Protein AF-A5AT22-F1 (afdb_monomer_lite)

pLDDT: mean 72.05, std 18.84, range [22.88, 97.38]

Sequence (485 aa):
MYIYLLHNKNEALGAFKVFKAEVEKQCGKQTKIVRTDRGGEYYGKYTEDGQASGPFAKFLQEHGIVAQYTMLVDQVVQGSPEIVEQPVEQRDAQENVDTTIRRSTRARKTTIPSDYVVYLQESNYDIRTENDLETFSQAISSKESNLWYDVMKDEMNSMASNGVWNLIEFPDGAKFIGCKWVFKKKKDSLGNIERYKARLIAKGFTQNEGIDYKKTFSHVSKKDSLRIIMKLVAHFDLELQQMDVKMEFLNGNLEEEQSRQWYLKFRDVISSFGFVENIMNQCIYQKVSGSKICFLVLYVDDILLATNDKGLLHEVKQFLSKNFDIKDMGDVTYVIGIKIHRDRFRGLLSLSQETYINKVLEIFRMKDCSPSIAHIVKGDRFNLNQCPKNDLEWEQMKNIPSASTVGSLMYAQICIRPNIVFIIGMLGRYQSNPGIDHWKAAKNVIRHTNNLEVIGYSDSDYVGCIDSRKSTSGYVFMLAGGVVS

Structure (mmCIF, N/CA/C/O backbone):
data_AF-A5AT22-F1
#
_entry.id   AF-A5AT22-F1
#
loop_
_atom_site.group_PDB
_atom_site.id
_atom_site.type_symbol
_atom_site.label_atom_id
_atom_site.label_alt_id
_atom_site.label_comp_id
_atom_site.label_asym_id
_atom_site.label_entity_id
_atom_site.label_seq_id
_atom_site.pdbx_PDB_ins_code
_atom_site.Cartn_x
_atom_site.Cartn_y
_atom_site.Cartn_z
_atom_site.occupancy
_atom_site.B_iso_or_equiv
_atom_site.auth_seq_id
_atom_site.auth_comp_id
_atom_site.auth_asym_id
_atom_site.auth_atom_id
_atom_site.pdbx_PDB_model_num
ATOM 1 N N . MET A 1 1 ? -23.157 -0.094 -11.486 1.00 47.22 1 MET A N 1
ATOM 2 C CA . MET A 1 1 ? -22.261 -1.220 -11.835 1.00 47.22 1 MET A CA 1
ATOM 3 C C . MET A 1 1 ? -22.710 -2.421 -11.024 1.00 47.22 1 MET A C 1
ATOM 5 O O . MET A 1 1 ? -22.663 -2.338 -9.804 1.00 47.22 1 MET A O 1
ATOM 9 N N . TYR A 1 2 ? -23.202 -3.468 -11.685 1.00 58.50 2 TYR A N 1
ATOM 10 C CA . TYR A 1 2 ? -23.654 -4.705 -11.039 1.00 58.50 2 TYR A CA 1
ATOM 11 C C . TYR A 1 2 ? -22.527 -5.732 -11.133 1.00 58.50 2 TYR A C 1
ATOM 13 O O . TYR A 1 2 ? -21.946 -5.897 -12.205 1.00 58.50 2 TYR A O 1
ATOM 21 N N . ILE A 1 3 ? -22.189 -6.379 -10.019 1.00 67.00 3 ILE A N 1
ATOM 22 C CA . ILE A 1 3 ? -21.143 -7.404 -9.957 1.00 67.00 3 ILE A CA 1
ATOM 23 C C . ILE A 1 3 ? -21.778 -8.657 -9.366 1.00 67.00 3 ILE A C 1
ATOM 25 O O . ILE A 1 3 ? -22.218 -8.634 -8.220 1.00 67.00 3 ILE A O 1
ATOM 29 N N . TYR A 1 4 ? -21.800 -9.738 -10.141 1.00 68.25 4 TYR A N 1
ATOM 30 C CA . TYR A 1 4 ? -22.200 -11.061 -9.672 1.00 68.25 4 TYR A CA 1
ATOM 31 C C . TYR A 1 4 ? -20.944 -11.924 -9.591 1.00 68.25 4 TYR A C 1
ATOM 33 O O . TYR A 1 4 ? -20.279 -12.151 -10.601 1.00 68.25 4 TYR A O 1
ATOM 41 N N . LEU A 1 5 ? -20.595 -12.363 -8.382 1.00 73.88 5 LEU A N 1
ATOM 42 C CA . LEU A 1 5 ? -19.520 -13.328 -8.171 1.00 73.88 5 LEU A CA 1
ATOM 43 C C . LEU A 1 5 ? -20.103 -14.724 -8.374 1.00 73.88 5 LEU A C 1
ATOM 45 O O . LEU A 1 5 ? -21.049 -15.098 -7.687 1.00 73.88 5 LEU A O 1
ATOM 49 N N . LEU A 1 6 ? -19.560 -15.456 -9.341 1.00 76.06 6 LEU A N 1
ATOM 50 C CA . LEU A 1 6 ? -20.006 -16.801 -9.693 1.00 76.06 6 LEU A CA 1
ATOM 51 C C . LEU A 1 6 ? -18.935 -17.797 -9.274 1.00 76.06 6 LEU A C 1
ATOM 53 O O . LEU A 1 6 ? -17.748 -17.555 -9.507 1.00 76.06 6 LEU A O 1
ATOM 57 N N . HIS A 1 7 ? -19.348 -18.914 -8.682 1.00 67.62 7 HIS A N 1
ATOM 58 C CA . HIS A 1 7 ? -18.416 -19.982 -8.329 1.00 67.62 7 HIS A CA 1
ATOM 59 C C . HIS A 1 7 ? -18.037 -20.808 -9.560 1.00 67.62 7 HIS A C 1
ATOM 61 O O . HIS A 1 7 ? -16.890 -21.229 -9.689 1.00 67.62 7 HIS A O 1
ATOM 67 N N . ASN A 1 8 ? -18.975 -20.989 -10.493 1.00 71.19 8 ASN A N 1
ATOM 68 C CA . ASN A 1 8 ? -18.785 -21.780 -11.704 1.00 71.19 8 ASN A CA 1
ATOM 69 C C . ASN A 1 8 ? -19.359 -21.086 -12.949 1.00 71.19 8 ASN A C 1
ATOM 71 O O . ASN A 1 8 ? -20.330 -20.333 -12.882 1.00 71.19 8 ASN A O 1
ATOM 75 N N . LYS A 1 9 ? -18.798 -21.384 -14.131 1.00 71.69 9 LYS A N 1
ATOM 76 C CA . LYS A 1 9 ? -19.232 -20.774 -15.407 1.00 71.69 9 LYS A CA 1
ATOM 77 C C . LYS A 1 9 ? -20.694 -21.072 -15.774 1.00 71.69 9 LYS A C 1
ATOM 79 O O . LYS A 1 9 ? -21.334 -20.261 -16.437 1.00 71.69 9 LYS A O 1
ATOM 84 N N . ASN A 1 10 ? -21.232 -22.217 -15.357 1.00 76.00 10 ASN A N 1
ATOM 85 C CA . ASN A 1 10 ? -22.622 -22.613 -15.618 1.00 76.00 10 ASN A CA 1
ATOM 86 C C . ASN A 1 10 ? -23.656 -21.748 -14.863 1.00 76.00 10 ASN A C 1
ATOM 88 O O . ASN A 1 10 ? -24.812 -21.696 -15.279 1.00 76.00 10 ASN A O 1
ATOM 92 N N . GLU A 1 11 ? -23.250 -21.019 -13.819 1.00 78.44 11 GLU A N 1
ATOM 93 C CA . GLU A 1 11 ? -24.116 -20.102 -13.060 1.00 78.44 11 GLU A CA 1
ATOM 94 C C . GLU A 1 11 ? -24.418 -18.800 -13.826 1.00 78.44 11 GLU A C 1
ATOM 96 O O . GLU A 1 11 ? -25.361 -18.080 -13.488 1.00 78.44 11 GLU A O 1
ATOM 101 N N . ALA A 1 12 ? -23.670 -18.511 -14.898 1.00 83.44 12 ALA A N 1
ATOM 102 C CA . ALA A 1 12 ? -23.765 -17.260 -15.647 1.00 83.44 12 ALA A CA 1
ATOM 103 C C . ALA A 1 12 ? -25.170 -16.985 -16.200 1.00 83.44 12 ALA A C 1
ATOM 105 O O . ALA A 1 12 ? -25.648 -15.854 -16.122 1.00 83.44 12 ALA A O 1
ATOM 106 N N . LEU A 1 13 ? -25.867 -18.007 -16.715 1.00 85.19 13 LEU A N 1
ATOM 107 C CA . LEU A 1 13 ? -27.237 -17.844 -17.218 1.00 85.19 13 LEU A CA 1
ATOM 108 C C . LEU A 1 13 ? -28.215 -17.477 -16.096 1.00 85.19 13 LEU A C 1
ATOM 110 O O . LEU A 1 13 ? -29.077 -16.620 -16.284 1.00 85.19 13 LEU A O 1
ATOM 114 N N . GLY A 1 14 ? -28.081 -18.114 -14.930 1.00 84.00 14 GLY A N 1
ATOM 115 C CA . GLY A 1 14 ? -28.915 -17.821 -13.765 1.00 84.00 14 GLY A CA 1
ATOM 116 C C . GLY A 1 14 ? -28.725 -16.382 -13.293 1.00 84.00 14 GLY A C 1
ATOM 117 O O . GLY A 1 14 ? -29.697 -15.645 -13.145 1.00 84.00 14 GLY A O 1
ATOM 118 N N . ALA A 1 15 ? -27.470 -15.953 -13.159 1.00 86.06 15 ALA A N 1
ATOM 119 C CA . ALA A 1 15 ? -27.141 -14.585 -12.774 1.00 86.06 15 ALA A CA 1
ATOM 120 C C . ALA A 1 15 ? -27.609 -13.550 -13.808 1.00 86.06 15 ALA A C 1
ATOM 122 O O . ALA A 1 15 ? -28.157 -12.513 -13.438 1.00 86.06 15 ALA A O 1
ATOM 123 N N . PHE A 1 16 ? -27.477 -13.847 -15.105 1.00 89.31 16 PHE A N 1
ATOM 124 C CA . PHE A 1 16 ? -27.949 -12.954 -16.163 1.00 89.31 16 PHE A CA 1
ATOM 125 C C . PHE A 1 16 ? -29.472 -12.759 -16.135 1.00 89.31 16 PHE A C 1
ATOM 127 O O . PHE A 1 16 ? -29.945 -11.644 -16.342 1.00 89.31 16 PHE A O 1
ATOM 134 N N . LYS A 1 17 ? -30.252 -13.806 -15.830 1.00 89.94 17 LYS A N 1
ATOM 135 C CA . LYS A 1 17 ? -31.714 -13.695 -15.675 1.00 89.94 17 LYS A CA 1
ATOM 136 C C . LYS A 1 17 ? -32.101 -12.748 -14.539 1.00 89.94 17 LYS A C 1
ATOM 138 O O . LYS A 1 17 ? -32.985 -11.913 -14.726 1.00 89.94 17 LYS A O 1
ATOM 143 N N . VAL A 1 18 ? -31.423 -12.857 -13.393 1.00 87.62 18 VAL A N 1
ATOM 144 C CA . VAL A 1 18 ? -31.640 -11.970 -12.236 1.00 87.62 18 VAL A CA 1
ATOM 145 C C . VAL A 1 18 ? -31.291 -10.529 -12.602 1.00 87.62 18 VAL A C 1
ATOM 147 O O . VAL A 1 18 ? -32.117 -9.637 -12.428 1.00 87.62 18 VAL A O 1
ATOM 150 N N . PHE A 1 19 ? -30.115 -10.322 -13.197 1.00 89.94 19 PHE A N 1
ATOM 151 C CA . PHE A 1 19 ? -29.665 -9.015 -13.669 1.00 89.94 19 PHE A CA 1
ATOM 152 C C . PHE A 1 19 ? -30.652 -8.378 -14.654 1.00 89.94 19 PHE A C 1
ATOM 154 O O . PHE A 1 19 ? -31.043 -7.226 -14.477 1.00 89.94 19 PHE A O 1
ATOM 161 N N . LYS A 1 20 ? -31.092 -9.125 -15.676 1.00 89.06 20 LYS A N 1
ATOM 162 C CA . LYS A 1 20 ? -32.046 -8.638 -16.679 1.00 89.06 20 LYS A CA 1
ATOM 163 C C . LYS A 1 20 ? -33.345 -8.178 -16.016 1.00 89.06 20 LYS A C 1
ATOM 165 O O . LYS A 1 20 ? -33.801 -7.074 -16.291 1.00 89.06 20 LYS A O 1
ATOM 170 N N . ALA A 1 21 ? -33.924 -8.990 -15.130 1.00 89.12 21 ALA A N 1
ATOM 171 C CA . ALA A 1 21 ? -35.162 -8.636 -14.437 1.00 89.12 21 ALA A CA 1
ATOM 172 C C . ALA A 1 21 ? -35.002 -7.382 -13.561 1.00 89.12 21 ALA A C 1
ATOM 174 O O . ALA A 1 21 ? -35.883 -6.523 -13.537 1.00 89.12 21 ALA A O 1
ATOM 175 N N . GLU A 1 22 ? -33.873 -7.259 -12.864 1.00 83.81 22 GLU A N 1
ATOM 176 C CA . GLU A 1 22 ? -33.580 -6.117 -12.001 1.00 83.81 22 GLU A CA 1
ATOM 177 C C . GLU A 1 22 ? -33.397 -4.822 -12.805 1.00 83.81 22 GLU A C 1
ATOM 179 O O . GLU A 1 22 ? -34.036 -3.811 -12.506 1.00 83.81 22 GLU A O 1
ATOM 184 N N . VAL A 1 23 ? -32.583 -4.861 -13.862 1.00 82.19 23 VAL A N 1
ATOM 185 C CA . VAL A 1 23 ? -32.284 -3.688 -14.694 1.00 82.19 23 VAL A CA 1
ATOM 186 C C . VAL A 1 23 ? -33.503 -3.233 -15.484 1.00 82.19 23 VAL A C 1
ATOM 188 O O . VAL A 1 23 ? -33.788 -2.039 -15.529 1.00 82.19 23 VAL A O 1
ATOM 191 N N . GLU A 1 24 ? -34.266 -4.153 -16.072 1.00 90.00 24 GLU A N 1
ATOM 192 C CA . GLU A 1 24 ? -35.459 -3.774 -16.834 1.00 90.00 24 GLU A CA 1
ATOM 193 C C . GLU A 1 24 ? -36.539 -3.171 -15.927 1.00 90.00 24 GLU A C 1
ATOM 195 O O . GLU A 1 24 ? -37.199 -2.207 -16.320 1.00 90.00 24 GLU A O 1
ATOM 200 N N . LYS A 1 25 ? -36.664 -3.664 -14.686 1.00 87.31 25 LYS A N 1
ATOM 201 C CA . LYS A 1 25 ? -37.570 -3.097 -13.679 1.00 87.31 25 LYS A CA 1
ATOM 202 C C . LYS A 1 25 ? -37.123 -1.713 -13.206 1.00 87.31 25 LYS A C 1
ATOM 204 O O . LYS A 1 25 ? -37.964 -0.833 -13.054 1.00 87.31 25 LYS A O 1
ATOM 209 N N . GLN A 1 26 ? -35.828 -1.513 -12.966 1.00 80.88 26 GLN A N 1
ATOM 210 C CA . GLN A 1 26 ? -35.295 -0.230 -12.493 1.00 80.88 26 GLN A CA 1
ATOM 211 C C . GLN A 1 26 ? -35.293 0.839 -13.592 1.00 80.88 26 GLN A C 1
ATOM 213 O O . GLN A 1 26 ? -35.577 2.002 -13.323 1.00 80.88 26 GLN A O 1
ATOM 218 N N . CYS A 1 27 ? -34.983 0.459 -14.833 1.00 82.00 27 CYS A N 1
ATOM 219 C CA . CYS A 1 27 ? -34.830 1.402 -15.939 1.00 82.00 27 CYS A CA 1
ATOM 220 C C . CYS A 1 27 ? -36.093 1.573 -16.796 1.00 82.00 27 CYS A C 1
ATOM 222 O O . CYS A 1 27 ? -36.122 2.479 -17.629 1.00 82.00 27 CYS A O 1
ATOM 224 N N . GLY A 1 28 ? -37.097 0.697 -16.661 1.00 84.69 28 GLY A N 1
ATOM 225 C CA . GLY A 1 28 ? -38.304 0.695 -17.499 1.00 84.69 28 GLY A CA 1
ATOM 226 C C . GLY A 1 28 ? -38.029 0.436 -18.987 1.00 84.69 28 GLY A C 1
ATOM 227 O O . GLY A 1 28 ? -38.844 0.781 -19.841 1.00 84.69 28 GLY A O 1
ATOM 228 N N . LYS A 1 29 ? -36.860 -0.121 -19.323 1.00 80.00 29 LYS A N 1
ATOM 229 C CA . LYS A 1 29 ? -36.383 -0.345 -20.697 1.00 80.00 29 LYS A CA 1
ATOM 230 C C . LYS A 1 29 ? -35.957 -1.794 -20.862 1.00 80.00 29 LYS A C 1
ATOM 232 O O . LYS A 1 29 ? -35.329 -2.335 -19.964 1.00 80.00 29 LYS A O 1
ATOM 237 N N . GLN A 1 30 ? -36.246 -2.387 -22.019 1.00 84.75 30 GLN A N 1
ATOM 238 C CA . GLN A 1 30 ? -35.838 -3.756 -22.343 1.00 84.75 30 GLN A CA 1
ATOM 239 C C . GLN A 1 30 ? -34.376 -3.839 -22.788 1.00 84.75 30 GLN A C 1
ATOM 241 O O . GLN A 1 30 ? -33.868 -2.966 -23.499 1.00 84.75 30 GLN A O 1
ATOM 246 N N . THR A 1 31 ? -33.721 -4.934 -22.416 1.00 85.19 31 THR A N 1
ATOM 247 C CA . THR A 1 31 ? -32.363 -5.262 -22.852 1.00 85.19 31 THR A CA 1
ATOM 248 C C . THR A 1 31 ? -32.398 -5.711 -24.308 1.00 85.19 31 THR A C 1
ATOM 250 O O . THR A 1 31 ? -33.081 -6.674 -24.630 1.00 85.19 31 THR A O 1
ATOM 253 N N . LYS A 1 32 ? -31.661 -5.032 -25.196 1.00 83.50 32 LYS A N 1
ATOM 254 C CA . LYS A 1 32 ? -31.643 -5.345 -26.641 1.00 83.50 32 LYS A CA 1
ATOM 255 C C . LYS A 1 32 ? -30.352 -5.998 -27.124 1.00 83.50 32 LYS A C 1
ATOM 257 O O . LYS A 1 32 ? -30.370 -6.727 -28.109 1.00 83.50 32 LYS A O 1
ATOM 262 N N . ILE A 1 33 ? -29.230 -5.704 -26.469 1.00 82.25 33 ILE A N 1
ATOM 263 C CA . ILE A 1 33 ? -27.899 -6.140 -26.900 1.00 82.25 33 ILE A CA 1
ATOM 264 C C . ILE A 1 33 ? -27.115 -6.613 -25.682 1.00 82.25 33 ILE A C 1
ATOM 266 O O . ILE A 1 33 ? -27.099 -5.933 -24.656 1.00 82.25 33 ILE A O 1
ATOM 270 N N . VAL A 1 34 ? -26.425 -7.742 -25.820 1.00 80.50 34 VAL A N 1
ATOM 271 C CA . VAL A 1 34 ? -25.437 -8.227 -24.853 1.00 80.50 34 VAL A CA 1
ATOM 272 C C . VAL A 1 34 ? -24.092 -8.342 -25.558 1.00 80.50 34 VAL A C 1
ATOM 274 O O . VAL A 1 34 ? -23.958 -9.041 -26.561 1.00 80.50 34 VAL A O 1
ATOM 277 N N . ARG A 1 35 ? -23.089 -7.635 -25.033 1.00 76.94 35 ARG A N 1
ATOM 278 C CA . ARG A 1 35 ? -21.699 -7.692 -25.502 1.00 76.94 35 ARG A CA 1
ATOM 279 C C . ARG A 1 35 ? -20.881 -8.545 -24.555 1.00 76.94 35 ARG A C 1
ATOM 281 O O . ARG A 1 35 ? -20.951 -8.341 -23.345 1.00 76.94 35 ARG A O 1
ATOM 288 N N . THR A 1 36 ? -20.081 -9.454 -25.101 1.00 69.19 36 THR A N 1
ATOM 289 C CA . THR A 1 36 ? -19.125 -10.228 -24.302 1.00 69.19 36 THR A CA 1
ATOM 290 C C . THR A 1 36 ? -17.728 -10.145 -24.886 1.00 69.19 36 THR A C 1
ATOM 292 O O . THR A 1 36 ? -17.539 -10.231 -26.099 1.00 69.19 36 THR A O 1
ATOM 295 N N . ASP A 1 37 ? -16.745 -9.977 -24.005 1.00 67.19 37 ASP A N 1
ATOM 296 C CA . ASP A 1 37 ? -15.338 -10.087 -24.366 1.00 67.19 37 ASP A CA 1
ATOM 297 C C . ASP A 1 37 ? -14.930 -11.561 -24.269 1.00 67.19 37 ASP A C 1
ATOM 299 O O . ASP A 1 37 ? -15.047 -12.168 -23.204 1.00 67.19 37 ASP A O 1
ATOM 303 N N . ARG A 1 38 ? -14.515 -12.151 -25.397 1.00 59.38 38 ARG A N 1
ATOM 304 C CA . ARG A 1 38 ? -14.101 -13.565 -25.529 1.00 59.38 38 ARG A CA 1
ATOM 305 C C . ARG A 1 38 ? -15.150 -14.622 -25.156 1.00 59.38 38 ARG A C 1
ATOM 307 O O . ARG A 1 38 ? -14.797 -15.789 -25.061 1.00 59.38 38 ARG A O 1
ATOM 314 N N . GLY A 1 39 ? -16.419 -14.250 -24.986 1.00 58.91 39 GLY A N 1
ATOM 315 C CA . GLY A 1 39 ? -17.447 -15.077 -24.343 1.00 58.91 39 GLY A CA 1
ATOM 316 C C . GLY A 1 39 ? -18.014 -16.249 -25.146 1.00 58.91 39 GLY A C 1
ATOM 317 O O . GLY A 1 39 ? -19.140 -16.646 -24.866 1.00 58.91 39 GLY A O 1
ATOM 318 N N . GLY A 1 40 ? -17.297 -16.808 -26.126 1.00 60.91 40 GLY A N 1
ATOM 319 C CA . GLY A 1 40 ? -17.798 -17.898 -26.976 1.00 60.91 40 GLY A CA 1
ATOM 320 C C . GLY A 1 40 ? -18.342 -19.095 -26.182 1.00 60.91 40 GLY A C 1
ATOM 321 O O . GLY A 1 40 ? -19.343 -19.692 -26.573 1.00 60.91 40 GLY A O 1
ATOM 322 N N . GLU A 1 41 ? -17.776 -19.378 -25.004 1.00 61.75 41 GLU A N 1
ATOM 323 C CA . GLU A 1 41 ? -18.186 -20.488 -24.141 1.00 61.75 41 GLU A CA 1
ATOM 324 C C . GLU A 1 41 ? -19.611 -20.386 -23.578 1.00 61.75 41 GLU A C 1
ATOM 326 O O . GLU A 1 41 ? -20.187 -21.410 -23.213 1.00 61.75 41 GLU A O 1
ATOM 331 N N . TYR A 1 42 ? -20.194 -19.186 -23.499 1.00 66.12 42 TYR A N 1
ATOM 332 C CA . TYR A 1 42 ? -21.558 -19.015 -22.991 1.00 66.12 42 TYR A CA 1
ATOM 333 C C . TYR A 1 42 ? -22.593 -19.282 -24.087 1.00 66.12 42 TYR A C 1
ATOM 335 O O . TYR A 1 42 ? -23.687 -19.768 -23.807 1.00 66.12 42 TYR A O 1
ATOM 343 N N . TYR A 1 43 ? -22.240 -19.020 -25.346 1.00 66.25 43 TYR A N 1
ATOM 344 C CA . TYR A 1 43 ? -23.187 -18.980 -26.460 1.00 66.25 43 TYR A CA 1
ATOM 345 C C . TYR A 1 43 ? -23.157 -20.253 -27.316 1.00 66.25 43 TYR A C 1
ATOM 347 O O . TYR A 1 43 ? -24.136 -20.529 -28.005 1.00 66.25 43 TYR A O 1
ATOM 355 N N . GLY A 1 44 ? -22.106 -21.080 -27.235 1.00 61.44 44 GLY A N 1
ATOM 356 C CA . GLY A 1 44 ? -22.051 -22.377 -27.921 1.00 61.44 44 GLY A CA 1
ATOM 357 C C . GLY A 1 44 ? -20.656 -22.789 -28.392 1.00 61.44 44 GLY A C 1
ATOM 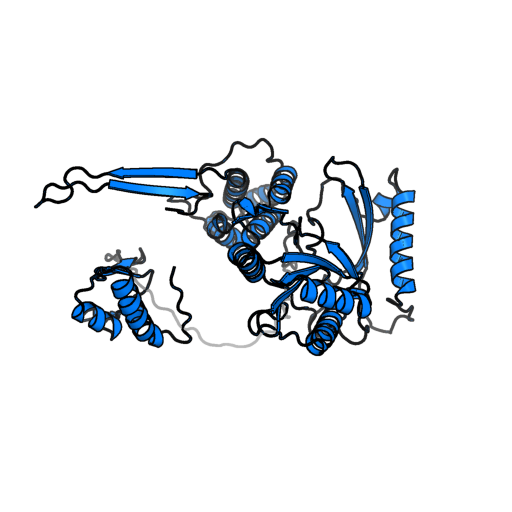358 O O . GLY A 1 44 ? -19.745 -21.968 -28.430 1.00 61.44 44 GLY A O 1
ATOM 359 N N . LYS A 1 45 ? -20.484 -24.057 -28.786 1.00 57.75 45 LYS A N 1
ATOM 360 C CA . LYS A 1 45 ? -19.255 -24.535 -29.450 1.00 57.75 45 LYS A CA 1
ATOM 361 C C . LYS A 1 45 ? -19.413 -24.433 -30.968 1.00 57.75 45 LYS A C 1
ATOM 363 O O . LYS A 1 45 ? -20.475 -24.760 -31.490 1.00 57.75 45 LYS A O 1
ATOM 368 N N . TYR A 1 46 ? -18.360 -24.013 -31.664 1.00 55.22 46 TYR A N 1
ATOM 369 C CA . TYR A 1 46 ? -18.284 -24.159 -33.116 1.00 55.22 46 TYR A CA 1
ATOM 370 C C . TYR A 1 46 ? -18.028 -25.633 -33.444 1.00 55.22 46 TYR A C 1
ATOM 372 O O . TYR A 1 46 ? -17.030 -26.201 -33.004 1.00 55.22 46 TYR A O 1
ATOM 380 N N . THR A 1 47 ? -18.965 -26.249 -34.155 1.00 56.31 47 THR A N 1
ATOM 381 C CA . THR A 1 47 ? -18.835 -27.575 -34.770 1.00 56.31 47 THR A CA 1
ATOM 382 C C . THR A 1 47 ? -18.648 -27.417 -36.279 1.00 56.31 47 THR A C 1
ATOM 384 O O . THR A 1 47 ? -18.859 -26.325 -36.807 1.00 56.31 47 THR A O 1
ATOM 387 N N . GLU A 1 48 ? -18.260 -28.486 -36.978 1.00 51.25 48 GLU A N 1
ATOM 388 C CA . GLU A 1 48 ? -18.070 -28.478 -38.441 1.00 51.25 48 GLU A CA 1
ATOM 389 C C . GLU A 1 48 ? -19.346 -28.054 -39.206 1.00 51.25 48 GLU A C 1
ATOM 391 O O . GLU A 1 48 ? -19.244 -27.451 -40.269 1.00 51.25 48 GLU A O 1
ATOM 396 N N . ASP A 1 49 ? -20.528 -28.220 -38.596 1.00 50.28 49 ASP A N 1
ATOM 397 C CA . ASP A 1 49 ? -21.837 -27.797 -39.125 1.00 50.28 49 ASP A CA 1
ATOM 398 C C . ASP A 1 49 ? -22.304 -26.389 -38.665 1.00 50.28 49 ASP A C 1
ATOM 400 O O . ASP A 1 49 ? -23.455 -26.005 -38.880 1.00 50.28 49 ASP A O 1
ATOM 404 N N . GLY A 1 50 ? -21.447 -25.601 -37.998 1.00 58.69 50 GLY A N 1
ATOM 405 C CA . GLY A 1 50 ? -21.766 -24.257 -37.481 1.00 58.69 50 GLY A CA 1
ATOM 406 C C . GLY A 1 50 ? -21.792 -24.144 -35.947 1.00 58.69 50 GLY A C 1
ATOM 407 O O . GLY A 1 50 ? -21.334 -25.032 -35.231 1.00 58.69 50 GLY A O 1
ATOM 408 N N . GLN A 1 51 ? -22.277 -23.016 -35.406 1.00 58.84 51 GLN A N 1
ATOM 409 C CA . GLN A 1 51 ? -22.295 -22.760 -33.955 1.00 58.84 51 GLN A CA 1
ATOM 410 C C . GLN A 1 51 ? -23.472 -23.482 -33.273 1.00 58.84 51 GLN A C 1
ATOM 412 O O . GLN A 1 51 ? -24.620 -23.049 -33.371 1.00 58.84 51 GLN A O 1
ATOM 417 N N . ALA A 1 52 ? -23.195 -24.544 -32.513 1.00 61.03 52 ALA A N 1
ATOM 418 C CA . ALA A 1 52 ? -24.204 -25.233 -31.711 1.00 61.03 52 ALA A CA 1
ATOM 419 C C . ALA A 1 52 ? -24.604 -24.368 -30.500 1.00 61.03 52 ALA A C 1
ATOM 421 O O . ALA A 1 52 ? -23.838 -24.240 -29.541 1.00 61.03 52 ALA A O 1
ATOM 422 N N . SER A 1 53 ? -25.794 -23.755 -30.542 1.00 67.69 53 SER A N 1
ATOM 423 C CA . SER A 1 53 ? -26.247 -22.785 -29.534 1.00 67.69 53 SER A CA 1
ATOM 424 C C . SER A 1 53 ? -26.424 -23.406 -28.142 1.00 67.69 53 SER A C 1
ATOM 426 O O . SER A 1 53 ? -27.255 -24.296 -27.933 1.00 67.69 53 SER A O 1
ATOM 428 N N . GLY A 1 54 ? -25.672 -22.890 -27.166 1.00 75.12 54 GLY A N 1
ATOM 429 C CA . GLY A 1 54 ? -25.787 -23.266 -25.757 1.00 75.12 54 GLY A CA 1
ATOM 430 C C . GLY A 1 54 ? -27.047 -22.700 -25.077 1.00 75.12 54 GLY A C 1
ATOM 431 O O . GLY A 1 54 ? -27.742 -21.856 -25.651 1.00 75.12 54 GLY A O 1
ATOM 432 N N . PRO A 1 55 ? -27.342 -23.107 -23.826 1.00 79.12 55 PRO A N 1
ATOM 433 C CA . PRO A 1 55 ? -28.524 -22.653 -23.082 1.00 79.12 55 PRO A CA 1
ATOM 434 C C . PRO A 1 55 ? -28.634 -21.126 -22.955 1.00 79.12 55 PRO A C 1
ATOM 436 O O . PRO A 1 55 ? -29.735 -20.582 -22.951 1.00 79.12 55 PRO A O 1
ATOM 439 N N . PHE A 1 56 ? -27.498 -20.426 -22.877 1.00 82.31 56 PHE A N 1
ATOM 440 C CA . PHE A 1 56 ? -27.470 -18.966 -22.800 1.00 82.31 56 PHE A CA 1
ATOM 441 C C . PHE A 1 56 ? -27.860 -18.316 -24.133 1.00 82.31 56 PHE A C 1
ATOM 443 O O . PHE A 1 56 ? -28.668 -17.395 -24.148 1.00 82.31 56 PHE A O 1
ATOM 450 N N . ALA A 1 57 ? -27.337 -18.814 -25.259 1.00 79.19 57 ALA A N 1
ATOM 451 C CA . ALA A 1 57 ? -27.679 -18.291 -26.582 1.00 79.19 57 ALA A CA 1
ATOM 452 C C . ALA A 1 57 ? -29.160 -18.496 -26.915 1.00 79.19 57 ALA A C 1
ATOM 454 O O . ALA A 1 57 ? -29.804 -17.569 -27.402 1.00 79.19 57 ALA A O 1
ATOM 455 N N . LYS A 1 58 ? -29.717 -19.668 -26.577 1.00 83.56 58 LYS A N 1
ATOM 456 C CA . LYS A 1 58 ? -31.155 -19.937 -26.734 1.00 83.56 58 LYS A CA 1
ATOM 457 C C . LYS A 1 58 ? -32.000 -18.943 -25.939 1.00 83.56 58 LYS A C 1
ATOM 459 O O . LYS A 1 58 ? -32.918 -18.348 -26.490 1.00 83.56 58 LYS A O 1
ATOM 464 N N . PHE A 1 59 ? -31.626 -18.682 -24.684 1.00 86.94 59 PHE A N 1
ATOM 465 C CA . PHE A 1 59 ? -32.323 -17.707 -23.846 1.00 86.94 59 PHE A CA 1
ATOM 466 C C . PHE A 1 59 ? -32.325 -16.296 -24.454 1.00 86.94 59 PHE A C 1
ATOM 468 O O . PHE A 1 59 ? -33.348 -15.615 -24.426 1.00 86.94 59 PHE A O 1
ATOM 475 N N . LEU A 1 60 ? -31.204 -15.842 -25.018 1.00 85.25 60 LEU A N 1
ATOM 476 C CA . LEU A 1 60 ? -31.146 -14.528 -25.661 1.00 85.25 60 LEU A CA 1
ATOM 477 C C . LEU A 1 60 ? -32.014 -14.458 -26.915 1.00 85.25 60 LEU A C 1
ATOM 479 O O . LEU A 1 60 ? -32.714 -13.466 -27.103 1.00 85.25 60 LEU A O 1
ATOM 483 N N . GLN A 1 61 ? -32.009 -15.516 -27.728 1.00 83.81 61 GLN A N 1
ATOM 484 C CA . GLN A 1 61 ? -32.842 -15.609 -28.923 1.00 83.81 61 GLN A CA 1
ATOM 485 C C . GLN A 1 61 ? -34.336 -15.569 -28.573 1.00 83.81 61 GLN A C 1
ATOM 487 O O . GLN A 1 61 ? -35.078 -14.800 -29.178 1.00 83.81 61 GLN A O 1
ATOM 492 N N . GLU A 1 62 ? -34.759 -16.317 -27.548 1.00 88.19 62 GLU A N 1
ATOM 493 C CA . GLU A 1 62 ? -36.136 -16.306 -27.025 1.00 88.19 62 GLU A CA 1
ATOM 494 C C . GLU A 1 62 ? -36.583 -14.913 -26.560 1.00 88.19 62 GLU A C 1
ATOM 496 O O . GLU A 1 62 ? -37.761 -14.576 -26.643 1.00 88.19 62 GLU A O 1
ATOM 501 N N . HIS A 1 63 ? -35.645 -14.087 -26.090 1.00 86.44 63 HIS A N 1
ATOM 502 C CA . HIS A 1 63 ? -35.921 -12.740 -25.587 1.00 86.44 63 HIS A CA 1
ATOM 503 C C . HIS A 1 63 ? -35.617 -11.634 -26.612 1.00 86.44 63 HIS A C 1
ATOM 505 O O . HIS A 1 63 ? -35.653 -10.457 -26.255 1.00 86.44 63 HIS A O 1
ATOM 511 N N . GLY A 1 64 ? -35.309 -11.985 -27.868 1.00 84.50 64 GLY A N 1
ATOM 512 C CA . GLY A 1 64 ? -35.002 -11.022 -28.932 1.00 84.50 64 GLY A CA 1
ATOM 513 C C . GLY A 1 64 ? -33.731 -10.196 -28.689 1.00 84.50 64 GLY A C 1
ATOM 514 O O . GLY A 1 64 ? -33.619 -9.073 -29.179 1.00 84.50 64 GLY A O 1
ATOM 515 N N . ILE A 1 65 ? -32.785 -10.722 -27.907 1.00 86.12 65 ILE A N 1
ATOM 516 C CA . ILE A 1 65 ? -31.555 -10.032 -27.514 1.00 86.12 65 ILE A CA 1
ATOM 517 C C . ILE A 1 65 ? -30.427 -10.393 -28.482 1.00 86.12 65 ILE A C 1
ATOM 519 O O . ILE A 1 65 ? -30.083 -11.562 -28.651 1.00 86.12 65 ILE A O 1
ATOM 523 N N . VAL A 1 66 ? -29.800 -9.378 -29.077 1.00 78.81 66 VAL A N 1
ATOM 524 C CA . VAL A 1 66 ? -28.685 -9.553 -30.016 1.00 78.81 66 VAL A CA 1
ATOM 525 C C . VAL A 1 66 ? -27.373 -9.749 -29.255 1.00 78.81 66 VAL A C 1
ATOM 527 O O . VAL A 1 66 ? -26.959 -8.893 -28.470 1.00 78.81 66 VAL A O 1
ATOM 530 N N . ALA A 1 67 ? -26.687 -10.861 -29.515 1.00 74.62 67 ALA A N 1
ATOM 531 C CA . ALA A 1 67 ? -25.341 -11.108 -29.004 1.00 74.62 67 ALA A CA 1
ATOM 532 C C . ALA A 1 67 ? -24.285 -10.423 -29.890 1.00 74.62 67 ALA A C 1
ATOM 534 O O . ALA A 1 67 ? -24.337 -10.519 -31.115 1.00 74.62 67 ALA A O 1
ATOM 535 N N . GLN A 1 68 ? -23.313 -9.744 -29.278 1.00 75.31 68 GLN A N 1
ATOM 536 C CA . GLN A 1 68 ? -22.166 -9.142 -29.965 1.00 75.31 68 GLN A CA 1
ATOM 537 C C . GLN A 1 68 ? -20.849 -9.666 -29.379 1.00 75.31 68 GLN A C 1
ATOM 539 O O . GLN A 1 68 ? -20.655 -9.664 -28.158 1.00 75.31 68 GLN A O 1
ATOM 544 N N . TYR A 1 69 ? -19.946 -10.090 -30.268 1.00 66.62 69 TYR A N 1
ATOM 545 C CA . TYR A 1 69 ? -18.670 -10.721 -29.931 1.00 66.62 69 TYR A CA 1
ATOM 546 C C . TYR A 1 69 ? -17.484 -9.843 -30.326 1.00 66.62 69 TYR A C 1
ATOM 548 O O . TYR A 1 69 ? -17.486 -9.230 -31.394 1.00 66.62 69 TYR A O 1
ATOM 556 N N . THR A 1 70 ? -16.430 -9.883 -29.515 1.00 58.25 70 THR A N 1
ATOM 557 C CA . THR A 1 70 ? -15.094 -9.425 -29.912 1.00 58.25 70 THR A CA 1
ATOM 558 C C . THR A 1 70 ? -14.244 -10.657 -30.244 1.00 58.25 70 THR A C 1
ATOM 560 O O . THR A 1 70 ? -13.864 -11.405 -29.344 1.00 58.25 70 THR A O 1
ATOM 563 N N . MET A 1 71 ? -13.993 -10.911 -31.534 1.00 43.53 71 MET A N 1
ATOM 564 C CA . MET A 1 71 ? -13.176 -12.039 -32.024 1.00 43.53 71 MET A CA 1
ATOM 565 C C . MET A 1 71 ? -11.667 -11.734 -31.946 1.00 43.53 71 MET A C 1
ATOM 567 O O . MET A 1 71 ? -11.252 -10.585 -32.097 1.00 43.53 71 MET A O 1
ATOM 571 N N . LEU A 1 72 ? -10.840 -12.774 -31.762 1.00 43.44 72 LEU A N 1
ATOM 572 C CA . LEU A 1 72 ? -9.381 -12.723 -31.941 1.00 43.44 72 LEU A CA 1
ATOM 573 C C . LEU A 1 72 ? -9.040 -12.608 -33.437 1.00 43.44 72 LEU A C 1
ATOM 575 O O . LEU A 1 72 ? -9.540 -13.378 -34.255 1.00 43.44 72 LEU A O 1
ATOM 579 N N . VAL A 1 73 ? -8.163 -11.670 -33.790 1.00 38.25 73 VAL A N 1
ATOM 580 C CA . VAL A 1 73 ? -7.588 -11.546 -35.138 1.00 38.25 73 VAL A CA 1
ATOM 581 C C . VAL A 1 73 ? -6.497 -12.608 -35.292 1.00 38.25 73 VAL A C 1
ATOM 583 O O . VAL A 1 73 ? -5.336 -12.272 -35.141 1.00 38.25 73 VAL A O 1
ATOM 586 N N . ASP A 1 74 ? -6.855 -13.875 -35.514 1.00 41.00 74 ASP A N 1
ATOM 587 C CA . ASP A 1 74 ? -5.883 -14.934 -35.870 1.00 41.00 74 ASP A CA 1
ATOM 588 C C . ASP A 1 74 ? -6.476 -16.061 -36.751 1.00 41.00 74 ASP A C 1
ATOM 590 O O . ASP A 1 74 ? -5.861 -17.108 -36.923 1.00 41.00 74 ASP A O 1
ATOM 594 N N . GLN A 1 75 ? -7.652 -15.878 -37.368 1.00 35.12 75 GLN A N 1
ATOM 595 C CA . GLN A 1 75 ? -8.239 -16.886 -38.276 1.00 35.12 75 GLN A CA 1
ATOM 596 C C . GLN A 1 75 ? -8.784 -16.298 -39.585 1.00 35.12 75 GLN A C 1
ATOM 598 O O . GLN A 1 75 ? -9.901 -16.588 -40.001 1.00 35.12 75 GLN A O 1
ATOM 603 N N . VAL A 1 76 ? -7.976 -15.481 -40.266 1.00 35.53 76 VAL A N 1
ATOM 604 C CA . VAL A 1 76 ? -8.173 -15.179 -41.695 1.00 35.53 76 VAL A CA 1
ATOM 605 C C . VAL A 1 76 ? -6.843 -15.354 -42.421 1.00 35.53 76 VAL A C 1
ATOM 607 O O . VAL A 1 76 ? -6.196 -14.378 -42.775 1.00 35.53 76 VAL A O 1
ATOM 610 N N . VAL A 1 77 ? -6.420 -16.606 -42.612 1.00 30.48 77 VAL A N 1
ATOM 611 C CA . VAL A 1 77 ? -5.512 -17.001 -43.702 1.00 30.48 77 VAL A CA 1
ATOM 612 C C . VAL A 1 77 ? -5.900 -18.420 -44.134 1.00 30.48 77 VAL A C 1
ATOM 614 O O . VAL A 1 77 ? -5.435 -19.403 -43.567 1.00 30.48 77 VAL A O 1
ATOM 617 N N . GLN A 1 78 ? -6.785 -18.533 -45.125 1.00 29.83 78 GLN A N 1
ATOM 618 C CA . GLN A 1 78 ? -6.799 -19.692 -46.020 1.00 29.83 78 GLN A CA 1
ATOM 619 C C . GLN A 1 78 ? -5.921 -19.340 -47.221 1.00 29.83 78 GLN A C 1
ATOM 621 O O . GLN A 1 78 ? -6.145 -18.316 -47.864 1.00 29.83 78 GLN A O 1
ATOM 626 N N . GLY A 1 79 ? -4.927 -20.182 -47.498 1.00 25.44 79 GLY A N 1
ATOM 627 C CA . GLY A 1 79 ? -4.038 -20.052 -48.650 1.00 25.44 79 GLY A CA 1
ATOM 628 C C . GLY A 1 79 ? -2.632 -20.571 -48.361 1.00 25.44 79 GLY A C 1
ATOM 629 O O . GLY A 1 79 ? -1.696 -19.784 -48.265 1.00 25.44 79 GLY A O 1
ATOM 630 N N . SER A 1 80 ? -2.484 -21.884 -48.191 1.00 23.86 80 SER A N 1
ATOM 631 C CA . SER A 1 80 ? -1.181 -22.562 -48.210 1.00 23.86 80 SER A CA 1
ATOM 632 C C . SER A 1 80 ? -0.585 -22.522 -49.625 1.00 23.86 80 SER A C 1
ATOM 634 O O . SER A 1 80 ? -1.335 -22.626 -50.598 1.00 23.86 80 SER A O 1
ATOM 636 N N . PRO A 1 81 ? 0.751 -22.496 -49.753 1.00 26.41 81 PRO A N 1
ATOM 637 C CA . PRO A 1 81 ? 1.402 -23.455 -50.640 1.00 26.41 81 PRO A CA 1
ATOM 638 C C . PRO A 1 81 ? 2.267 -24.439 -49.853 1.00 26.41 81 PRO A C 1
ATOM 640 O O . PRO A 1 81 ? 2.818 -24.130 -48.798 1.00 26.41 81 PRO A O 1
ATOM 643 N N . GLU A 1 82 ? 2.319 -25.640 -50.406 1.00 25.52 82 GLU A N 1
ATOM 644 C CA . GLU A 1 82 ? 2.893 -26.879 -49.899 1.00 25.52 82 GLU A CA 1
ATOM 645 C C . GLU A 1 82 ? 4.374 -26.764 -49.504 1.00 25.52 82 GLU A C 1
ATOM 647 O O . GLU A 1 82 ? 5.189 -26.190 -50.227 1.00 25.52 82 GLU A O 1
ATOM 652 N N . ILE A 1 83 ? 4.738 -27.394 -48.382 1.00 26.50 83 ILE A N 1
ATOM 653 C CA . ILE A 1 83 ? 6.120 -27.777 -48.085 1.00 26.50 83 ILE A CA 1
ATOM 654 C C . ILE A 1 83 ? 6.156 -29.303 -48.051 1.00 26.50 83 ILE A C 1
ATOM 656 O O . ILE A 1 83 ? 5.484 -29.940 -47.245 1.00 26.50 83 ILE A O 1
ATOM 660 N N . VAL A 1 84 ? 6.927 -29.857 -48.980 1.00 23.28 84 VAL A N 1
ATOM 661 C CA . VAL A 1 84 ? 7.212 -31.281 -49.157 1.00 23.28 84 VAL A CA 1
ATOM 662 C C . VAL A 1 84 ? 8.013 -31.796 -47.956 1.00 23.28 84 VAL A C 1
ATOM 664 O O . VAL A 1 84 ? 9.120 -31.320 -47.704 1.00 23.28 84 VAL A O 1
ATOM 667 N N . GLU A 1 85 ? 7.478 -32.779 -47.231 1.00 23.53 85 GLU A N 1
ATOM 668 C CA . GLU A 1 85 ? 8.229 -33.552 -46.236 1.00 23.53 85 GLU A CA 1
ATOM 669 C C . GLU A 1 85 ? 9.098 -34.613 -46.934 1.00 23.53 85 GLU A C 1
ATOM 671 O O . GLU A 1 85 ? 8.619 -35.370 -47.780 1.00 23.53 85 GLU A O 1
ATOM 676 N N . GLN A 1 86 ? 10.382 -34.683 -46.567 1.00 22.88 86 GLN A N 1
ATOM 677 C CA . GLN A 1 86 ? 11.255 -35.823 -46.869 1.00 22.88 86 GLN A CA 1
ATOM 678 C C . GLN A 1 86 ? 11.352 -36.763 -45.651 1.00 22.88 86 GLN A C 1
ATOM 680 O O . GLN A 1 86 ? 11.243 -36.289 -44.518 1.00 22.88 86 GLN A O 1
ATOM 685 N N . PRO A 1 87 ? 11.569 -38.079 -45.850 1.00 24.41 87 PRO A N 1
ATOM 686 C CA . PRO A 1 87 ? 11.414 -39.079 -44.796 1.00 24.41 87 PRO A CA 1
ATOM 687 C C . PRO A 1 87 ? 12.604 -39.120 -43.831 1.00 24.41 87 PRO A C 1
ATOM 689 O O . PRO A 1 87 ? 13.760 -38.997 -44.232 1.00 24.41 87 PRO A O 1
ATOM 692 N N . VAL A 1 88 ? 12.306 -39.378 -42.558 1.00 24.62 88 VAL A N 1
ATOM 693 C CA . VAL A 1 88 ? 13.280 -39.650 -41.494 1.00 24.62 88 VAL A CA 1
ATOM 694 C C . VAL A 1 88 ? 13.764 -41.102 -41.602 1.00 24.62 88 VAL A C 1
ATOM 696 O O . VAL A 1 88 ? 12.973 -42.029 -41.438 1.00 24.62 88 VAL A O 1
ATOM 699 N N . GLU A 1 89 ? 15.062 -41.306 -41.846 1.00 23.89 89 GLU A N 1
ATOM 700 C CA . GLU A 1 89 ? 15.722 -42.609 -41.671 1.00 23.89 89 GLU A CA 1
ATOM 701 C C . GLU A 1 89 ? 15.851 -42.950 -40.177 1.00 23.89 89 GLU A C 1
ATOM 703 O O . GLU A 1 89 ? 16.402 -42.180 -39.387 1.00 23.89 89 GLU A O 1
ATOM 708 N N . GLN A 1 90 ? 15.382 -44.142 -39.803 1.00 26.20 90 GLN A N 1
ATOM 709 C CA . GLN A 1 90 ? 15.718 -44.807 -38.545 1.00 26.20 90 GLN A CA 1
ATOM 710 C C . GLN A 1 90 ? 17.175 -45.285 -38.588 1.00 26.20 90 GLN A C 1
ATOM 712 O O . GLN A 1 90 ? 17.590 -45.910 -39.564 1.00 26.20 90 GLN A O 1
ATOM 717 N N . ARG A 1 91 ? 17.939 -45.052 -37.513 1.00 25.81 91 ARG A N 1
ATOM 718 C CA . ARG A 1 91 ? 19.164 -45.812 -37.231 1.00 25.81 91 ARG A CA 1
ATOM 719 C C . ARG A 1 91 ? 19.192 -46.294 -35.790 1.00 25.81 91 ARG A C 1
ATOM 721 O O . ARG A 1 91 ? 18.811 -45.574 -34.869 1.00 25.81 91 ARG A O 1
ATOM 728 N N . ASP A 1 92 ? 19.629 -47.540 -35.690 1.00 23.30 92 ASP A N 1
ATOM 729 C CA . ASP A 1 92 ? 19.614 -48.435 -34.547 1.00 23.30 92 ASP A CA 1
ATOM 730 C C . ASP A 1 92 ? 20.489 -48.015 -33.364 1.00 23.30 92 ASP A C 1
ATOM 732 O O . ASP A 1 92 ? 21.418 -47.211 -33.459 1.00 23.30 92 ASP A O 1
ATOM 736 N N . ALA A 1 93 ? 20.169 -48.642 -32.233 1.00 27.86 93 ALA A N 1
ATOM 737 C CA . ALA A 1 93 ? 20.898 -48.601 -30.982 1.00 27.86 93 ALA A CA 1
ATOM 738 C C . ALA A 1 93 ? 22.270 -49.288 -31.086 1.00 27.86 93 ALA A C 1
ATOM 740 O O . ALA A 1 93 ? 22.357 -50.436 -31.520 1.00 27.86 93 ALA A O 1
ATOM 741 N N . GLN A 1 94 ? 23.319 -48.636 -30.570 1.00 25.86 94 GLN A N 1
ATOM 742 C CA . GLN A 1 94 ? 24.517 -49.335 -30.102 1.00 25.86 94 GLN A CA 1
ATOM 743 C C . GLN A 1 94 ? 25.270 -48.583 -28.992 1.00 25.86 94 GLN A C 1
ATOM 745 O O . GLN A 1 94 ? 25.064 -47.396 -28.757 1.00 25.86 94 GLN A O 1
ATOM 750 N N . GLU A 1 95 ? 26.065 -49.365 -28.266 1.00 25.61 95 GLU A N 1
ATOM 751 C CA . GLU A 1 95 ? 26.411 -49.299 -26.844 1.00 25.61 95 GLU A CA 1
ATOM 752 C C . GLU A 1 95 ? 27.359 -48.185 -26.351 1.00 25.61 95 GLU A C 1
ATOM 754 O O . GLU A 1 95 ? 28.224 -47.677 -27.057 1.00 25.61 95 GLU A O 1
ATOM 759 N N . ASN A 1 96 ? 27.189 -47.904 -25.050 1.00 29.22 96 ASN A N 1
ATOM 760 C CA . ASN A 1 96 ? 28.118 -47.376 -24.040 1.00 29.22 96 ASN A CA 1
ATOM 761 C C . ASN A 1 96 ? 29.589 -47.139 -24.436 1.00 29.22 96 ASN A C 1
ATOM 763 O O . ASN A 1 96 ? 30.363 -48.086 -24.568 1.00 29.22 96 ASN A O 1
ATOM 767 N N . VAL A 1 97 ? 30.017 -45.872 -24.346 1.00 27.38 97 VAL A N 1
ATOM 768 C CA . VAL A 1 97 ? 31.371 -45.512 -23.894 1.00 27.38 97 VAL A CA 1
ATOM 769 C C . VAL A 1 97 ? 31.291 -44.358 -22.887 1.00 27.38 97 VAL A C 1
ATOM 771 O O . VAL A 1 97 ? 30.662 -43.325 -23.116 1.00 27.38 97 VAL A O 1
ATOM 774 N N . ASP A 1 98 ? 31.933 -44.608 -21.753 1.00 37.94 98 ASP A N 1
ATOM 775 C CA . ASP A 1 98 ? 32.163 -43.785 -20.568 1.00 37.94 98 ASP A CA 1
ATOM 776 C C . ASP A 1 98 ? 32.315 -42.272 -20.856 1.00 37.94 98 ASP A C 1
ATOM 778 O O . ASP A 1 98 ? 33.253 -41.839 -21.529 1.00 37.94 98 ASP A O 1
ATOM 782 N N . THR A 1 99 ? 31.397 -41.441 -20.342 1.00 28.27 99 THR A N 1
ATOM 783 C CA . THR A 1 99 ? 31.541 -39.975 -20.364 1.00 28.27 99 THR A CA 1
ATOM 784 C C . THR A 1 99 ? 31.235 -39.360 -18.999 1.00 28.27 99 THR A C 1
ATOM 786 O O . THR A 1 99 ? 30.129 -39.394 -18.464 1.00 28.27 99 THR A O 1
ATOM 789 N N . THR A 1 100 ? 32.284 -38.763 -18.442 1.00 29.12 100 THR A N 1
ATOM 790 C CA . THR A 1 100 ? 32.328 -37.949 -17.228 1.00 29.12 100 THR A CA 1
ATOM 791 C C . THR A 1 100 ? 31.175 -36.939 -17.181 1.00 29.12 100 THR A C 1
ATOM 793 O O . THR A 1 100 ? 30.925 -36.215 -18.146 1.00 29.12 100 THR A O 1
ATOM 796 N N . ILE A 1 101 ? 30.498 -36.842 -16.028 1.00 26.48 101 ILE A N 1
ATOM 797 C CA . ILE A 1 101 ? 29.413 -35.879 -15.780 1.00 26.48 101 ILE A CA 1
ATOM 798 C C . ILE A 1 101 ? 29.903 -34.465 -16.116 1.00 26.48 101 ILE A C 1
ATOM 800 O O . ILE A 1 101 ? 30.708 -33.869 -15.393 1.00 26.48 101 ILE A O 1
ATOM 804 N N . ARG A 1 102 ? 29.393 -33.910 -17.217 1.00 26.84 102 ARG A N 1
ATOM 805 C CA . ARG A 1 102 ? 29.675 -32.549 -17.672 1.00 26.84 102 ARG A CA 1
ATOM 806 C C . ARG A 1 102 ? 29.066 -31.570 -16.664 1.00 26.84 102 ARG A C 1
ATOM 808 O O . ARG A 1 102 ? 27.884 -31.239 -16.734 1.00 26.84 102 ARG A O 1
ATOM 815 N N . ARG A 1 103 ? 29.858 -31.112 -15.687 1.00 31.84 103 ARG A N 1
ATOM 816 C CA . ARG A 1 103 ? 29.456 -30.003 -14.808 1.00 31.84 103 ARG A CA 1
ATOM 817 C C . ARG A 1 103 ? 29.185 -28.781 -15.681 1.00 31.84 103 ARG A C 1
ATOM 819 O O . ARG A 1 103 ? 30.038 -28.361 -16.458 1.00 31.84 103 ARG A O 1
ATOM 826 N N . SER A 1 104 ? 27.986 -28.221 -15.549 1.00 33.81 104 SER A N 1
ATOM 827 C CA . SER A 1 104 ? 27.609 -26.958 -16.178 1.00 33.81 104 SER A CA 1
ATOM 828 C C . SER A 1 104 ? 28.644 -25.875 -15.856 1.00 33.81 104 SER A C 1
ATOM 830 O O . SER A 1 104 ? 28.791 -25.485 -14.701 1.00 33.81 104 SER A O 1
ATOM 832 N N . THR A 1 105 ? 29.297 -25.339 -16.885 1.00 28.83 105 THR A N 1
ATOM 833 C CA . THR A 1 105 ? 30.118 -24.120 -16.819 1.00 28.83 105 THR A CA 1
ATOM 834 C C . THR A 1 105 ? 29.281 -22.842 -16.923 1.00 28.83 105 THR A C 1
ATOM 836 O O . THR A 1 105 ? 29.838 -21.746 -16.952 1.00 28.83 105 THR A O 1
ATOM 839 N N . ARG A 1 106 ? 27.939 -22.934 -16.966 1.00 34.62 106 ARG A N 1
ATOM 840 C CA . ARG A 1 106 ? 27.084 -21.740 -16.936 1.00 34.62 106 ARG A CA 1
ATOM 841 C C . ARG A 1 106 ? 27.275 -21.025 -15.604 1.00 34.62 106 ARG A C 1
ATOM 843 O O . ARG A 1 106 ? 26.922 -21.557 -14.552 1.00 34.62 106 ARG A O 1
ATOM 850 N N . ALA A 1 107 ? 27.786 -19.799 -15.670 1.00 29.28 107 ALA A N 1
ATOM 851 C CA . ALA A 1 107 ? 27.733 -18.869 -14.557 1.00 29.28 107 ALA A CA 1
ATOM 852 C C . ALA A 1 107 ? 26.279 -18.761 -14.071 1.00 29.28 107 ALA A C 1
ATOM 854 O O . ALA A 1 107 ? 25.366 -18.505 -14.863 1.00 29.28 107 ALA A O 1
ATOM 855 N N . ARG A 1 108 ? 26.057 -18.982 -12.771 1.00 32.91 108 ARG A N 1
ATOM 856 C CA . ARG A 1 108 ? 24.770 -18.715 -12.120 1.00 32.91 108 ARG A CA 1
ATOM 857 C C . ARG A 1 108 ? 24.480 -17.218 -12.277 1.00 32.91 108 ARG A C 1
ATOM 859 O O . ARG A 1 108 ? 25.073 -16.406 -11.574 1.00 32.91 108 ARG A O 1
ATOM 866 N N . LYS A 1 109 ? 23.597 -16.845 -13.207 1.00 37.97 109 LYS A N 1
ATOM 867 C CA . LYS A 1 109 ? 23.003 -15.502 -13.219 1.00 37.97 109 LYS A CA 1
ATOM 868 C C . LYS A 1 109 ? 22.030 -15.411 -12.044 1.00 37.97 109 LYS A C 1
ATOM 870 O O . LYS A 1 109 ? 21.270 -16.348 -11.800 1.00 37.97 109 LYS A O 1
ATOM 875 N N . THR A 1 110 ? 22.087 -14.314 -11.300 1.00 32.44 110 THR A N 1
ATOM 876 C CA . THR A 1 110 ? 21.137 -14.025 -10.225 1.00 32.44 110 THR A CA 1
ATOM 877 C C . THR A 1 110 ? 19.727 -13.932 -10.809 1.00 32.44 110 THR A C 1
ATOM 879 O O . THR A 1 110 ? 19.514 -13.253 -11.809 1.00 32.44 110 THR A O 1
ATOM 882 N N . THR A 1 111 ? 18.752 -14.605 -10.192 1.00 37.41 111 THR A N 1
ATOM 883 C CA . THR A 1 111 ? 17.332 -14.570 -10.606 1.00 37.41 111 THR A CA 1
ATOM 884 C C . THR A 1 111 ? 16.733 -13.160 -10.517 1.00 37.41 111 THR A C 1
ATOM 886 O O . THR A 1 111 ? 15.715 -12.869 -11.136 1.00 37.41 111 THR A O 1
ATOM 889 N N . ILE A 1 112 ? 17.385 -12.274 -9.761 1.00 42.25 112 ILE A N 1
ATOM 890 C CA . ILE A 1 112 ? 17.002 -10.882 -9.555 1.00 42.25 112 ILE A CA 1
ATOM 891 C C . ILE A 1 112 ? 18.066 -9.994 -10.229 1.00 42.25 112 ILE A C 1
ATOM 893 O O . ILE A 1 112 ? 19.253 -10.137 -9.903 1.00 42.25 112 ILE A O 1
ATOM 897 N N . PRO A 1 113 ? 17.680 -9.113 -11.174 1.00 45.47 113 PRO A N 1
ATOM 898 C CA . PRO A 1 113 ? 18.574 -8.110 -11.751 1.00 45.47 113 PRO A CA 1
ATOM 899 C C . PRO A 1 113 ? 19.193 -7.214 -10.671 1.00 45.47 113 PRO A C 1
ATOM 901 O O . PRO A 1 113 ? 18.537 -6.889 -9.682 1.00 45.47 113 PRO A O 1
ATOM 904 N N . SER A 1 114 ? 20.449 -6.794 -10.843 1.00 44.47 114 SER A N 1
ATOM 905 C CA . SER A 1 114 ? 21.160 -5.971 -9.848 1.00 44.47 114 SER A CA 1
ATOM 906 C C . SER A 1 114 ? 20.527 -4.595 -9.615 1.00 44.47 114 SER A C 1
ATOM 908 O O . SER A 1 114 ? 20.738 -3.996 -8.564 1.00 44.47 114 SER A O 1
ATOM 910 N N . ASP A 1 115 ? 19.755 -4.097 -10.582 1.00 49.22 115 ASP A N 1
ATOM 911 C CA . ASP A 1 115 ? 19.015 -2.836 -10.525 1.00 49.22 115 ASP A CA 1
ATOM 912 C C . ASP A 1 115 ? 17.594 -2.993 -9.952 1.00 49.22 115 ASP A C 1
ATOM 914 O O . ASP A 1 115 ? 16.887 -1.999 -9.792 1.00 49.22 115 ASP A O 1
ATOM 918 N N . TYR A 1 116 ? 17.151 -4.212 -9.622 1.00 37.78 116 TYR A N 1
ATOM 919 C CA . TYR A 1 116 ? 15.815 -4.435 -9.079 1.00 37.78 116 TYR A CA 1
ATOM 920 C C . TYR A 1 116 ? 15.721 -3.957 -7.625 1.00 37.78 116 TYR A C 1
ATOM 922 O O . TYR A 1 116 ? 16.384 -4.477 -6.724 1.00 37.78 116 TYR A O 1
ATOM 930 N N . VAL A 1 117 ? 14.862 -2.966 -7.387 1.00 46.34 117 VAL A N 1
ATOM 931 C CA . VAL A 1 117 ? 14.564 -2.450 -6.048 1.00 46.34 117 VAL A CA 1
ATOM 932 C C . VAL A 1 117 ? 13.319 -3.151 -5.513 1.00 46.34 117 VAL A C 1
ATOM 934 O O . VAL A 1 117 ? 12.252 -3.107 -6.120 1.00 46.34 117 VAL A O 1
ATOM 937 N N . VAL A 1 118 ? 13.464 -3.803 -4.361 1.00 34.78 118 VAL A N 1
ATOM 938 C CA . VAL A 1 118 ? 12.373 -4.486 -3.666 1.00 34.78 118 VAL A CA 1
ATOM 939 C C . VAL A 1 118 ? 11.733 -3.520 -2.662 1.00 34.78 118 VAL A C 1
ATOM 941 O O . VAL A 1 118 ? 12.373 -3.117 -1.694 1.00 34.78 118 VAL A O 1
ATOM 944 N N . TYR A 1 119 ? 10.468 -3.160 -2.881 1.00 46.09 119 TYR A N 1
ATOM 945 C CA . TYR A 1 119 ? 9.684 -2.299 -1.986 1.00 46.09 119 TYR A CA 1
ATOM 946 C C . TYR A 1 119 ? 9.072 -3.123 -0.847 1.00 46.09 119 TYR A C 1
ATOM 948 O O . TYR A 1 119 ? 7.894 -3.462 -0.895 1.00 46.09 119 TYR A O 1
ATOM 956 N N . LEU A 1 120 ? 9.872 -3.500 0.153 1.00 32.94 120 LEU A N 1
ATOM 957 C CA . LEU A 1 120 ? 9.395 -4.323 1.278 1.00 32.94 120 LEU A CA 1
ATOM 958 C C . LEU A 1 120 ? 9.129 -3.550 2.578 1.00 32.94 120 LEU A C 1
ATOM 960 O O . LEU A 1 120 ? 8.812 -4.178 3.582 1.00 32.94 120 LEU A O 1
ATOM 964 N N . GLN A 1 121 ? 9.179 -2.214 2.589 1.00 32.50 121 GLN A N 1
ATOM 965 C CA . GLN A 1 121 ? 8.779 -1.436 3.766 1.00 32.50 121 GLN A CA 1
ATOM 966 C C . GLN A 1 121 ? 7.979 -0.187 3.405 1.00 32.50 121 GLN A C 1
ATOM 968 O O . GLN A 1 121 ? 8.423 0.708 2.688 1.00 32.50 121 GLN A O 1
ATOM 973 N N . GLU A 1 122 ? 6.758 -0.163 3.926 1.00 44.09 122 GLU A N 1
ATOM 974 C CA . GLU A 1 122 ? 5.682 0.737 3.526 1.00 44.09 122 GLU A CA 1
ATOM 975 C C . GLU A 1 122 ? 5.488 1.921 4.505 1.00 44.09 122 GLU A C 1
ATOM 977 O O . GLU A 1 122 ? 4.728 2.849 4.221 1.00 44.09 122 GLU A O 1
ATOM 982 N N . SER A 1 123 ? 6.301 1.980 5.571 1.00 35.16 123 SER A N 1
ATOM 983 C CA . SER A 1 123 ? 6.480 3.153 6.434 1.00 35.16 123 SER A CA 1
ATOM 984 C C . SER A 1 123 ? 7.674 4.007 5.954 1.00 35.16 123 SER A C 1
ATOM 986 O O . SER A 1 123 ? 8.827 3.860 6.366 1.00 35.16 123 SER A O 1
ATOM 988 N N . ASN A 1 124 ? 7.365 4.944 5.051 1.00 39.25 124 ASN A N 1
ATOM 989 C CA . ASN A 1 124 ? 8.242 5.936 4.402 1.00 39.25 124 ASN A CA 1
ATOM 990 C C . ASN A 1 124 ? 9.134 5.422 3.258 1.00 39.25 124 ASN A C 1
ATOM 992 O O . ASN A 1 124 ? 10.325 5.159 3.444 1.00 39.25 124 ASN A O 1
ATOM 996 N N . TYR A 1 125 ? 8.547 5.453 2.052 1.00 43.81 125 TYR A N 1
ATOM 997 C CA . TYR A 1 125 ? 9.179 5.549 0.728 1.00 43.81 125 TYR A CA 1
ATOM 998 C C . TYR A 1 125 ? 10.611 4.994 0.668 1.00 43.81 125 TYR A C 1
ATOM 1000 O O . TYR A 1 125 ? 11.596 5.737 0.753 1.00 43.81 125 TYR A O 1
ATOM 1008 N N . ASP A 1 126 ? 10.730 3.675 0.544 1.00 43.56 126 ASP A N 1
ATOM 1009 C CA . ASP A 1 126 ? 11.985 3.005 0.211 1.00 43.56 126 ASP A CA 1
ATOM 1010 C C . ASP A 1 126 ? 12.288 3.156 -1.278 1.00 43.56 126 ASP A C 1
ATOM 1012 O O . ASP A 1 126 ? 12.045 2.272 -2.092 1.00 43.56 126 ASP A O 1
ATOM 1016 N N . ILE A 1 127 ? 12.822 4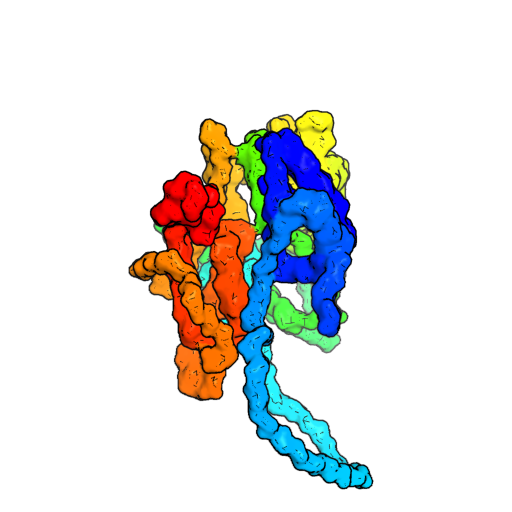.321 -1.644 1.00 47.16 127 ILE A N 1
ATOM 1017 C CA . ILE A 1 127 ? 13.526 4.475 -2.912 1.00 47.16 127 ILE A CA 1
ATOM 1018 C C . ILE A 1 127 ? 14.873 5.128 -2.618 1.00 47.16 127 ILE A C 1
ATOM 1020 O O . ILE A 1 127 ? 14.924 6.207 -2.027 1.00 47.16 127 ILE A O 1
ATOM 1024 N N . ARG A 1 128 ? 15.948 4.409 -2.958 1.00 51.28 128 ARG A N 1
ATOM 1025 C CA . ARG A 1 128 ? 17.347 4.806 -2.749 1.00 51.28 128 ARG A CA 1
ATOM 1026 C C . ARG A 1 128 ? 17.626 6.133 -3.452 1.00 51.28 128 ARG A C 1
ATOM 1028 O O . ARG A 1 128 ? 17.231 6.302 -4.603 1.00 51.28 128 ARG A O 1
ATOM 1035 N N . THR A 1 129 ? 18.328 7.041 -2.786 1.00 48.16 129 THR A N 1
ATOM 1036 C CA . THR A 1 129 ? 18.870 8.251 -3.413 1.00 48.16 129 THR A CA 1
ATOM 1037 C C . THR A 1 129 ? 20.367 8.089 -3.665 1.00 48.16 129 THR A C 1
ATOM 1039 O O . THR A 1 129 ? 21.051 7.400 -2.916 1.00 48.16 129 THR A O 1
ATOM 1042 N N . GLU A 1 130 ? 20.890 8.734 -4.713 1.00 44.84 130 GLU A N 1
ATOM 1043 C CA . GLU A 1 130 ? 22.307 8.670 -5.143 1.00 44.84 130 GLU A CA 1
ATOM 1044 C C . GLU A 1 130 ? 23.300 9.111 -4.034 1.00 44.84 130 GLU A C 1
ATOM 1046 O O . GLU A 1 130 ? 24.491 8.840 -4.118 1.00 44.84 130 GLU A O 1
ATOM 1051 N N . ASN A 1 131 ? 22.795 9.741 -2.961 1.00 50.66 131 ASN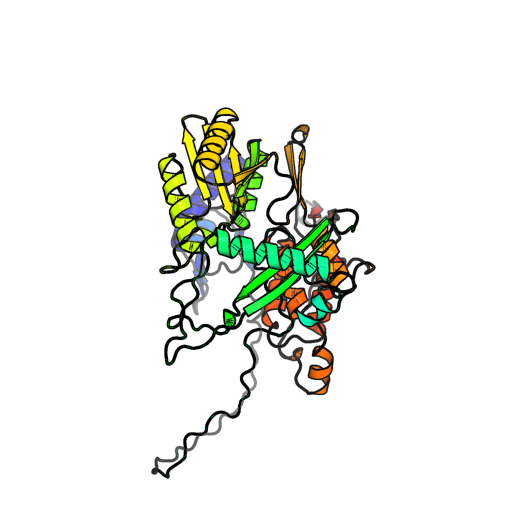 A N 1
ATOM 1052 C CA . ASN A 1 131 ? 23.549 10.229 -1.802 1.00 50.66 131 ASN A CA 1
ATOM 1053 C C . ASN A 1 131 ? 23.419 9.355 -0.534 1.00 50.66 131 ASN A C 1
ATOM 1055 O O . ASN A 1 131 ? 23.916 9.753 0.524 1.00 50.66 131 ASN A O 1
ATOM 1059 N N . ASP A 1 132 ? 22.726 8.213 -0.589 1.00 58.06 132 ASP A N 1
ATOM 1060 C CA . ASP A 1 132 ? 22.617 7.309 0.561 1.00 58.06 132 ASP A CA 1
ATOM 1061 C C . ASP A 1 132 ? 23.916 6.502 0.737 1.00 58.06 132 ASP A C 1
ATOM 1063 O O . ASP A 1 132 ? 24.439 5.907 -0.202 1.00 58.06 132 ASP A O 1
ATOM 1067 N N . LEU A 1 133 ? 24.456 6.486 1.959 1.00 63.31 133 LEU A N 1
ATOM 1068 C CA . LEU A 1 133 ? 25.713 5.801 2.276 1.00 63.31 133 LEU A CA 1
ATOM 1069 C C . LEU A 1 133 ? 25.512 4.281 2.224 1.00 63.31 133 LEU A C 1
ATOM 1071 O O . LEU A 1 133 ? 24.650 3.728 2.910 1.00 63.31 133 LEU A O 1
ATOM 1075 N N . GLU A 1 134 ? 26.330 3.583 1.436 1.00 59.44 134 GLU A N 1
ATOM 1076 C CA . GLU A 1 134 ? 26.117 2.162 1.148 1.00 59.44 134 GLU A CA 1
ATOM 1077 C C . GLU A 1 134 ? 26.852 1.220 2.100 1.00 59.44 134 GLU A C 1
ATOM 1079 O O . GLU A 1 134 ? 26.517 0.031 2.181 1.00 59.44 134 GLU A O 1
ATOM 1084 N N . THR A 1 135 ? 27.876 1.724 2.790 1.00 67.94 135 THR A N 1
ATOM 1085 C CA . THR A 1 135 ? 28.783 0.915 3.608 1.00 67.94 135 THR A CA 1
ATOM 1086 C C . THR A 1 135 ? 29.097 1.579 4.939 1.00 67.94 135 THR A C 1
ATOM 1088 O O . THR A 1 135 ? 29.142 2.802 5.059 1.00 67.94 135 THR A O 1
ATOM 1091 N N . PHE A 1 136 ? 29.368 0.743 5.943 1.00 74.25 136 PHE A N 1
ATOM 1092 C CA . PHE A 1 136 ? 29.863 1.193 7.244 1.00 74.25 136 PHE A CA 1
ATOM 1093 C C . PHE A 1 136 ? 31.117 2.062 7.090 1.00 74.25 136 PHE A C 1
ATOM 1095 O O . PHE A 1 136 ? 31.200 3.134 7.679 1.00 74.25 136 PHE A O 1
ATOM 1102 N N . SER A 1 137 ? 32.046 1.648 6.222 1.00 72.06 137 SER A N 1
ATOM 1103 C CA . SER A 1 137 ? 33.266 2.401 5.931 1.00 72.06 137 SER A CA 1
ATOM 1104 C C . SER A 1 137 ? 32.966 3.813 5.424 1.00 72.06 137 SER A C 1
ATOM 1106 O O . SER A 1 137 ? 33.545 4.762 5.941 1.00 72.06 137 SER A O 1
ATOM 1108 N N . GLN A 1 138 ? 32.018 3.971 4.492 1.00 77.56 138 GLN A N 1
ATOM 1109 C CA . GLN A 1 138 ? 31.596 5.288 4.000 1.00 77.56 138 GLN A CA 1
ATOM 1110 C C . GLN A 1 138 ? 30.933 6.136 5.095 1.00 77.56 138 GLN A C 1
ATOM 1112 O O . GLN A 1 138 ? 31.208 7.333 5.185 1.00 77.56 138 GLN A O 1
ATOM 1117 N N . ALA A 1 139 ? 30.096 5.530 5.945 1.00 76.06 139 ALA A N 1
ATOM 1118 C CA . ALA A 1 139 ? 29.416 6.234 7.031 1.00 76.06 139 ALA A CA 1
ATOM 1119 C C . ALA A 1 139 ? 30.394 6.771 8.083 1.00 76.06 139 ALA A C 1
ATOM 1121 O O . ALA A 1 139 ? 30.305 7.940 8.462 1.00 76.06 139 ALA A O 1
ATOM 1122 N N . ILE A 1 140 ? 31.382 5.967 8.482 1.00 78.31 140 ILE A N 1
ATOM 1123 C CA . ILE A 1 140 ? 32.404 6.366 9.457 1.00 78.31 140 ILE A CA 1
ATOM 1124 C C . ILE A 1 140 ? 33.434 7.333 8.859 1.00 78.31 140 ILE A C 1
ATOM 1126 O O . ILE A 1 140 ? 33.939 8.196 9.570 1.00 78.31 140 ILE A O 1
ATOM 1130 N N . SER A 1 141 ? 33.707 7.261 7.553 1.00 77.88 141 SER A N 1
ATOM 1131 C CA . SER A 1 141 ? 34.565 8.243 6.873 1.00 77.88 141 SER A CA 1
ATOM 1132 C C . SER A 1 141 ? 33.872 9.579 6.574 1.00 77.88 141 SER A C 1
ATOM 1134 O O . SER A 1 141 ? 34.514 10.517 6.104 1.00 77.88 141 SER A O 1
ATOM 1136 N N . SER A 1 142 ? 32.555 9.671 6.783 1.00 78.25 142 SER A N 1
ATOM 1137 C CA . SER A 1 142 ? 31.787 10.876 6.474 1.00 78.25 142 SER A CA 1
ATOM 1138 C C . SER A 1 142 ? 31.988 11.970 7.527 1.00 78.25 142 SER A C 1
ATOM 1140 O O . SER A 1 142 ? 32.303 11.701 8.684 1.00 78.25 142 SER A O 1
ATOM 1142 N N . LYS A 1 143 ? 31.730 13.229 7.148 1.00 79.00 143 LYS A N 1
ATOM 1143 C CA . LYS A 1 143 ? 31.768 14.377 8.076 1.00 79.00 143 LYS A CA 1
ATOM 1144 C C . LYS A 1 143 ? 30.742 14.274 9.216 1.00 79.00 143 LYS A C 1
ATOM 1146 O O . LYS A 1 143 ? 30.868 14.972 10.212 1.00 79.00 143 LYS A O 1
ATOM 1151 N N . GLU A 1 144 ? 29.733 13.421 9.061 1.00 82.25 144 GLU A N 1
ATOM 1152 C CA . GLU A 1 144 ? 28.633 13.201 10.008 1.00 82.25 144 GLU A CA 1
ATOM 1153 C C . GLU A 1 144 ? 28.798 11.869 10.770 1.00 82.25 144 GLU A C 1
ATOM 1155 O O . GLU A 1 144 ? 27.826 11.326 11.292 1.00 82.25 144 GLU A O 1
ATOM 1160 N N . SER A 1 145 ? 30.010 11.307 10.812 1.00 82.69 145 SER A N 1
ATOM 1161 C CA . SER A 1 145 ? 30.295 9.974 11.363 1.00 82.69 145 SER A CA 1
ATOM 1162 C C . SER A 1 145 ? 29.790 9.768 12.792 1.00 82.69 145 SER A C 1
ATOM 1164 O O . SER A 1 145 ? 29.216 8.719 13.080 1.00 82.69 145 SER A O 1
ATOM 1166 N N . ASN A 1 146 ? 29.926 10.777 13.658 1.00 85.81 146 ASN A N 1
ATOM 1167 C CA . ASN A 1 146 ? 29.441 10.721 15.040 1.00 85.81 146 ASN A CA 1
ATOM 1168 C C . ASN A 1 146 ? 27.918 10.509 15.104 1.00 85.81 146 ASN A C 1
ATOM 1170 O O . ASN A 1 146 ? 27.454 9.656 15.852 1.00 85.81 146 ASN A O 1
ATOM 1174 N N . LEU A 1 147 ? 27.148 11.198 14.251 1.00 86.12 147 LEU A N 1
ATOM 1175 C CA . LEU A 1 147 ? 25.687 11.054 14.199 1.00 86.12 147 LEU A CA 1
ATOM 1176 C C . LEU A 1 147 ? 25.277 9.650 13.740 1.00 86.12 147 LEU A C 1
ATOM 1178 O O . LEU A 1 147 ? 24.318 9.079 14.254 1.00 86.12 147 LEU A O 1
ATOM 1182 N N . TRP A 1 148 ? 26.004 9.073 12.780 1.00 88.06 148 TRP A N 1
ATOM 1183 C CA . TRP A 1 148 ? 25.757 7.698 12.344 1.00 88.06 148 TRP A CA 1
ATOM 1184 C C . TRP A 1 148 ? 26.116 6.677 13.420 1.00 88.06 148 TRP A C 1
ATOM 1186 O O . TRP A 1 148 ? 25.376 5.711 13.601 1.00 88.06 148 TRP A O 1
ATOM 1196 N N . TYR A 1 149 ? 27.212 6.899 14.145 1.00 86.44 149 TYR A N 1
ATOM 1197 C CA . TYR A 1 149 ? 27.643 6.032 15.235 1.00 86.44 149 TYR A CA 1
ATOM 1198 C C . TYR A 1 149 ? 26.632 6.013 16.387 1.00 86.44 149 TYR A C 1
ATOM 1200 O O . TYR A 1 149 ? 26.278 4.933 16.861 1.00 86.44 149 TYR A O 1
ATOM 1208 N N . ASP A 1 150 ? 26.109 7.176 16.781 1.00 85.69 150 ASP A N 1
ATOM 1209 C CA . ASP A 1 150 ? 25.093 7.281 17.833 1.00 85.69 150 ASP A CA 1
ATOM 1210 C C . ASP A 1 150 ? 23.824 6.508 17.457 1.00 85.69 150 ASP A C 1
ATOM 1212 O O . ASP A 1 150 ? 23.351 5.673 18.225 1.00 85.69 150 ASP A O 1
ATOM 1216 N N . VAL A 1 151 ? 23.333 6.668 16.223 1.00 86.94 151 VAL A N 1
ATOM 1217 C CA . VAL A 1 151 ? 22.144 5.935 15.758 1.00 86.94 151 VAL A CA 1
ATOM 1218 C C . VAL A 1 151 ? 22.395 4.428 15.640 1.00 86.94 151 VAL A C 1
ATOM 1220 O O . VAL A 1 151 ? 21.498 3.630 15.907 1.00 86.94 151 VAL A O 1
ATOM 1223 N N . MET A 1 152 ? 23.602 4.008 15.255 1.00 88.12 152 MET A N 1
ATOM 1224 C CA . MET A 1 152 ? 23.976 2.590 15.255 1.00 88.12 152 MET A CA 1
ATOM 1225 C C . MET A 1 152 ? 23.999 2.006 16.669 1.00 88.12 152 MET A C 1
ATOM 1227 O O . MET A 1 152 ? 23.557 0.874 16.880 1.00 88.12 152 MET A O 1
ATOM 1231 N N . LYS A 1 153 ? 24.517 2.772 17.631 1.00 87.50 153 LYS A N 1
ATOM 1232 C CA . LYS A 1 153 ? 24.548 2.389 19.040 1.00 87.50 153 LYS A CA 1
ATOM 1233 C C . LYS A 1 153 ? 23.134 2.283 19.601 1.00 87.50 153 LYS A C 1
ATOM 1235 O O . LYS A 1 153 ? 22.838 1.299 20.269 1.00 87.50 153 LYS A O 1
ATOM 1240 N N . ASP A 1 154 ? 22.258 3.229 19.277 1.00 83.75 154 ASP A N 1
ATOM 1241 C CA . ASP A 1 154 ? 20.849 3.194 19.671 1.00 83.75 154 ASP A CA 1
ATOM 1242 C C . ASP A 1 154 ? 20.125 1.960 19.115 1.00 83.75 154 ASP A C 1
ATOM 1244 O O . ASP A 1 154 ? 19.415 1.285 19.858 1.00 83.75 154 ASP A O 1
ATOM 1248 N N . GLU A 1 155 ? 20.345 1.610 17.843 1.00 85.06 155 GLU A N 1
ATOM 1249 C CA . GLU A 1 155 ? 19.786 0.390 17.237 1.00 85.06 155 GLU A CA 1
ATOM 1250 C C . GLU A 1 155 ? 20.287 -0.874 17.962 1.00 85.06 155 GLU A C 1
ATOM 1252 O O . GLU A 1 155 ? 19.500 -1.757 18.305 1.00 85.06 155 GLU A O 1
ATOM 1257 N N . MET A 1 156 ? 21.591 -0.957 18.256 1.00 83.69 156 MET A N 1
ATOM 1258 C CA . MET A 1 156 ? 22.173 -2.095 18.979 1.00 83.69 156 MET A CA 1
ATOM 1259 C C . MET A 1 156 ? 21.650 -2.197 20.417 1.00 83.69 156 MET A C 1
ATOM 1261 O O . MET A 1 156 ? 21.310 -3.288 20.875 1.00 83.69 156 MET A O 1
ATOM 1265 N N . ASN A 1 157 ? 21.532 -1.061 21.108 1.00 81.31 157 ASN A N 1
ATOM 1266 C CA . ASN A 1 157 ? 20.956 -0.983 22.446 1.00 81.31 157 ASN A CA 1
ATOM 1267 C C . ASN A 1 157 ? 19.486 -1.404 22.440 1.00 81.31 157 ASN A C 1
ATOM 1269 O O . ASN A 1 157 ? 19.074 -2.138 23.331 1.00 81.31 157 ASN A O 1
ATOM 1273 N N . SER A 1 158 ? 18.715 -0.998 21.427 1.00 76.19 158 SER A N 1
ATOM 1274 C CA . SER A 1 158 ? 17.322 -1.420 21.275 1.00 76.19 158 SER A CA 1
ATOM 1275 C C . SER A 1 158 ? 17.207 -2.927 21.050 1.00 76.19 158 SER A C 1
ATOM 1277 O O . SER A 1 158 ? 16.290 -3.554 21.573 1.00 76.19 158 SER A O 1
ATOM 1279 N N . MET A 1 159 ? 18.118 -3.532 20.282 1.00 76.75 159 MET A N 1
ATOM 1280 C CA . MET A 1 159 ? 18.147 -4.988 20.117 1.00 76.75 159 MET A CA 1
ATOM 1281 C C . MET A 1 159 ? 18.539 -5.700 21.418 1.00 76.75 159 MET A C 1
ATOM 1283 O O . MET A 1 159 ? 17.975 -6.743 21.739 1.00 76.75 159 MET A O 1
ATOM 1287 N N . ALA A 1 160 ? 19.469 -5.134 22.191 1.00 76.62 160 ALA A N 1
ATOM 1288 C CA . ALA A 1 160 ? 19.873 -5.689 23.479 1.00 76.62 160 ALA A CA 1
ATOM 1289 C C . ALA A 1 160 ? 18.755 -5.588 24.532 1.00 76.62 160 ALA A C 1
ATOM 1291 O O . ALA A 1 160 ? 18.461 -6.573 25.205 1.00 76.62 160 ALA A O 1
ATOM 1292 N N . SER A 1 161 ? 18.083 -4.435 24.642 1.00 71.62 161 SER A N 1
ATOM 1293 C CA . SER A 1 161 ? 16.987 -4.224 25.601 1.00 71.62 161 SER A CA 1
ATOM 1294 C C . SER A 1 161 ? 15.787 -5.125 25.332 1.00 71.62 161 SER A C 1
ATOM 1296 O O . SER A 1 161 ? 15.081 -5.503 26.261 1.00 71.62 161 SER A O 1
ATOM 1298 N N . ASN A 1 162 ? 15.571 -5.473 24.063 1.00 62.97 162 ASN A N 1
ATOM 1299 C CA . ASN A 1 162 ? 14.475 -6.333 23.633 1.00 62.97 162 ASN A CA 1
ATOM 1300 C C . ASN A 1 162 ? 14.874 -7.821 23.584 1.00 62.97 162 ASN A C 1
ATOM 1302 O O . ASN A 1 162 ? 14.079 -8.636 23.129 1.00 62.97 162 ASN A O 1
ATOM 1306 N N . GLY A 1 163 ? 16.088 -8.189 24.021 1.00 68.50 163 GLY A N 1
ATOM 1307 C CA . GLY A 1 163 ? 16.542 -9.586 24.063 1.00 68.50 163 GLY A CA 1
ATOM 1308 C C . GLY A 1 163 ? 16.578 -10.269 22.690 1.00 68.50 163 GLY A C 1
ATOM 1309 O O . GLY A 1 163 ? 16.337 -11.467 22.585 1.00 68.50 163 GLY A O 1
ATOM 1310 N N . VAL A 1 164 ? 16.838 -9.504 21.627 1.00 63.78 164 VAL A N 1
ATOM 1311 C CA . VAL A 1 164 ? 16.664 -9.941 20.227 1.00 63.78 164 VAL A CA 1
ATOM 1312 C C . VAL A 1 164 ? 17.714 -10.960 19.791 1.00 63.78 164 VAL A C 1
ATOM 1314 O O . VAL A 1 164 ? 17.505 -11.697 18.830 1.00 63.78 164 VAL A O 1
ATOM 1317 N N . TRP A 1 165 ? 18.861 -10.998 20.465 1.00 71.31 165 TRP A N 1
ATOM 1318 C CA . TRP A 1 165 ? 19.964 -11.889 20.134 1.00 71.31 165 TRP A CA 1
ATOM 1319 C C . TRP A 1 165 ? 20.651 -12.395 21.399 1.00 71.31 165 TRP A C 1
ATOM 1321 O O . TRP A 1 165 ? 20.770 -11.674 22.387 1.00 71.31 165 TRP A O 1
ATOM 1331 N N . ASN A 1 166 ? 21.151 -13.627 21.322 1.00 72.94 166 ASN A N 1
ATOM 1332 C CA . ASN A 1 166 ? 22.039 -14.214 22.314 1.00 72.94 166 ASN A CA 1
ATOM 1333 C C . ASN A 1 166 ? 23.384 -14.496 21.654 1.00 72.94 166 ASN A C 1
ATOM 1335 O O . ASN A 1 166 ? 23.440 -14.987 20.525 1.00 72.94 166 ASN A O 1
ATOM 1339 N N . LEU A 1 167 ? 24.470 -14.190 22.360 1.00 78.94 167 LEU A N 1
ATOM 1340 C CA . LEU A 1 167 ? 25.798 -14.590 21.921 1.00 78.94 167 LEU A CA 1
ATOM 1341 C C . LEU A 1 167 ? 25.955 -16.092 22.178 1.00 78.94 167 LEU A C 1
ATOM 1343 O O . LEU A 1 167 ? 25.862 -16.530 23.323 1.00 78.94 167 LEU A O 1
ATOM 1347 N N . ILE A 1 168 ? 26.175 -16.866 21.118 1.00 80.19 168 ILE A N 1
ATOM 1348 C CA . ILE A 1 168 ? 26.417 -18.309 21.196 1.00 80.19 168 ILE A CA 1
ATOM 1349 C C . ILE A 1 168 ? 27.792 -18.638 20.624 1.00 80.19 168 ILE A C 1
ATOM 1351 O O . ILE A 1 168 ? 28.272 -17.958 19.713 1.00 80.19 168 ILE A O 1
ATOM 1355 N N . GLU A 1 169 ? 28.416 -19.692 21.143 1.00 79.12 169 GLU A N 1
ATOM 1356 C CA . GLU A 1 169 ? 29.570 -20.293 20.482 1.00 79.12 169 GLU A CA 1
ATOM 1357 C C . GLU A 1 169 ? 29.133 -20.912 19.155 1.00 79.12 169 GLU A C 1
ATOM 1359 O O . GLU A 1 169 ? 28.019 -21.427 19.018 1.00 79.12 169 GLU A O 1
ATOM 1364 N N . PHE A 1 170 ? 29.993 -20.793 18.148 1.00 76.00 170 PHE A N 1
ATOM 1365 C CA . PHE A 1 170 ? 29.645 -21.181 16.792 1.00 76.00 170 PHE A CA 1
ATOM 1366 C C . PHE A 1 170 ? 29.454 -22.704 16.698 1.00 76.00 170 PHE A C 1
ATOM 1368 O O . PHE A 1 170 ? 30.406 -23.434 16.970 1.00 76.00 170 PHE A O 1
ATOM 1375 N N . PRO A 1 171 ? 28.268 -23.200 16.293 1.00 78.38 171 PRO A N 1
ATOM 1376 C CA . PRO A 1 171 ? 28.041 -24.634 16.168 1.00 78.38 171 PRO A CA 1
ATOM 1377 C C . PRO A 1 171 ? 28.853 -25.219 15.010 1.00 78.38 171 PRO A C 1
ATOM 1379 O O . PRO A 1 171 ? 28.812 -24.700 13.888 1.00 78.38 171 PRO A O 1
ATOM 1382 N N . ASP A 1 172 ? 29.547 -26.329 15.258 1.00 67.75 172 ASP A N 1
ATOM 1383 C CA . ASP A 1 172 ? 30.349 -27.009 14.242 1.00 67.75 172 ASP A CA 1
ATOM 1384 C C . ASP A 1 172 ? 29.497 -27.400 13.021 1.00 67.75 172 ASP A C 1
ATOM 1386 O O . ASP A 1 172 ? 28.499 -28.114 13.121 1.00 67.75 172 ASP A O 1
ATOM 1390 N N . GLY A 1 173 ? 29.897 -26.916 11.840 1.00 73.62 173 GLY A N 1
ATOM 1391 C CA . GLY A 1 173 ? 29.234 -27.210 10.563 1.00 73.62 173 GLY A CA 1
ATOM 1392 C C . GLY A 1 173 ? 28.084 -26.273 10.165 1.00 73.62 173 GLY A C 1
ATOM 1393 O O . GLY A 1 173 ? 27.509 -26.460 9.090 1.00 73.62 173 GLY A O 1
ATOM 1394 N N . ALA A 1 174 ? 27.756 -25.249 10.963 1.00 70.00 174 ALA A N 1
ATOM 1395 C CA . ALA A 1 174 ? 26.742 -24.254 10.602 1.00 70.00 174 ALA A CA 1
ATOM 1396 C C . ALA A 1 174 ? 27.214 -23.314 9.469 1.00 70.00 174 ALA A C 1
ATOM 1398 O O . ALA A 1 174 ? 28.405 -23.079 9.272 1.00 70.00 174 ALA A O 1
ATOM 1399 N N . LYS A 1 175 ? 26.281 -22.736 8.699 1.00 70.06 175 LYS A N 1
ATOM 1400 C CA . LYS A 1 175 ? 26.590 -21.693 7.702 1.00 70.06 175 LYS A CA 1
ATOM 1401 C C . LYS A 1 175 ? 26.354 -20.308 8.294 1.00 70.06 175 LYS A C 1
ATOM 1403 O O . LYS A 1 175 ? 25.291 -20.036 8.841 1.00 70.06 175 LYS A O 1
ATOM 1408 N N . PHE A 1 176 ? 27.325 -19.412 8.129 1.00 71.44 176 PHE A N 1
ATOM 1409 C CA . PHE A 1 176 ? 27.207 -18.030 8.590 1.00 71.44 176 PHE A CA 1
ATOM 1410 C C . PHE A 1 176 ? 26.256 -17.218 7.699 1.00 71.44 176 PHE A C 1
ATOM 1412 O O . PHE A 1 176 ? 26.462 -17.120 6.486 1.00 71.44 176 PHE A O 1
ATOM 1419 N N . ILE A 1 177 ? 25.255 -16.578 8.305 1.00 76.25 177 ILE A N 1
ATOM 1420 C CA . ILE A 1 177 ? 24.447 -15.548 7.645 1.00 76.25 177 ILE A CA 1
ATOM 1421 C C . ILE A 1 177 ? 25.095 -14.201 7.952 1.00 76.25 177 ILE A C 1
ATOM 1423 O O . ILE A 1 177 ? 25.118 -13.748 9.094 1.00 76.25 177 ILE A O 1
ATOM 1427 N N . GLY A 1 178 ? 25.639 -13.549 6.926 1.00 77.25 178 GLY A N 1
ATOM 1428 C CA . GLY A 1 178 ? 26.232 -12.224 7.095 1.00 77.25 178 GLY A CA 1
ATOM 1429 C C . GLY A 1 178 ? 25.196 -11.154 7.428 1.00 77.25 178 GLY A C 1
ATOM 1430 O O . GLY A 1 178 ? 24.023 -11.292 7.104 1.00 77.25 178 GLY A O 1
ATOM 1431 N N . CYS A 1 179 ? 25.637 -10.036 7.997 1.00 80.94 179 CYS A N 1
ATOM 1432 C CA . CYS A 1 179 ? 24.809 -8.850 8.206 1.00 80.94 179 CYS A CA 1
ATOM 1433 C C . CYS A 1 179 ? 25.331 -7.653 7.392 1.00 80.94 179 CYS A C 1
ATOM 1435 O O . CYS A 1 179 ? 26.421 -7.686 6.808 1.00 80.94 179 CYS A O 1
ATOM 1437 N N . LYS A 1 180 ? 24.516 -6.603 7.284 1.00 83.38 180 LYS A N 1
ATOM 1438 C CA . LYS A 1 180 ? 24.875 -5.323 6.669 1.00 83.38 180 LYS A CA 1
ATOM 1439 C C . LYS A 1 180 ? 24.134 -4.184 7.370 1.00 83.38 180 LYS A C 1
ATOM 1441 O O . LYS A 1 180 ? 22.957 -4.315 7.689 1.00 83.38 180 LYS A O 1
ATOM 1446 N N . TRP A 1 181 ? 24.813 -3.052 7.534 1.00 82.81 181 TRP A N 1
ATOM 1447 C CA . TRP A 1 181 ? 24.180 -1.795 7.922 1.00 82.81 181 TRP A CA 1
ATOM 1448 C C . TRP A 1 181 ? 23.519 -1.111 6.727 1.00 82.81 181 TRP A C 1
ATOM 1450 O O . TRP A 1 181 ? 24.119 -0.990 5.655 1.00 82.81 181 TRP A O 1
ATOM 1460 N N . VAL A 1 182 ? 22.289 -0.648 6.929 1.00 80.25 182 VAL A N 1
ATOM 1461 C CA . VAL A 1 182 ? 21.567 0.217 5.996 1.00 80.25 182 VAL A CA 1
ATOM 1462 C C . VAL A 1 182 ? 21.357 1.570 6.656 1.00 80.25 182 VAL A C 1
ATOM 1464 O O . VAL A 1 182 ? 20.757 1.657 7.728 1.00 80.25 182 VAL A O 1
ATOM 1467 N N . PHE A 1 183 ? 21.857 2.616 6.004 1.00 81.31 183 PHE A N 1
ATOM 1468 C CA . PHE A 1 183 ? 21.800 3.995 6.473 1.00 81.31 183 PHE A CA 1
ATOM 1469 C C . PHE A 1 183 ? 20.768 4.781 5.669 1.00 81.31 183 PHE A C 1
ATOM 1471 O O . PHE A 1 183 ? 20.658 4.611 4.457 1.00 81.31 183 PHE A O 1
ATOM 1478 N N . LYS A 1 184 ? 20.002 5.644 6.341 1.00 78.62 184 LYS A N 1
ATOM 1479 C CA . LYS A 1 184 ? 18.994 6.494 5.704 1.00 78.62 184 LYS A CA 1
ATOM 1480 C C . LYS A 1 184 ? 18.883 7.833 6.420 1.00 78.62 184 LYS A C 1
ATOM 1482 O O . LYS A 1 184 ? 18.705 7.882 7.639 1.00 78.62 184 LYS A O 1
ATOM 1487 N N . LYS A 1 185 ? 18.937 8.924 5.655 1.00 80.94 185 LYS A N 1
ATOM 1488 C CA . LYS A 1 185 ? 18.595 10.265 6.145 1.00 80.94 185 LYS A CA 1
ATOM 1489 C C . LYS A 1 185 ? 17.105 10.504 5.910 1.00 80.94 185 LYS A C 1
ATOM 1491 O O . LYS A 1 185 ? 16.649 10.542 4.770 1.00 80.94 185 LYS A O 1
ATOM 1496 N N . LYS A 1 186 ? 16.328 10.655 6.979 1.00 72.94 186 LYS A N 1
ATOM 1497 C CA . LYS A 1 186 ? 14.946 11.133 6.899 1.00 72.94 186 LYS A CA 1
ATOM 1498 C C . LYS A 1 186 ? 14.967 12.644 6.758 1.00 72.94 186 LYS A C 1
ATOM 1500 O O . LYS A 1 186 ? 15.625 13.323 7.544 1.00 72.94 186 LYS A O 1
ATOM 1505 N N . LYS A 1 187 ? 14.264 13.138 5.745 1.00 71.81 187 LYS A N 1
ATOM 1506 C CA . LYS A 1 187 ? 14.102 14.562 5.481 1.00 71.81 187 LYS A CA 1
ATOM 1507 C C . LYS A 1 187 ? 12.657 14.981 5.714 1.00 71.81 187 LYS A C 1
ATOM 1509 O O . LYS A 1 187 ? 11.754 14.191 5.433 1.00 71.81 187 LYS A O 1
ATOM 1514 N N . ASP A 1 188 ? 12.475 16.204 6.189 1.00 64.56 188 ASP A N 1
ATOM 1515 C CA . ASP A 1 188 ? 11.170 16.842 6.312 1.00 64.56 188 ASP A CA 1
ATOM 1516 C C . ASP A 1 188 ? 10.595 17.216 4.927 1.00 64.56 188 ASP A C 1
ATOM 1518 O O . ASP A 1 188 ? 11.212 17.002 3.876 1.00 64.56 188 ASP A O 1
ATOM 1522 N N . SER A 1 189 ? 9.391 17.791 4.910 1.00 53.66 189 SER A N 1
ATOM 1523 C CA . SER A 1 189 ? 8.742 18.273 3.683 1.00 53.66 189 SER A CA 1
ATOM 1524 C C . SER A 1 189 ? 9.465 19.444 3.005 1.00 53.66 189 SER A C 1
ATOM 1526 O O . SER A 1 189 ? 9.160 19.746 1.855 1.00 53.66 189 SER A O 1
ATOM 1528 N N . LEU A 1 190 ? 10.393 20.106 3.701 1.00 62.12 190 LEU A N 1
ATOM 1529 C CA . LEU A 1 190 ? 11.195 21.230 3.207 1.00 62.12 190 LEU A CA 1
ATOM 1530 C C . LEU A 1 190 ? 12.581 20.778 2.710 1.00 62.12 190 LEU A C 1
ATOM 1532 O O . LEU A 1 190 ? 13.349 21.589 2.201 1.00 62.12 190 LEU A O 1
ATOM 1536 N N . GLY A 1 191 ? 12.893 19.482 2.816 1.00 62.03 191 GLY A N 1
ATOM 1537 C CA . GLY A 1 191 ? 14.159 18.894 2.389 1.00 62.03 191 GLY A CA 1
ATOM 1538 C C . GLY A 1 191 ? 15.279 18.952 3.434 1.00 62.03 191 GLY A C 1
ATOM 1539 O O . GLY A 1 191 ? 16.385 18.484 3.141 1.00 62.03 191 GLY A O 1
ATOM 1540 N N . ASN A 1 192 ? 15.013 19.455 4.642 1.00 74.44 192 ASN A N 1
ATOM 1541 C CA . ASN A 1 192 ? 15.968 19.458 5.748 1.00 74.44 192 ASN A CA 1
ATOM 1542 C C . ASN A 1 192 ? 16.058 18.073 6.381 1.00 74.44 192 ASN A C 1
ATOM 1544 O O . ASN A 1 192 ? 15.095 17.311 6.371 1.00 74.44 192 ASN A O 1
ATOM 1548 N N . ILE A 1 193 ? 17.211 17.735 6.955 1.00 78.25 193 ILE A N 1
ATOM 1549 C CA . ILE A 1 193 ? 17.400 16.448 7.631 1.00 78.25 193 ILE A CA 1
ATOM 1550 C C . ILE A 1 193 ? 16.647 16.477 8.966 1.00 78.25 193 ILE A C 1
ATOM 1552 O O . ILE A 1 193 ? 17.019 17.207 9.876 1.00 78.25 193 ILE A O 1
ATOM 1556 N N . GLU A 1 194 ? 15.606 15.657 9.074 1.00 76.50 194 GLU A N 1
ATOM 1557 C CA . GLU A 1 194 ? 14.790 15.487 10.278 1.00 76.50 194 GLU A CA 1
ATOM 1558 C C . GLU A 1 194 ? 15.413 14.450 11.219 1.00 76.50 194 GLU A C 1
ATOM 1560 O O . GLU A 1 194 ? 15.447 14.634 12.434 1.00 76.50 194 GLU A O 1
ATOM 1565 N N . ARG A 1 195 ? 15.901 13.326 10.672 1.00 79.75 195 ARG A N 1
ATOM 1566 C CA . ARG A 1 195 ? 16.411 12.216 11.487 1.00 79.75 195 ARG A CA 1
ATOM 1567 C C . ARG A 1 195 ? 17.372 11.311 10.726 1.00 79.75 195 ARG A C 1
ATOM 1569 O O . ARG A 1 195 ? 17.134 10.960 9.574 1.00 79.75 195 ARG A O 1
ATOM 1576 N N . TYR A 1 196 ? 18.402 10.831 11.408 1.00 82.06 196 TYR A N 1
ATOM 1577 C CA . TYR A 1 196 ? 19.262 9.751 10.928 1.00 82.06 196 TYR A CA 1
ATOM 1578 C C . TYR A 1 196 ? 18.684 8.399 11.360 1.00 82.06 196 TYR A C 1
ATOM 1580 O O . TYR A 1 196 ? 18.194 8.247 12.480 1.00 82.06 196 TYR A O 1
ATOM 1588 N N . LYS A 1 197 ? 18.688 7.415 10.459 1.00 82.31 197 LYS A N 1
ATOM 1589 C CA . LYS A 1 197 ? 18.208 6.056 10.731 1.00 82.31 197 LYS A CA 1
ATOM 1590 C C . LYS A 1 197 ? 19.233 5.046 10.229 1.00 82.31 197 LYS A C 1
ATOM 1592 O O . LYS A 1 197 ? 19.546 5.037 9.042 1.00 82.31 197 LYS A O 1
ATOM 1597 N N . ALA A 1 198 ? 19.719 4.195 11.121 1.00 85.88 198 ALA A N 1
ATOM 1598 C CA . ALA A 1 198 ? 20.562 3.054 10.799 1.00 85.88 198 ALA A CA 1
ATOM 1599 C C . ALA A 1 198 ? 19.812 1.780 11.190 1.00 85.88 198 ALA A C 1
ATOM 1601 O O . ALA A 1 198 ? 19.129 1.762 12.208 1.00 85.88 198 ALA A O 1
ATOM 1602 N N . ARG A 1 199 ? 19.905 0.743 10.361 1.00 82.12 199 ARG A N 1
ATOM 1603 C CA . ARG A 1 199 ? 19.342 -0.580 10.648 1.00 82.12 199 ARG A CA 1
ATOM 1604 C C . ARG A 1 199 ? 20.371 -1.652 10.365 1.00 82.12 199 ARG A C 1
ATOM 1606 O O . ARG A 1 199 ? 21.019 -1.614 9.314 1.00 82.12 199 ARG A O 1
ATOM 1613 N N . LEU A 1 200 ? 20.482 -2.616 11.271 1.00 82.31 200 LEU A N 1
ATOM 1614 C CA . LEU A 1 200 ? 21.279 -3.813 11.051 1.00 82.31 200 LEU A CA 1
ATOM 1615 C C . LEU A 1 200 ? 20.394 -4.887 10.417 1.00 82.31 200 LEU A C 1
ATOM 1617 O O . LEU A 1 200 ? 19.377 -5.271 10.982 1.00 82.31 200 LEU A O 1
ATOM 1621 N N . ILE A 1 201 ? 20.765 -5.358 9.228 1.00 78.31 201 ILE A N 1
ATOM 1622 C CA . ILE A 1 201 ? 19.954 -6.301 8.452 1.00 78.31 201 ILE A CA 1
ATOM 1623 C C . ILE A 1 201 ? 20.753 -7.577 8.195 1.00 78.31 201 ILE A C 1
ATOM 1625 O O . ILE A 1 201 ? 21.890 -7.521 7.715 1.00 78.31 201 ILE A O 1
ATOM 1629 N N . ALA A 1 202 ? 20.153 -8.733 8.475 1.00 76.00 202 ALA A N 1
ATOM 1630 C CA . ALA A 1 202 ? 20.694 -10.030 8.082 1.00 76.00 202 ALA A CA 1
ATOM 1631 C C . ALA A 1 202 ? 20.566 -10.236 6.562 1.00 76.00 202 ALA A C 1
ATOM 1633 O O . ALA A 1 202 ? 19.556 -9.899 5.945 1.00 76.00 202 ALA A O 1
ATOM 1634 N N . LYS A 1 203 ? 21.584 -10.819 5.928 1.00 76.38 203 LYS A N 1
ATOM 1635 C CA . LYS A 1 203 ? 21.617 -11.125 4.490 1.00 76.38 203 LYS A CA 1
ATOM 1636 C C . LYS A 1 203 ? 20.814 -12.395 4.188 1.00 76.38 203 LYS A C 1
ATOM 1638 O O . LYS A 1 203 ? 21.342 -13.342 3.622 1.00 76.38 203 LYS A O 1
ATOM 1643 N N . GLY A 1 204 ? 19.527 -12.398 4.534 1.00 64.88 204 GLY A N 1
ATOM 1644 C CA . GLY A 1 204 ? 18.650 -13.573 4.451 1.00 64.88 204 GLY A CA 1
ATOM 1645 C C . GLY A 1 204 ? 18.516 -14.198 3.055 1.00 64.88 204 GLY A C 1
ATOM 1646 O O . GLY A 1 204 ? 18.157 -15.360 2.939 1.00 64.88 204 GLY A O 1
ATOM 1647 N N . PHE A 1 205 ? 18.899 -13.498 1.979 1.00 64.38 205 PHE A N 1
ATOM 1648 C CA . PHE A 1 205 ? 18.979 -14.081 0.630 1.00 64.38 205 PHE A CA 1
ATOM 1649 C C . PHE A 1 205 ? 19.993 -15.236 0.508 1.00 64.38 205 PHE A C 1
ATOM 1651 O O . PHE A 1 205 ? 20.010 -15.923 -0.511 1.00 64.38 205 PHE A O 1
ATOM 1658 N N . THR A 1 206 ? 20.862 -15.439 1.506 1.00 66.19 206 THR A N 1
ATOM 1659 C CA . THR A 1 206 ? 21.760 -16.602 1.580 1.00 66.19 206 THR A CA 1
ATOM 1660 C C . THR A 1 206 ? 21.092 -17.847 2.173 1.00 66.19 206 THR A C 1
ATOM 1662 O O . THR A 1 206 ? 21.723 -18.902 2.192 1.00 66.19 206 THR A O 1
ATOM 1665 N N . GLN A 1 207 ? 19.855 -17.731 2.667 1.00 66.94 207 GLN A N 1
ATOM 1666 C CA . GLN A 1 207 ? 19.092 -18.817 3.283 1.00 66.94 207 GLN A CA 1
ATOM 1667 C C . GLN A 1 207 ? 18.270 -19.594 2.245 1.00 66.94 207 GLN A C 1
ATOM 1669 O O . GLN A 1 207 ? 17.762 -19.029 1.276 1.00 66.94 207 GLN A O 1
ATOM 1674 N N . ASN A 1 208 ? 18.105 -20.894 2.479 1.00 61.00 208 ASN A N 1
ATOM 1675 C CA . ASN A 1 208 ? 17.352 -21.815 1.638 1.00 61.00 208 ASN A CA 1
ATOM 1676 C C . ASN A 1 208 ? 16.037 -22.208 2.321 1.00 61.00 208 ASN A C 1
ATOM 1678 O O . ASN A 1 208 ? 16.036 -22.731 3.439 1.00 61.00 208 ASN A O 1
ATOM 1682 N N . GLU A 1 209 ? 14.922 -22.002 1.621 1.00 63.47 209 GLU A N 1
ATOM 1683 C CA . GLU A 1 209 ? 13.603 -22.468 2.055 1.00 63.47 209 GLU A CA 1
ATOM 1684 C C . GLU A 1 209 ? 13.607 -23.997 2.245 1.00 63.47 209 GLU A C 1
ATOM 1686 O O . GLU A 1 209 ? 14.167 -24.741 1.440 1.00 63.47 209 GLU A O 1
ATOM 1691 N N . GLY A 1 210 ? 13.016 -24.472 3.341 1.00 61.12 210 GLY A N 1
ATOM 1692 C CA . GLY A 1 210 ? 12.968 -25.882 3.737 1.00 61.12 210 GLY A CA 1
ATOM 1693 C C . GLY A 1 210 ? 14.196 -26.391 4.504 1.00 61.12 210 GLY A C 1
ATOM 1694 O O . GLY A 1 210 ? 14.098 -27.445 5.128 1.00 61.12 210 GLY A O 1
ATOM 1695 N N . ILE A 1 211 ? 15.311 -25.650 4.501 1.00 67.12 211 ILE A N 1
ATOM 1696 C CA . ILE A 1 211 ? 16.538 -25.981 5.251 1.00 67.12 211 ILE A CA 1
ATOM 1697 C C . ILE A 1 211 ? 16.747 -24.969 6.379 1.00 67.12 211 ILE A C 1
ATOM 1699 O O . ILE A 1 211 ? 16.817 -25.348 7.543 1.00 67.12 211 ILE A O 1
ATOM 1703 N N . ASP A 1 212 ? 16.803 -23.685 6.023 1.00 63.25 212 ASP A N 1
ATOM 1704 C CA . ASP A 1 212 ? 17.139 -22.588 6.933 1.00 63.25 212 ASP A CA 1
ATOM 1705 C C . ASP A 1 212 ? 15.881 -21.892 7.493 1.00 63.25 212 ASP A C 1
ATOM 1707 O O . ASP A 1 212 ? 15.935 -21.273 8.551 1.00 63.25 212 ASP A O 1
ATOM 1711 N N . TYR A 1 213 ? 14.742 -21.985 6.795 1.00 60.81 213 TYR A N 1
ATOM 1712 C CA . TYR A 1 213 ? 13.429 -21.498 7.244 1.00 60.81 213 TYR A CA 1
ATOM 1713 C C . TYR A 1 213 ? 12.293 -22.254 6.540 1.00 60.81 213 TYR A C 1
ATOM 1715 O O . TYR A 1 213 ? 12.477 -22.758 5.434 1.00 60.81 213 TYR A O 1
ATOM 1723 N N . LYS A 1 214 ? 11.104 -22.345 7.154 1.00 60.50 214 LYS A N 1
ATOM 1724 C CA . LYS A 1 214 ? 9.950 -23.079 6.582 1.00 60.50 214 LYS A CA 1
ATOM 1725 C C . LYS A 1 214 ? 8.911 -22.178 5.913 1.00 60.50 214 LYS A C 1
ATOM 1727 O O . LYS A 1 214 ? 8.497 -22.466 4.799 1.00 60.50 214 LYS A O 1
ATOM 1732 N N . LYS A 1 215 ? 8.440 -21.132 6.597 1.00 56.28 215 LYS A N 1
ATOM 1733 C CA . LYS A 1 215 ? 7.459 -20.159 6.081 1.00 56.28 215 LYS A CA 1
ATOM 1734 C C . LYS A 1 215 ? 7.698 -18.812 6.757 1.00 56.28 215 LYS A C 1
ATOM 1736 O O . LYS A 1 215 ? 7.432 -18.701 7.946 1.00 56.28 215 LYS A O 1
ATOM 1741 N N . THR A 1 216 ? 8.138 -17.817 5.994 1.00 52.94 216 THR A N 1
ATOM 1742 C CA . THR A 1 216 ? 8.527 -16.478 6.487 1.00 52.94 216 THR A CA 1
ATOM 1743 C C . THR A 1 216 ? 7.442 -15.414 6.325 1.00 52.94 216 THR A C 1
ATOM 1745 O O . THR A 1 216 ? 7.596 -14.273 6.751 1.00 52.94 216 THR A O 1
ATOM 1748 N N . PHE A 1 217 ? 6.326 -15.751 5.678 1.00 55.84 217 PHE A N 1
ATOM 1749 C CA . PHE A 1 217 ? 5.335 -14.754 5.289 1.00 55.84 217 PHE A CA 1
ATOM 1750 C C . PHE A 1 217 ? 4.340 -14.474 6.420 1.00 55.84 217 PHE A C 1
ATOM 1752 O O . PHE A 1 217 ? 3.632 -15.374 6.878 1.00 55.84 217 PHE A O 1
ATOM 1759 N N . SER A 1 218 ? 4.258 -13.207 6.827 1.00 59.72 218 SER A N 1
ATOM 1760 C CA . SER A 1 218 ? 3.111 -12.672 7.562 1.00 59.72 218 SER A CA 1
ATOM 1761 C C . SER A 1 218 ? 2.056 -12.165 6.580 1.00 59.72 218 SER A C 1
ATOM 1763 O O . SER A 1 218 ? 2.380 -11.757 5.460 1.00 59.72 218 SER A O 1
ATOM 1765 N N . HIS A 1 219 ? 0.787 -12.208 6.982 1.00 63.16 219 HIS A N 1
ATOM 1766 C CA . HIS A 1 219 ? -0.282 -11.640 6.172 1.00 63.16 219 HIS A CA 1
ATOM 1767 C C . HIS A 1 219 ? -0.162 -10.117 6.155 1.00 63.16 219 HIS A C 1
ATOM 1769 O O . HIS A 1 219 ? 0.124 -9.484 7.169 1.00 63.16 219 HIS A O 1
ATOM 1775 N N . VAL A 1 220 ? -0.410 -9.534 4.986 1.00 68.38 220 VAL A N 1
ATOM 1776 C CA . VAL A 1 220 ? -0.402 -8.089 4.782 1.00 68.38 220 VAL A CA 1
ATOM 1777 C C . VAL A 1 220 ? -1.700 -7.692 4.087 1.00 68.38 220 VAL A C 1
ATOM 1779 O O . VAL A 1 220 ? -2.136 -8.358 3.141 1.00 68.38 220 VAL A O 1
ATOM 1782 N N . SER A 1 221 ? -2.327 -6.602 4.538 1.00 70.81 221 SER A N 1
ATOM 1783 C CA . SER A 1 221 ? -3.570 -6.131 3.930 1.00 70.81 221 SER A CA 1
ATOM 1784 C C . SER A 1 221 ? -3.362 -5.718 2.469 1.00 70.81 221 SER A C 1
ATOM 1786 O O . SER A 1 221 ? -2.483 -4.921 2.131 1.00 70.81 221 SER A O 1
ATOM 1788 N N . LYS A 1 222 ? -4.208 -6.253 1.581 1.00 77.25 222 LYS A N 1
ATOM 1789 C CA . LYS A 1 222 ? -4.183 -5.961 0.142 1.00 77.25 222 LYS A CA 1
ATOM 1790 C C . LYS A 1 222 ? -4.611 -4.517 -0.142 1.00 77.25 222 LYS A C 1
ATOM 1792 O O . LYS A 1 222 ? -5.574 -4.015 0.440 1.00 77.25 222 LYS A O 1
ATOM 1797 N N . LYS A 1 223 ? -3.985 -3.873 -1.136 1.00 75.94 223 LYS A N 1
ATOM 1798 C CA . LYS A 1 223 ? -4.364 -2.511 -1.572 1.00 75.94 223 LYS A CA 1
ATOM 1799 C C . LYS A 1 223 ? -5.796 -2.404 -2.090 1.00 75.94 223 LYS A C 1
ATOM 1801 O O . LYS A 1 223 ? -6.433 -1.376 -1.882 1.00 75.94 223 LYS A O 1
ATOM 1806 N N . ASP A 1 224 ? -6.324 -3.458 -2.712 1.00 74.38 224 ASP A N 1
ATOM 1807 C CA . ASP A 1 224 ? -7.737 -3.522 -3.108 1.00 74.38 224 ASP A CA 1
ATOM 1808 C C . ASP A 1 224 ? -8.664 -3.334 -1.910 1.00 74.38 224 ASP A C 1
ATOM 1810 O O . ASP A 1 224 ? -9.597 -2.534 -1.950 1.00 74.38 224 ASP A O 1
ATOM 1814 N N . SER A 1 225 ? -8.361 -4.025 -0.812 1.00 80.69 225 SER A N 1
ATOM 1815 C CA . SER A 1 225 ? -9.123 -3.911 0.420 1.00 80.69 225 SER A CA 1
ATOM 1816 C C . SER A 1 225 ? -9.016 -2.526 1.037 1.00 80.69 225 SER A C 1
ATOM 1818 O O . SER A 1 225 ? -10.032 -1.977 1.452 1.00 80.69 225 SER A O 1
ATOM 1820 N N . LEU A 1 226 ? -7.820 -1.927 1.036 1.00 83.44 226 LEU A N 1
ATOM 1821 C CA . LEU A 1 226 ? -7.642 -0.547 1.483 1.00 83.44 226 LEU A CA 1
ATOM 1822 C C . LEU A 1 226 ? -8.544 0.408 0.688 1.00 83.44 226 LEU A C 1
ATOM 1824 O O . LEU A 1 226 ? -9.262 1.205 1.283 1.00 83.44 226 LEU A O 1
ATOM 1828 N N . ARG A 1 227 ? -8.572 0.298 -0.648 1.00 82.62 227 ARG A N 1
ATOM 1829 C CA . ARG A 1 227 ? -9.448 1.119 -1.504 1.00 82.62 227 ARG A CA 1
ATOM 1830 C C . ARG A 1 227 ? -10.931 0.923 -1.187 1.00 82.62 227 ARG A C 1
ATOM 1832 O O . ARG A 1 227 ? -11.678 1.899 -1.169 1.00 82.62 227 ARG A O 1
ATOM 1839 N N . ILE A 1 228 ? -11.357 -0.312 -0.921 1.00 82.06 228 ILE A N 1
ATOM 1840 C CA . ILE A 1 228 ? -12.738 -0.613 -0.519 1.00 82.06 228 ILE A CA 1
ATOM 1841 C C . ILE A 1 228 ? -13.064 0.063 0.816 1.00 82.06 228 ILE A C 1
ATOM 1843 O O . ILE A 1 228 ? -14.079 0.748 0.904 1.00 82.06 228 ILE A O 1
ATOM 1847 N N . ILE A 1 229 ? -12.194 -0.062 1.822 1.00 87.75 229 ILE A N 1
ATOM 1848 C CA . ILE A 1 229 ? -12.376 0.590 3.126 1.00 87.75 229 ILE A CA 1
ATOM 1849 C C . ILE A 1 229 ? -12.452 2.111 2.963 1.00 87.75 229 ILE A C 1
ATOM 1851 O O . ILE A 1 229 ? -13.377 2.724 3.482 1.00 87.75 229 ILE A O 1
ATOM 1855 N N . MET A 1 230 ? -11.571 2.721 2.165 1.00 87.19 230 MET A N 1
ATOM 1856 C CA . MET A 1 230 ? -11.621 4.163 1.884 1.00 87.19 230 MET A CA 1
ATOM 1857 C C . MET A 1 230 ? -12.933 4.585 1.213 1.00 87.19 230 MET A C 1
ATOM 1859 O O . MET A 1 230 ? -13.497 5.628 1.545 1.00 87.19 230 MET A O 1
ATOM 1863 N N . LYS A 1 231 ? -13.465 3.760 0.304 1.00 84.12 231 LYS A N 1
ATOM 1864 C CA . LYS A 1 231 ? -14.771 3.999 -0.317 1.00 84.12 231 LYS A CA 1
ATOM 1865 C C . LYS A 1 231 ? -15.912 3.910 0.699 1.00 84.12 231 LYS A C 1
ATOM 1867 O O . LYS A 1 231 ? -16.814 4.738 0.647 1.00 84.12 231 LYS A O 1
ATOM 1872 N N . LEU A 1 232 ? -15.872 2.944 1.619 1.00 85.50 232 LEU A N 1
ATOM 1873 C CA . LEU A 1 232 ? -16.855 2.823 2.702 1.00 85.50 232 LEU A CA 1
ATOM 1874 C C . LEU A 1 232 ? -16.790 4.023 3.650 1.00 85.50 232 LEU A C 1
ATOM 1876 O O . LEU A 1 232 ? -17.828 4.577 3.993 1.00 85.50 232 LEU A O 1
ATOM 1880 N N . VAL A 1 233 ? -15.581 4.460 4.009 1.00 90.19 233 VAL A N 1
ATOM 1881 C CA . VAL A 1 233 ? -15.349 5.658 4.826 1.00 90.19 233 VAL A CA 1
ATOM 1882 C C . VAL A 1 233 ? -15.970 6.889 4.176 1.00 90.19 233 VAL A C 1
ATOM 1884 O O . VAL A 1 233 ? -16.657 7.641 4.855 1.00 90.19 233 VAL A O 1
ATOM 1887 N N . ALA A 1 234 ? -15.765 7.082 2.872 1.00 86.94 234 ALA A N 1
ATOM 1888 C CA . ALA A 1 234 ? -16.347 8.207 2.146 1.00 86.94 234 ALA A CA 1
ATOM 1889 C C . ALA A 1 234 ? -17.877 8.102 2.034 1.00 86.94 234 ALA A C 1
ATOM 1891 O O . ALA A 1 234 ? -18.579 9.089 2.219 1.00 86.94 234 ALA A O 1
ATOM 1892 N N . HIS A 1 235 ? -18.395 6.907 1.737 1.00 84.00 235 HIS A N 1
ATOM 1893 C CA . HIS A 1 235 ? -19.820 6.692 1.490 1.00 84.00 235 HIS A CA 1
ATOM 1894 C C . HIS A 1 235 ? -20.678 6.790 2.757 1.00 84.00 235 HIS A C 1
ATOM 1896 O O . HIS A 1 235 ? -21.768 7.352 2.710 1.00 84.00 235 HIS A O 1
ATOM 1902 N N . PHE A 1 236 ? -20.190 6.251 3.876 1.00 87.69 236 PHE A N 1
ATOM 1903 C CA . PHE A 1 236 ? -20.898 6.233 5.161 1.00 87.69 236 PHE A CA 1
ATOM 1904 C C . PHE A 1 236 ? -20.394 7.296 6.148 1.00 87.69 236 PHE A C 1
ATOM 1906 O O . PHE A 1 236 ? -20.765 7.265 7.317 1.00 87.69 236 PHE A O 1
ATOM 1913 N N . ASP A 1 237 ? -19.522 8.197 5.693 1.00 89.81 237 ASP A N 1
ATOM 1914 C CA . ASP A 1 237 ? -18.852 9.228 6.493 1.00 89.81 237 ASP A CA 1
ATOM 1915 C C . ASP A 1 237 ? -18.216 8.718 7.806 1.00 89.81 237 ASP A C 1
ATOM 1917 O O . ASP A 1 237 ? -18.215 9.388 8.838 1.00 89.81 237 ASP A O 1
ATOM 1921 N N . LEU A 1 238 ? -17.613 7.527 7.771 1.00 93.12 238 LEU A N 1
ATOM 1922 C CA . LEU A 1 238 ? -17.018 6.900 8.958 1.00 93.12 238 LEU A CA 1
ATOM 1923 C C . LEU A 1 238 ? -15.847 7.731 9.497 1.00 93.12 238 LEU A C 1
ATOM 1925 O O . LEU A 1 238 ? -15.075 8.299 8.725 1.00 93.12 238 LEU A O 1
ATOM 1929 N N . GLU A 1 239 ? -15.651 7.772 10.809 1.00 95.38 239 GLU A N 1
ATOM 1930 C CA . GLU A 1 239 ? -14.396 8.240 11.396 1.00 95.38 239 GLU A CA 1
ATOM 1931 C C . GLU A 1 239 ? -13.251 7.345 10.940 1.00 95.38 239 GLU A C 1
ATOM 1933 O O . GLU A 1 239 ? -13.419 6.132 10.887 1.00 95.38 239 GLU A O 1
ATOM 1938 N N . LEU A 1 240 ? -12.109 7.938 10.589 1.00 95.12 240 LEU A N 1
ATOM 1939 C CA . LEU A 1 240 ? -10.934 7.221 10.099 1.00 95.12 240 LEU A CA 1
ATOM 1940 C C . LEU A 1 240 ? -9.713 7.693 10.886 1.00 95.12 240 LEU A C 1
ATOM 1942 O O . LEU A 1 240 ? -9.310 8.849 10.747 1.00 95.12 240 LEU A O 1
ATOM 1946 N N . GLN A 1 241 ? -9.132 6.802 11.690 1.00 95.06 241 GLN A N 1
ATOM 1947 C CA . GLN A 1 241 ? -7.971 7.092 12.535 1.00 95.06 241 GLN A CA 1
ATOM 1948 C C . GLN A 1 241 ? -6.886 6.027 12.394 1.00 95.06 241 GLN A C 1
ATOM 1950 O O . GLN A 1 241 ? -7.174 4.878 12.057 1.00 95.06 241 GLN A O 1
ATOM 1955 N N . GLN A 1 242 ? -5.639 6.420 12.638 1.00 93.25 242 GLN A N 1
ATOM 1956 C CA . GLN A 1 242 ? -4.469 5.550 12.533 1.00 93.25 242 GLN A CA 1
ATOM 1957 C C . GLN A 1 242 ? -3.788 5.401 13.888 1.00 93.25 242 GLN A C 1
ATOM 1959 O O . GLN A 1 242 ? -3.709 6.344 14.679 1.00 93.25 242 GLN A O 1
ATOM 1964 N N . MET A 1 243 ? -3.262 4.208 14.133 1.00 91.44 243 MET A N 1
ATOM 1965 C CA . MET A 1 243 ? -2.385 3.915 15.252 1.00 91.44 243 MET A CA 1
ATOM 1966 C C . MET A 1 243 ? -1.134 3.192 14.745 1.00 91.44 243 MET A C 1
ATOM 1968 O O . MET A 1 243 ? -1.216 2.428 13.790 1.00 91.44 243 MET A O 1
ATOM 1972 N N . ASP A 1 244 ? 0.003 3.448 15.381 1.00 86.88 244 ASP A N 1
ATOM 1973 C CA . ASP A 1 244 ? 1.322 2.914 15.023 1.00 86.88 244 ASP A CA 1
ATOM 1974 C C . ASP A 1 244 ? 1.822 2.020 16.162 1.00 86.88 244 ASP A C 1
ATOM 1976 O O . ASP A 1 244 ? 2.022 2.487 17.288 1.00 86.88 244 ASP A O 1
ATOM 1980 N N . VAL A 1 245 ? 1.969 0.725 15.898 1.00 81.56 245 VAL A N 1
ATOM 1981 C CA . VAL A 1 245 ? 2.509 -0.254 16.844 1.00 81.56 245 VAL A CA 1
ATOM 1982 C C . VAL A 1 245 ? 4.026 -0.137 16.844 1.00 81.56 245 VAL A C 1
ATOM 1984 O O . VAL A 1 245 ? 4.680 -0.280 15.814 1.00 81.56 245 VAL A O 1
ATOM 1987 N N . LYS A 1 246 ? 4.632 0.075 18.013 1.00 70.69 246 LYS A N 1
ATOM 1988 C CA . LYS A 1 246 ? 6.090 0.035 18.103 1.00 70.69 246 LYS A CA 1
ATOM 1989 C C . LYS A 1 246 ? 6.587 -1.410 18.076 1.00 70.69 246 LYS A C 1
ATOM 1991 O O . LYS A 1 246 ? 6.241 -2.209 18.942 1.00 70.69 246 LYS A O 1
ATOM 1996 N N . MET A 1 247 ? 7.511 -1.681 17.151 1.00 59.41 247 MET A N 1
ATOM 1997 C CA . MET A 1 247 ? 8.401 -2.852 17.144 1.00 59.41 247 MET A CA 1
ATOM 1998 C C . MET A 1 247 ? 7.687 -4.212 17.010 1.00 59.41 247 MET A C 1
ATOM 2000 O O . MET A 1 247 ? 7.759 -5.053 17.905 1.00 59.41 247 MET A O 1
ATOM 2004 N N . GLU A 1 248 ? 7.070 -4.491 15.859 1.00 53.00 248 GLU A N 1
ATOM 2005 C CA . GLU A 1 248 ? 6.399 -5.781 15.620 1.00 53.00 248 GLU A CA 1
ATOM 2006 C C . GLU A 1 248 ? 7.320 -6.999 15.552 1.00 53.00 248 GLU A C 1
ATOM 2008 O O . GLU A 1 248 ? 6.944 -8.093 15.969 1.00 53.00 248 GLU A O 1
ATOM 2013 N N . PHE A 1 249 ? 8.541 -6.831 15.047 1.00 51.06 249 PHE A N 1
ATOM 2014 C CA . PHE A 1 249 ? 9.424 -7.965 14.763 1.00 51.06 249 PHE A CA 1
ATOM 2015 C C . PHE A 1 249 ? 10.192 -8.462 15.996 1.00 51.06 249 PHE A C 1
ATOM 2017 O O . PHE A 1 249 ? 10.713 -9.569 15.976 1.00 51.06 249 PHE A O 1
ATOM 2024 N N . LEU A 1 250 ? 10.247 -7.688 17.085 1.00 49.94 250 LEU A N 1
ATOM 2025 C CA . LEU A 1 250 ? 11.053 -8.029 18.268 1.00 49.94 250 LEU A CA 1
ATOM 2026 C C . LEU A 1 250 ? 10.257 -8.742 19.372 1.00 49.94 250 LEU A C 1
ATOM 2028 O O . LEU A 1 250 ? 10.837 -9.191 20.352 1.00 49.94 250 LEU A O 1
ATOM 2032 N N . ASN A 1 251 ? 8.937 -8.867 19.210 1.00 48.59 251 ASN A N 1
ATOM 2033 C CA . ASN A 1 251 ? 8.038 -9.442 20.215 1.00 48.59 251 ASN A CA 1
ATOM 2034 C C . ASN A 1 251 ? 7.757 -10.947 20.018 1.00 48.59 251 ASN A C 1
ATOM 2036 O O . ASN A 1 251 ? 6.932 -11.509 20.742 1.00 48.59 251 ASN A O 1
ATOM 2040 N N . GLY A 1 252 ? 8.380 -11.588 19.022 1.00 49.59 252 GLY A N 1
ATOM 2041 C CA . GLY A 1 252 ? 8.229 -13.018 18.732 1.00 49.59 252 GLY A CA 1
ATOM 2042 C C . GLY A 1 252 ? 9.402 -13.849 19.262 1.00 49.59 252 GLY A C 1
ATOM 2043 O O . GLY A 1 252 ? 10.553 -13.429 19.161 1.00 49.59 252 GLY A O 1
ATOM 2044 N N . ASN A 1 253 ? 9.123 -15.045 19.791 1.00 48.94 253 ASN A N 1
ATOM 2045 C CA . ASN A 1 253 ? 10.169 -15.997 20.180 1.00 48.94 253 ASN A CA 1
ATOM 2046 C C . ASN A 1 253 ? 10.941 -16.496 18.945 1.00 48.94 253 ASN A C 1
ATOM 2048 O O . ASN A 1 253 ? 10.339 -16.853 17.939 1.00 48.94 253 ASN A O 1
ATOM 2052 N N . LEU A 1 254 ? 12.274 -16.559 19.042 1.00 52.00 254 LEU A N 1
ATOM 2053 C CA . LEU A 1 254 ? 13.187 -16.961 17.956 1.00 52.00 254 LEU A CA 1
ATOM 2054 C C . LEU A 1 254 ? 13.014 -18.414 17.477 1.00 52.00 254 LEU A C 1
ATOM 2056 O O . LEU A 1 254 ? 13.453 -18.740 16.378 1.00 52.00 254 LEU A O 1
ATOM 2060 N N . GLU A 1 255 ? 12.389 -19.279 18.279 1.00 47.97 255 GLU A N 1
ATOM 2061 C CA . GLU A 1 255 ? 12.194 -20.694 17.933 1.00 47.97 255 GLU A CA 1
ATOM 2062 C C . GLU A 1 255 ? 11.172 -20.896 16.794 1.00 47.97 255 GLU A C 1
ATOM 2064 O O . GLU A 1 255 ? 11.264 -21.886 16.069 1.00 47.97 255 GLU A O 1
ATOM 2069 N N . GLU A 1 256 ? 10.259 -19.938 16.565 1.00 49.56 256 GLU A N 1
ATOM 2070 C CA . GLU A 1 256 ? 9.331 -19.923 15.425 1.00 49.56 256 GLU A CA 1
ATOM 2071 C C . GLU A 1 256 ? 9.056 -18.490 14.912 1.00 49.56 256 GLU A C 1
ATOM 2073 O O . GLU A 1 256 ? 8.566 -17.633 15.639 1.00 49.56 256 GLU A O 1
ATOM 2078 N N . GLU A 1 257 ? 9.334 -18.262 13.623 1.00 60.03 257 GLU A N 1
ATOM 2079 C CA . GLU A 1 257 ? 9.115 -17.060 12.790 1.00 60.03 257 GLU A CA 1
ATOM 2080 C C . GLU A 1 257 ? 8.376 -15.842 13.421 1.00 60.03 257 GLU A C 1
ATOM 2082 O O . GLU A 1 257 ? 7.140 -15.789 13.496 1.00 60.03 257 GLU A O 1
ATOM 2087 N N . GLN A 1 258 ? 9.140 -14.794 13.762 1.00 61.72 258 GLN A N 1
ATOM 2088 C CA . GLN A 1 258 ? 8.704 -13.597 14.507 1.00 61.72 258 GLN A CA 1
ATOM 2089 C C . GLN A 1 258 ? 7.492 -12.861 13.906 1.00 61.72 258 GLN A C 1
ATOM 2091 O O . GLN A 1 258 ? 6.552 -12.519 14.626 1.00 61.72 258 GLN A O 1
ATOM 2096 N N . SER A 1 259 ? 7.465 -12.639 12.588 1.00 62.75 259 SER A N 1
ATOM 2097 C CA . SER A 1 259 ? 6.401 -11.856 11.932 1.00 62.75 259 SER A CA 1
ATOM 2098 C C . SER A 1 259 ? 5.043 -12.552 11.952 1.00 62.75 259 SER A C 1
ATOM 2100 O O . SER A 1 259 ? 3.998 -11.901 12.007 1.00 62.75 259 SER A O 1
ATOM 2102 N N . ARG A 1 260 ? 5.046 -13.888 11.902 1.00 71.44 260 ARG A N 1
ATOM 2103 C CA . ARG A 1 260 ? 3.827 -14.692 11.978 1.00 71.44 260 ARG A CA 1
ATOM 2104 C C . ARG A 1 260 ? 3.314 -14.765 13.412 1.00 71.44 260 ARG A C 1
ATOM 2106 O O . ARG A 1 260 ? 2.106 -14.678 13.611 1.00 71.44 260 ARG A O 1
ATOM 2113 N N . GLN A 1 261 ? 4.204 -14.904 14.393 1.00 73.50 261 GLN A N 1
ATOM 2114 C CA . GLN A 1 261 ? 3.825 -14.914 15.809 1.00 73.50 261 GLN A CA 1
ATOM 2115 C C . GLN A 1 261 ? 3.218 -13.582 16.245 1.00 73.50 261 GLN A C 1
ATOM 2117 O O . GLN A 1 261 ? 2.200 -13.576 16.936 1.00 73.50 261 GLN A O 1
ATOM 2122 N N . TRP A 1 262 ? 3.772 -12.462 15.770 1.00 78.19 262 TRP A N 1
ATOM 2123 C CA . TRP A 1 262 ? 3.148 -11.154 15.943 1.00 78.19 262 TRP A CA 1
ATOM 2124 C C . TRP A 1 262 ? 1.700 -11.145 15.432 1.00 78.19 262 TRP A C 1
ATOM 2126 O O . TRP A 1 262 ? 0.779 -10.839 16.189 1.00 78.19 262 TRP A O 1
ATOM 2136 N N . TYR A 1 263 ? 1.491 -11.547 14.175 1.00 83.00 263 TYR A N 1
ATOM 2137 C CA . TYR A 1 263 ? 0.160 -11.584 13.572 1.00 83.00 263 TYR A CA 1
ATOM 2138 C C . TYR A 1 263 ? -0.810 -12.479 14.362 1.00 83.00 263 TYR A C 1
ATOM 2140 O O . TYR A 1 263 ? -1.943 -12.075 14.618 1.00 83.00 263 TYR A O 1
ATOM 2148 N N . LEU A 1 264 ? -0.373 -13.672 14.784 1.00 83.38 264 LEU A N 1
ATOM 2149 C CA . LEU A 1 264 ? -1.197 -14.598 15.569 1.00 83.38 264 LEU A CA 1
ATOM 2150 C C . LEU A 1 264 ? -1.561 -14.012 16.937 1.00 83.38 264 LEU A C 1
ATOM 2152 O O . LEU A 1 264 ? -2.735 -14.008 17.301 1.00 83.38 264 LEU A O 1
ATOM 2156 N N . LYS A 1 265 ? -0.586 -13.443 17.656 1.00 86.31 265 LYS A N 1
ATOM 2157 C CA . LYS A 1 265 ? -0.815 -12.763 18.937 1.00 86.31 265 LYS A CA 1
ATOM 2158 C C . LYS A 1 265 ? -1.802 -11.609 18.777 1.00 86.31 265 LYS A C 1
ATOM 2160 O O . LYS A 1 265 ? -2.738 -11.489 19.564 1.00 86.31 265 LYS A O 1
ATOM 2165 N N . PHE A 1 266 ? -1.614 -10.775 17.755 1.00 88.75 266 PHE A N 1
ATOM 2166 C CA . PHE A 1 266 ? -2.512 -9.663 17.466 1.00 88.75 266 PHE A CA 1
ATOM 2167 C C . PHE A 1 266 ? -3.932 -10.150 17.176 1.00 88.75 266 PHE A C 1
ATOM 2169 O O . PHE A 1 266 ? -4.887 -9.665 17.784 1.00 88.75 266 PHE A O 1
ATOM 2176 N N . ARG A 1 267 ? -4.068 -11.146 16.293 1.00 89.81 267 ARG A N 1
ATOM 2177 C CA . ARG A 1 267 ? -5.347 -11.764 15.937 1.00 89.81 267 ARG A CA 1
ATOM 2178 C C . ARG A 1 267 ? -6.071 -12.289 17.171 1.00 89.81 267 ARG A C 1
ATOM 2180 O O . ARG A 1 267 ? -7.256 -12.006 17.330 1.00 89.81 267 ARG A O 1
ATOM 2187 N N . ASP A 1 268 ? -5.385 -13.028 18.037 1.00 90.38 268 ASP A N 1
ATOM 2188 C CA . ASP A 1 268 ? -5.998 -13.654 19.209 1.00 90.38 268 ASP A CA 1
ATOM 2189 C C . ASP A 1 268 ? -6.462 -12.589 20.224 1.00 90.38 268 ASP A C 1
ATOM 2191 O O . ASP A 1 268 ? -7.590 -12.648 20.721 1.00 90.38 268 ASP A O 1
ATOM 2195 N N . VAL A 1 269 ? -5.654 -11.546 20.452 1.00 92.06 269 VAL A N 1
ATOM 2196 C CA . VAL A 1 269 ? -6.010 -10.407 21.318 1.00 92.06 269 VAL A CA 1
ATOM 2197 C C . VAL A 1 269 ? -7.208 -9.635 20.756 1.00 92.06 269 VAL A C 1
ATOM 2199 O O . VAL A 1 269 ? -8.170 -9.378 21.479 1.00 92.06 269 VAL A O 1
ATOM 2202 N N . ILE A 1 270 ? -7.204 -9.299 19.467 1.00 93.81 270 ILE A N 1
ATOM 2203 C CA . ILE A 1 270 ? -8.306 -8.573 18.821 1.00 93.81 270 ILE A CA 1
ATOM 2204 C C . ILE A 1 270 ? -9.593 -9.405 18.778 1.00 93.81 270 ILE A C 1
ATOM 2206 O O . ILE A 1 270 ? -10.676 -8.886 19.062 1.00 93.81 270 ILE A O 1
ATOM 2210 N N . SER A 1 271 ? -9.482 -10.706 18.513 1.00 93.75 271 SER A N 1
ATOM 2211 C CA . SER A 1 271 ? -10.621 -11.630 18.538 1.00 93.75 271 SER A CA 1
ATOM 2212 C C . SER A 1 271 ? -11.221 -11.752 19.940 1.00 93.75 271 SER A C 1
ATOM 2214 O O . SER A 1 271 ? -12.442 -11.770 20.078 1.00 93.75 271 SER A O 1
ATOM 2216 N N . SER A 1 272 ? -10.392 -11.733 20.994 1.00 94.06 272 SER A N 1
ATOM 2217 C CA . SER A 1 272 ? -10.868 -11.730 22.388 1.00 94.06 272 SER A CA 1
ATOM 2218 C C . SER A 1 272 ? -11.686 -10.480 22.740 1.00 94.06 272 SER A C 1
ATOM 2220 O O . SER A 1 272 ? -12.599 -10.540 23.561 1.00 94.06 272 SER A O 1
ATOM 2222 N N . PHE A 1 273 ? -11.428 -9.358 22.060 1.00 94.44 273 PHE A N 1
ATOM 2223 C CA . PHE A 1 273 ? -12.219 -8.133 22.183 1.00 94.44 273 PHE A CA 1
ATOM 2224 C C . PHE A 1 273 ? -13.525 -8.175 21.375 1.00 94.44 273 PHE A C 1
ATOM 2226 O O . PHE A 1 273 ? -14.329 -7.244 21.439 1.00 94.44 273 PHE A O 1
ATOM 2233 N N . GLY A 1 274 ? -13.774 -9.237 20.605 1.00 94.25 274 GLY A N 1
ATOM 2234 C CA . GLY A 1 274 ? -15.000 -9.432 19.832 1.00 94.25 274 GLY A CA 1
ATOM 2235 C C . GLY A 1 274 ? -14.964 -8.830 18.428 1.00 94.25 274 GLY A C 1
ATOM 2236 O O . GLY A 1 274 ? -16.016 -8.474 17.897 1.00 94.25 274 GLY A O 1
ATOM 2237 N N . PHE A 1 275 ? -13.779 -8.660 17.848 1.00 96.38 275 PHE A N 1
ATOM 2238 C CA . PHE A 1 275 ? -13.630 -8.478 16.407 1.00 96.38 275 PHE A CA 1
ATOM 2239 C C . PHE A 1 275 ? -13.686 -9.831 15.689 1.00 96.38 275 PHE A C 1
ATOM 2241 O O . PHE A 1 275 ? -13.212 -10.839 16.203 1.00 96.38 275 PHE A O 1
ATOM 2248 N N . VAL A 1 276 ? -14.232 -9.838 14.476 1.00 94.38 276 VAL A N 1
ATOM 2249 C CA . VAL A 1 276 ? -14.313 -11.010 13.601 1.00 94.38 276 VAL A CA 1
ATOM 2250 C C . VAL A 1 276 ? -13.423 -10.781 12.386 1.00 94.38 276 VAL A C 1
ATOM 2252 O O . VAL A 1 276 ? -13.546 -9.760 11.708 1.00 94.38 276 VAL A O 1
ATOM 2255 N N . GLU A 1 277 ? -12.523 -11.725 12.121 1.00 93.12 277 GLU A N 1
ATOM 2256 C CA . GLU A 1 277 ? -11.620 -11.715 10.967 1.00 93.12 277 GLU A CA 1
ATOM 2257 C C . GLU A 1 277 ? -12.397 -11.871 9.648 1.00 93.12 277 GLU A C 1
ATOM 2259 O O . GLU A 1 277 ? -13.348 -12.650 9.541 1.00 93.12 277 GLU A O 1
ATOM 2264 N N . ASN A 1 278 ? -11.993 -11.131 8.616 1.00 89.06 278 ASN A N 1
ATOM 2265 C CA . ASN A 1 278 ? -12.570 -11.249 7.286 1.00 89.06 278 ASN A CA 1
ATOM 2266 C C . ASN A 1 278 ? -12.001 -12.467 6.538 1.00 89.06 278 ASN A C 1
ATOM 2268 O O . ASN A 1 278 ? -10.795 -12.590 6.339 1.00 89.06 278 ASN A O 1
ATOM 2272 N N . ILE A 1 279 ? -12.894 -13.312 6.020 1.00 85.50 279 ILE A N 1
ATOM 2273 C CA . ILE A 1 279 ? -12.556 -14.578 5.345 1.00 85.50 279 ILE A CA 1
ATOM 2274 C C . ILE A 1 279 ? -11.684 -14.369 4.090 1.00 85.50 279 ILE A C 1
ATOM 2276 O O . ILE A 1 279 ? -10.876 -15.224 3.740 1.00 85.50 279 ILE A O 1
ATOM 2280 N N . MET A 1 280 ? -11.834 -13.235 3.398 1.00 77.75 280 MET A N 1
ATOM 2281 C CA . MET A 1 280 ? -11.112 -12.939 2.151 1.00 77.75 280 MET A CA 1
ATOM 2282 C C . MET A 1 280 ? -9.787 -12.199 2.379 1.00 77.75 280 MET A C 1
ATOM 2284 O O . MET A 1 280 ? -8.905 -12.219 1.510 1.00 77.75 280 MET A O 1
ATOM 2288 N N . ASN A 1 281 ? -9.647 -11.506 3.512 1.00 81.00 281 ASN A N 1
ATOM 2289 C CA . ASN A 1 281 ? -8.436 -10.782 3.880 1.00 81.00 281 ASN A CA 1
ATOM 2290 C C . ASN A 1 281 ? -8.236 -10.808 5.401 1.00 81.00 281 ASN A C 1
ATOM 2292 O O . ASN A 1 281 ? -8.846 -10.042 6.141 1.00 81.00 281 ASN A O 1
ATOM 2296 N N . GLN A 1 282 ? -7.293 -11.644 5.815 1.00 85.06 282 GLN A N 1
ATOM 2297 C CA . GLN A 1 282 ? -6.961 -11.987 7.197 1.00 85.06 282 GLN A CA 1
ATOM 2298 C C . GLN A 1 282 ? -6.386 -10.831 8.033 1.00 85.06 282 GLN A C 1
ATOM 2300 O O . GLN A 1 282 ? -6.190 -10.950 9.241 1.00 85.06 282 GLN A O 1
ATOM 2305 N N . CYS A 1 283 ? -6.106 -9.697 7.390 1.00 89.00 283 CYS A N 1
ATOM 2306 C CA . CYS A 1 283 ? -5.664 -8.465 8.033 1.00 89.00 283 CYS A CA 1
ATOM 2307 C C . CYS A 1 283 ? -6.801 -7.456 8.239 1.00 89.00 283 CYS A C 1
ATOM 2309 O O . CYS A 1 283 ? -6.548 -6.336 8.677 1.00 89.00 283 CYS A O 1
ATOM 2311 N N . ILE A 1 284 ? -8.038 -7.811 7.889 1.00 91.50 284 ILE A N 1
ATOM 2312 C CA . ILE A 1 284 ? -9.215 -6.974 8.112 1.00 91.50 284 ILE A CA 1
ATOM 2313 C C . ILE A 1 284 ? -10.092 -7.643 9.145 1.00 91.50 284 ILE A C 1
ATOM 2315 O O . ILE A 1 284 ? -10.447 -8.812 9.020 1.00 91.50 284 ILE A O 1
ATOM 2319 N N . TYR A 1 285 ? -10.507 -6.855 10.119 1.00 94.88 285 TYR A N 1
ATOM 2320 C CA . TYR A 1 285 ? -11.404 -7.274 11.166 1.00 94.88 285 TYR A CA 1
ATOM 2321 C C . TYR A 1 285 ? -12.603 -6.342 11.205 1.00 94.88 285 TYR A C 1
ATOM 2323 O O . TYR A 1 285 ? -12.496 -5.148 10.925 1.00 94.88 285 TYR A O 1
ATOM 2331 N N . GLN A 1 286 ? -13.753 -6.884 11.576 1.00 95.19 286 GLN A N 1
ATOM 2332 C CA . GLN A 1 286 ? -14.964 -6.107 11.791 1.00 95.19 286 GLN A CA 1
ATOM 2333 C C . GLN A 1 286 ? -15.542 -6.407 13.167 1.00 95.19 286 GLN A C 1
ATOM 2335 O O . GLN A 1 286 ? -15.603 -7.557 13.594 1.00 95.19 286 GLN A O 1
ATOM 2340 N N . LYS A 1 287 ? -15.996 -5.370 13.858 1.00 95.56 287 LYS A N 1
ATOM 2341 C CA . LYS A 1 287 ? -16.753 -5.481 15.099 1.00 95.56 287 LYS A CA 1
ATOM 2342 C C . LYS A 1 287 ? -18.086 -4.785 14.902 1.00 95.56 287 LYS A C 1
ATOM 2344 O O . LYS A 1 287 ? -18.125 -3.616 14.522 1.00 95.56 287 LYS A O 1
ATOM 2349 N N . VAL A 1 288 ? -19.166 -5.515 15.157 1.00 93.56 288 VAL A N 1
ATOM 2350 C CA . VAL A 1 288 ? -20.538 -5.010 15.062 1.00 93.56 288 VAL A CA 1
ATOM 2351 C C . VAL A 1 288 ? -21.195 -5.159 16.428 1.00 93.56 288 VAL A C 1
ATOM 2353 O O . VAL A 1 288 ? -21.164 -6.236 17.017 1.00 93.56 288 VAL A O 1
ATOM 2356 N N . SER A 1 289 ? -21.767 -4.072 16.939 1.00 91.06 289 SER A N 1
ATOM 2357 C CA . SER A 1 289 ? -22.534 -4.047 18.186 1.00 91.06 289 SER A CA 1
ATOM 2358 C C . SER A 1 289 ? -23.795 -3.212 17.974 1.00 91.06 289 SER A C 1
ATOM 2360 O O . SER A 1 289 ? -23.765 -1.981 18.028 1.00 91.06 289 SER A O 1
ATOM 2362 N N . GLY A 1 290 ? -24.904 -3.882 17.646 1.00 90.38 290 GLY A N 1
ATOM 2363 C CA . GLY A 1 290 ? -26.137 -3.214 17.225 1.00 90.38 290 GLY A CA 1
ATOM 2364 C C . GLY A 1 290 ? -25.919 -2.381 15.958 1.00 90.38 290 GLY A C 1
ATOM 2365 O O . GLY A 1 290 ? -25.531 -2.917 14.923 1.00 90.38 290 GLY A O 1
ATOM 2366 N N . SER A 1 291 ? -26.149 -1.068 16.044 1.00 92.31 291 SER A N 1
ATOM 2367 C CA . SER A 1 291 ? -25.913 -0.110 14.952 1.00 92.31 291 SER A CA 1
ATOM 2368 C C . SER A 1 291 ? -24.463 0.379 14.846 1.00 92.31 291 SER A C 1
ATOM 2370 O O . SER A 1 291 ? -24.125 1.081 13.891 1.00 92.31 291 SER A O 1
ATOM 2372 N N . LYS A 1 292 ? -23.600 0.038 15.811 1.00 94.88 292 LYS A N 1
ATOM 2373 C CA . LYS A 1 292 ? -22.195 0.450 15.826 1.00 94.88 292 LYS A CA 1
ATOM 2374 C C . LYS A 1 292 ? -21.355 -0.533 15.025 1.00 94.88 292 LYS A C 1
ATOM 2376 O O . LYS A 1 292 ? -21.402 -1.737 15.281 1.00 94.88 292 LYS A O 1
ATOM 2381 N N . ILE A 1 293 ? -20.561 -0.018 14.096 1.00 95.06 293 ILE A N 1
ATOM 2382 C CA . ILE A 1 293 ? -19.636 -0.796 13.278 1.00 95.06 293 ILE A CA 1
ATOM 2383 C C . ILE A 1 293 ? -18.243 -0.185 13.340 1.00 95.06 293 ILE A C 1
ATOM 2385 O O . ILE A 1 293 ? -18.081 1.022 13.187 1.00 95.06 293 ILE A O 1
ATOM 2389 N N . CYS A 1 294 ? -17.240 -1.035 13.536 1.00 97.06 294 CYS A N 1
ATOM 2390 C CA . CYS A 1 294 ? -15.834 -0.669 13.463 1.00 97.06 294 CYS A CA 1
ATOM 2391 C C . CYS A 1 294 ? -15.088 -1.674 12.583 1.00 97.06 294 CYS A C 1
ATOM 2393 O O . CYS A 1 294 ? -15.127 -2.880 12.831 1.00 97.06 294 CYS A O 1
ATOM 2395 N N . PHE A 1 295 ? -14.410 -1.169 11.561 1.00 96.50 295 PHE A N 1
ATOM 2396 C CA . PHE A 1 295 ? -13.448 -1.900 10.756 1.00 96.50 295 PHE A CA 1
ATOM 2397 C C . PHE A 1 295 ? -12.043 -1.604 11.268 1.00 96.50 295 PHE A C 1
ATOM 2399 O O . PHE A 1 295 ? -11.681 -0.446 11.466 1.00 96.50 295 PHE A O 1
ATOM 2406 N N . LEU A 1 296 ? -11.247 -2.652 11.432 1.00 95.88 296 LEU A N 1
ATOM 2407 C CA . LEU A 1 296 ? -9.831 -2.572 11.752 1.00 95.88 296 LEU A CA 1
ATOM 2408 C C . LEU A 1 296 ? -9.053 -3.179 10.589 1.00 95.88 296 LEU A C 1
ATOM 2410 O O . LEU A 1 296 ? -9.308 -4.316 10.198 1.00 95.88 296 LEU A O 1
ATOM 2414 N N . VAL A 1 297 ? -8.109 -2.430 10.031 1.00 92.94 297 VAL A N 1
ATOM 2415 C CA . VAL A 1 297 ? -7.183 -2.918 9.005 1.00 92.94 297 VAL A CA 1
ATOM 2416 C C . VAL A 1 297 ? -5.783 -2.902 9.593 1.00 92.94 297 VAL A C 1
ATOM 2418 O O . VAL A 1 297 ? -5.259 -1.833 9.892 1.00 92.94 297 VAL A O 1
ATOM 2421 N N . LEU A 1 298 ? -5.194 -4.083 9.744 1.00 89.69 298 LEU A N 1
ATOM 2422 C CA . LEU A 1 298 ? -3.807 -4.252 10.150 1.00 89.69 298 LEU A CA 1
ATOM 2423 C C . LEU A 1 298 ? -2.911 -4.234 8.909 1.00 89.69 298 LEU A C 1
ATOM 2425 O O . LEU A 1 298 ? -3.148 -4.954 7.936 1.00 89.69 298 LEU A O 1
ATOM 2429 N N . TYR A 1 299 ? -1.868 -3.425 8.934 1.00 83.38 299 TYR A N 1
ATOM 2430 C CA . TYR A 1 299 ? -0.848 -3.380 7.907 1.00 83.38 299 TYR A CA 1
ATOM 2431 C C . TYR A 1 299 ? 0.519 -3.385 8.578 1.00 83.38 299 TYR A C 1
ATOM 2433 O O . TYR A 1 299 ? 1.091 -2.323 8.797 1.00 83.38 299 TYR A O 1
ATOM 2441 N N . VAL A 1 300 ? 1.039 -4.576 8.907 1.00 77.56 300 VAL A N 1
ATOM 2442 C CA . VAL A 1 300 ? 2.266 -4.674 9.722 1.00 77.56 300 VAL A CA 1
ATOM 2443 C C . VAL A 1 300 ? 2.082 -3.681 10.892 1.00 77.56 300 VAL A C 1
ATOM 2445 O O . VAL A 1 300 ? 0.987 -3.670 11.459 1.00 77.56 300 VAL A O 1
ATOM 2448 N N . ASP A 1 301 ? 3.029 -2.767 11.125 1.00 78.94 301 ASP A N 1
ATOM 2449 C CA . ASP A 1 301 ? 3.032 -1.822 12.250 1.00 78.94 301 ASP A CA 1
ATOM 2450 C C . ASP A 1 301 ? 1.849 -0.818 12.258 1.00 78.94 301 ASP A C 1
ATOM 2452 O O . ASP A 1 301 ? 1.537 -0.229 13.293 1.00 78.94 301 ASP A O 1
ATOM 2456 N N . ASP A 1 302 ? 1.174 -0.598 11.124 1.00 86.38 302 ASP A N 1
ATOM 2457 C CA . ASP A 1 302 ? 0.090 0.379 10.984 1.00 86.38 302 ASP A CA 1
ATOM 2458 C C . ASP A 1 302 ? -1.294 -0.251 11.219 1.00 86.38 302 ASP A C 1
ATOM 2460 O O . ASP A 1 302 ? -1.710 -1.183 10.527 1.00 86.38 302 ASP A O 1
ATOM 2464 N N . ILE A 1 303 ? -2.083 0.332 12.120 1.00 91.81 303 ILE A N 1
ATOM 2465 C CA . ILE A 1 303 ? -3.486 -0.032 12.349 1.00 91.81 303 ILE A CA 1
ATOM 2466 C C . ILE A 1 303 ? -4.385 1.111 11.889 1.00 91.81 303 ILE A C 1
ATOM 2468 O O . ILE A 1 303 ? -4.296 2.230 12.392 1.00 91.81 303 ILE A O 1
ATOM 2472 N N . LEU A 1 304 ? -5.313 0.825 10.977 1.00 94.38 304 LEU A N 1
ATOM 2473 C CA . LEU A 1 304 ? -6.367 1.758 10.581 1.00 94.38 304 LEU A CA 1
ATOM 2474 C C . LEU A 1 304 ? -7.688 1.353 11.215 1.00 94.38 304 LEU A C 1
ATOM 2476 O O . LEU A 1 304 ? -8.125 0.212 11.073 1.00 94.38 304 LEU A O 1
ATOM 2480 N N . LEU A 1 305 ? -8.348 2.310 11.852 1.00 96.56 305 LEU A N 1
ATOM 2481 C CA . LEU A 1 305 ? -9.667 2.156 12.447 1.00 96.56 305 LEU A CA 1
ATOM 2482 C C . LEU A 1 305 ? -10.667 3.007 11.671 1.00 96.56 305 LEU A C 1
ATOM 2484 O O . LEU A 1 305 ? -10.487 4.219 11.555 1.00 96.56 305 LEU A O 1
ATOM 2488 N N . ALA A 1 306 ? -11.721 2.375 11.158 1.00 96.62 306 ALA A N 1
ATOM 2489 C CA . ALA A 1 306 ? -12.827 3.041 10.484 1.00 96.62 306 ALA A CA 1
ATOM 2490 C C . ALA A 1 306 ? -14.156 2.711 11.174 1.00 96.62 306 ALA A C 1
ATOM 2492 O O . ALA A 1 306 ? -14.569 1.556 11.179 1.00 96.62 306 ALA A O 1
ATOM 2493 N N . THR A 1 307 ? -14.843 3.694 11.755 1.00 97.38 307 THR A N 1
ATOM 2494 C CA . THR A 1 307 ? -16.035 3.447 12.592 1.00 97.38 307 THR A CA 1
ATOM 2495 C C . THR A 1 307 ? -17.084 4.537 12.459 1.00 97.38 307 THR A C 1
ATOM 2497 O O . THR A 1 307 ? -16.756 5.694 12.222 1.00 97.38 307 THR A O 1
ATOM 2500 N N . ASN A 1 308 ? -18.357 4.186 12.629 1.00 96.12 308 ASN A N 1
ATOM 2501 C CA . ASN A 1 308 ? -19.445 5.167 12.692 1.00 96.12 308 ASN A CA 1
ATOM 2502 C C . ASN A 1 308 ? -19.700 5.707 14.113 1.00 96.12 308 ASN A C 1
ATOM 2504 O O . ASN A 1 308 ? -20.518 6.606 14.279 1.00 96.12 308 ASN A O 1
ATOM 2508 N N . ASP A 1 309 ? -19.026 5.169 15.134 1.00 96.69 309 ASP A N 1
ATOM 2509 C CA . ASP A 1 309 ? -19.238 5.525 16.539 1.00 96.69 309 ASP A CA 1
ATOM 2510 C C . ASP A 1 309 ? -17.916 5.902 17.222 1.00 96.69 309 ASP A C 1
ATOM 2512 O O . ASP A 1 309 ? -16.980 5.099 17.296 1.00 96.69 309 ASP A O 1
ATOM 2516 N N . LYS A 1 310 ? -17.850 7.133 17.749 1.00 94.94 310 LYS A N 1
ATOM 2517 C CA . LYS A 1 310 ? -16.669 7.665 18.455 1.00 94.94 310 LYS A CA 1
ATOM 2518 C C . LYS A 1 310 ? -16.438 7.010 19.818 1.00 94.94 310 LYS A C 1
ATOM 2520 O O . LYS A 1 310 ? -15.293 6.914 20.248 1.00 94.94 310 LYS A O 1
ATOM 2525 N N . GLY A 1 311 ? -17.498 6.548 20.487 1.00 95.69 311 GLY A N 1
ATOM 2526 C CA . GLY A 1 311 ? -17.376 5.812 21.749 1.00 95.69 311 GLY A CA 1
ATOM 2527 C C . GLY A 1 311 ? -16.648 4.485 21.539 1.00 95.69 311 GLY A C 1
ATOM 2528 O O . GLY A 1 311 ? -15.616 4.240 22.157 1.00 95.69 311 GLY A O 1
ATOM 2529 N N . LEU A 1 312 ? -17.112 3.698 20.565 1.00 95.38 312 LEU A N 1
ATOM 2530 C CA . LEU A 1 312 ? -16.476 2.450 20.149 1.00 95.38 312 LEU A CA 1
ATOM 2531 C C . LEU A 1 312 ? -15.034 2.679 19.679 1.00 95.38 312 LEU A C 1
ATOM 2533 O O . LEU A 1 312 ? -14.160 1.878 19.993 1.00 95.38 312 LEU A O 1
ATOM 2537 N N . LEU A 1 313 ? -14.763 3.778 18.965 1.00 95.75 313 LEU A N 1
ATOM 2538 C CA . LEU A 1 313 ? -13.399 4.147 18.572 1.00 95.75 313 LEU A CA 1
ATOM 2539 C C . LEU A 1 313 ? -12.475 4.264 19.787 1.00 95.75 313 LEU A C 1
ATOM 2541 O O . LEU A 1 313 ? -11.388 3.693 19.799 1.00 95.75 313 LEU A O 1
ATOM 2545 N N . HIS A 1 314 ? -12.920 4.989 20.812 1.00 95.38 314 HIS A N 1
ATOM 2546 C CA . HIS A 1 314 ? -12.151 5.210 22.028 1.00 95.38 314 HIS A CA 1
ATOM 2547 C C . HIS A 1 314 ? -11.954 3.915 22.826 1.00 95.38 314 HIS A C 1
ATOM 2549 O O . HIS A 1 314 ? -10.841 3.639 23.266 1.00 95.38 314 HIS A O 1
ATOM 2555 N N . GLU A 1 315 ? -12.991 3.082 22.950 1.00 95.69 315 GLU A N 1
ATOM 2556 C CA . GLU A 1 315 ? -12.896 1.760 23.586 1.00 95.69 315 GLU A CA 1
ATOM 2557 C C . GLU A 1 315 ? -11.860 0.865 22.891 1.00 95.69 315 GLU A C 1
ATOM 2559 O O . GLU A 1 315 ? -11.008 0.268 23.550 1.00 95.69 315 GLU A O 1
ATOM 2564 N N . VAL A 1 316 ? -11.892 0.809 21.553 1.00 95.62 316 VAL A N 1
ATOM 2565 C CA . VAL A 1 316 ? -10.931 0.036 20.753 1.00 95.62 316 VAL A CA 1
ATOM 2566 C C . VAL A 1 316 ? -9.514 0.573 20.941 1.00 95.62 316 VAL A C 1
ATOM 2568 O O . VAL A 1 316 ? -8.595 -0.211 21.170 1.00 95.62 316 VAL A O 1
ATOM 2571 N N . LYS A 1 317 ? -9.327 1.898 20.896 1.00 95.06 317 LYS A N 1
ATOM 2572 C CA . LYS A 1 317 ? -8.021 2.537 21.112 1.00 95.06 317 LYS A CA 1
ATOM 2573 C C . LYS A 1 317 ? -7.451 2.229 22.493 1.00 95.06 317 LYS A C 1
ATOM 2575 O O . LYS A 1 317 ? -6.299 1.824 22.597 1.00 95.06 317 LYS A O 1
ATOM 2580 N N . GLN A 1 318 ? -8.260 2.359 23.544 1.00 94.81 318 GLN A N 1
ATOM 2581 C CA . GLN A 1 318 ? -7.845 2.036 24.910 1.00 94.81 318 GLN A CA 1
ATOM 2582 C C . GLN A 1 318 ? -7.485 0.559 25.066 1.00 94.81 318 GLN A C 1
ATOM 2584 O O . GLN A 1 318 ? -6.484 0.231 25.703 1.00 94.81 318 GLN A O 1
ATOM 2589 N N . PHE A 1 319 ? -8.277 -0.335 24.472 1.00 95.12 319 PHE A N 1
ATOM 2590 C CA . PHE A 1 319 ? -7.986 -1.762 24.485 1.00 95.12 319 PHE A CA 1
ATOM 2591 C C . PHE A 1 319 ? -6.658 -2.071 23.785 1.00 95.12 319 PHE A C 1
ATOM 2593 O O . PHE A 1 319 ? -5.825 -2.790 24.336 1.00 95.12 319 PHE A O 1
ATOM 2600 N N . LEU A 1 320 ? -6.431 -1.491 22.607 1.00 93.50 320 LEU A N 1
ATOM 2601 C CA . LEU A 1 320 ? -5.188 -1.631 21.854 1.00 93.50 320 LEU A CA 1
ATOM 2602 C C . LEU A 1 320 ? -3.981 -1.124 22.657 1.00 93.50 320 LEU A C 1
ATOM 2604 O O . LEU A 1 320 ? -3.042 -1.886 22.873 1.00 93.50 320 LEU A O 1
ATOM 2608 N N . SER A 1 321 ? -4.037 0.102 23.183 1.00 92.31 321 SER A N 1
ATOM 2609 C CA . SER A 1 321 ? -2.954 0.696 23.982 1.00 92.31 321 SER A CA 1
ATOM 2610 C C . SER A 1 321 ? -2.676 -0.036 25.299 1.00 92.31 321 SER A C 1
ATOM 2612 O O . SER A 1 321 ? -1.579 0.071 25.838 1.00 92.31 321 SER A O 1
ATOM 2614 N N . LYS A 1 322 ? -3.647 -0.781 25.843 1.00 92.50 322 LYS A N 1
ATOM 2615 C CA . LYS A 1 322 ? -3.439 -1.615 27.035 1.00 92.50 322 LYS A CA 1
ATOM 2616 C C . LYS A 1 322 ? -2.670 -2.902 26.723 1.00 92.50 322 LYS A C 1
ATOM 2618 O O . LYS A 1 322 ? -1.950 -3.398 27.584 1.00 92.50 322 LYS A O 1
ATOM 2623 N N . ASN A 1 323 ? -2.859 -3.464 25.530 1.00 89.06 323 ASN A N 1
ATOM 2624 C CA . ASN A 1 323 ? -2.272 -4.751 25.147 1.00 89.06 323 ASN A CA 1
ATOM 2625 C C . ASN A 1 323 ? -0.955 -4.609 24.371 1.00 89.06 323 ASN A C 1
ATOM 2627 O O . ASN A 1 323 ? -0.179 -5.564 24.310 1.00 89.06 323 ASN A O 1
ATOM 2631 N N . PHE A 1 324 ? -0.700 -3.440 23.784 1.00 87.31 324 PHE A N 1
ATOM 2632 C CA . PHE A 1 324 ? 0.434 -3.194 22.900 1.00 87.31 324 PHE A CA 1
ATOM 2633 C C . PHE A 1 324 ? 1.009 -1.786 23.121 1.00 87.31 324 PHE A C 1
ATOM 2635 O O . PHE A 1 324 ? 0.258 -0.845 23.385 1.00 87.31 324 PHE A O 1
ATOM 2642 N N . ASP A 1 325 ? 2.327 -1.618 22.953 1.00 85.06 325 ASP A N 1
ATOM 2643 C CA . ASP A 1 325 ? 2.956 -0.287 22.903 1.00 85.06 325 ASP A CA 1
ATOM 2644 C C . ASP A 1 325 ? 2.608 0.386 21.570 1.00 85.06 325 ASP A C 1
ATOM 2646 O O . ASP A 1 325 ? 3.275 0.194 20.553 1.00 85.06 325 ASP A O 1
ATOM 2650 N N . ILE A 1 326 ? 1.504 1.132 21.574 1.00 87.62 326 ILE A N 1
ATOM 2651 C CA . ILE A 1 326 ? 0.938 1.772 20.390 1.00 87.62 326 ILE A CA 1
ATOM 2652 C C . ILE A 1 326 ? 0.909 3.282 20.576 1.00 87.62 326 ILE A C 1
ATOM 2654 O O . ILE A 1 326 ? 0.479 3.803 21.608 1.00 87.62 326 ILE A O 1
ATOM 2658 N N . LYS A 1 327 ? 1.303 3.995 19.525 1.00 89.62 327 LYS A N 1
ATOM 2659 C CA . LYS A 1 327 ? 1.165 5.438 19.403 1.00 89.62 327 LYS A CA 1
ATOM 2660 C C . LYS A 1 327 ? -0.101 5.784 18.620 1.00 89.62 327 LYS A C 1
ATOM 2662 O O . LYS A 1 327 ? -0.288 5.340 17.492 1.00 89.62 327 LYS A O 1
ATOM 2667 N N . ASP A 1 328 ? -0.953 6.621 19.201 1.00 90.88 328 ASP A N 1
ATOM 2668 C CA . ASP A 1 328 ? -2.095 7.192 18.485 1.00 90.88 328 ASP A CA 1
ATOM 2669 C C . ASP A 1 328 ? -1.618 8.300 17.535 1.00 90.88 328 ASP A C 1
ATOM 2671 O O . ASP A 1 328 ? -0.969 9.259 17.962 1.00 90.88 328 ASP A O 1
ATOM 2675 N N . MET A 1 329 ? -1.918 8.150 16.246 1.00 90.00 329 MET A N 1
ATOM 2676 C CA . MET A 1 329 ? -1.565 9.116 15.203 1.00 90.00 329 MET A CA 1
ATOM 2677 C C . MET A 1 329 ? -2.741 10.037 14.849 1.00 90.00 329 MET A C 1
ATOM 2679 O O . MET A 1 329 ? -2.572 10.975 14.073 1.00 90.00 329 MET A O 1
ATOM 2683 N N . GLY A 1 330 ? -3.915 9.808 15.445 1.00 92.19 330 GLY A N 1
ATOM 2684 C CA . GLY A 1 330 ? -5.111 10.609 15.225 1.00 92.19 330 GLY A CA 1
ATOM 2685 C C . GLY A 1 330 ? -5.699 10.417 13.830 1.00 92.19 330 GLY A C 1
ATOM 2686 O O . GLY A 1 330 ? -5.762 9.299 13.309 1.00 92.19 330 GLY A O 1
ATOM 2687 N N . ASP A 1 331 ? -6.181 11.516 13.252 1.00 91.44 331 ASP A N 1
ATOM 2688 C CA . ASP A 1 331 ? -6.820 11.511 11.942 1.00 91.44 331 ASP A CA 1
ATOM 2689 C C . ASP A 1 331 ? -5.822 11.204 10.829 1.00 91.44 331 ASP A C 1
ATOM 2691 O O . ASP A 1 331 ? -4.686 11.684 10.784 1.00 91.44 331 ASP A O 1
ATOM 2695 N N . VAL A 1 332 ? -6.286 10.396 9.886 1.00 90.31 332 VAL A N 1
ATOM 2696 C CA . VAL A 1 332 ? -5.417 9.831 8.868 1.00 90.31 332 VAL A CA 1
ATOM 2697 C C . VAL A 1 332 ? -5.103 10.842 7.771 1.00 90.31 332 VAL A C 1
ATOM 2699 O O . VAL A 1 332 ? -5.961 11.202 6.967 1.00 90.31 332 VAL A O 1
ATOM 2702 N N . THR A 1 333 ? -3.835 11.245 7.699 1.00 86.81 333 THR A N 1
ATOM 2703 C CA . THR A 1 333 ? -3.303 12.126 6.642 1.00 86.81 333 THR A CA 1
ATOM 2704 C C . THR A 1 333 ? -2.457 11.374 5.619 1.00 86.81 333 THR A C 1
ATOM 2706 O O . THR A 1 333 ? -2.428 11.742 4.443 1.00 86.81 333 THR A O 1
ATOM 2709 N N . TYR A 1 334 ? -1.801 10.295 6.044 1.00 86.12 334 TYR A N 1
ATOM 2710 C CA . TYR A 1 334 ? -1.031 9.399 5.195 1.00 86.12 334 TYR A CA 1
ATOM 2711 C C . TYR A 1 334 ? -1.265 7.958 5.623 1.00 86.12 334 TYR A C 1
ATOM 2713 O O . TYR A 1 334 ? -1.153 7.635 6.795 1.00 86.12 334 TYR A O 1
ATOM 2721 N N . VAL A 1 335 ? -1.520 7.083 4.657 1.00 82.75 335 VAL A N 1
ATOM 2722 C CA . VAL A 1 335 ? -1.579 5.637 4.873 1.00 82.75 335 VAL A CA 1
ATOM 2723 C C . VAL A 1 335 ? -0.668 4.992 3.878 1.00 82.75 335 VAL A C 1
ATOM 2725 O O . VAL A 1 335 ? -0.909 5.082 2.676 1.00 82.75 335 VAL A O 1
ATOM 2728 N N . ILE A 1 336 ? 0.361 4.319 4.375 1.00 77.25 336 ILE A N 1
ATOM 2729 C CA . ILE A 1 336 ? 1.195 3.464 3.549 1.00 77.25 336 ILE A CA 1
ATOM 2730 C C . ILE A 1 336 ? 1.722 4.187 2.285 1.00 77.25 336 ILE A C 1
ATOM 2732 O O . ILE A 1 336 ? 1.569 3.738 1.148 1.00 77.25 336 ILE A O 1
ATOM 2736 N N . GLY A 1 337 ? 2.257 5.395 2.466 1.00 75.62 337 GLY A N 1
ATOM 2737 C CA . GLY A 1 337 ? 2.758 6.209 1.351 1.00 75.62 337 GLY A CA 1
ATOM 2738 C C . GLY A 1 337 ? 1.682 6.781 0.413 1.00 75.62 337 GLY A C 1
ATOM 2739 O O . GLY A 1 337 ? 2.013 7.255 -0.671 1.00 75.62 337 GLY A O 1
ATOM 2740 N N . ILE A 1 338 ? 0.405 6.761 0.803 1.00 82.75 338 ILE A N 1
ATOM 2741 C CA . ILE A 1 338 ? -0.700 7.417 0.095 1.00 82.75 338 ILE A CA 1
ATOM 2742 C C . ILE A 1 338 ? -1.191 8.576 0.958 1.00 82.75 338 ILE A C 1
ATOM 2744 O O . ILE A 1 338 ? -1.611 8.373 2.096 1.00 82.75 338 ILE A O 1
ATOM 2748 N N . LYS A 1 339 ? -1.154 9.793 0.418 1.00 86.12 339 LYS A N 1
ATOM 2749 C CA . LYS A 1 339 ? -1.718 10.976 1.070 1.00 86.12 339 LYS A CA 1
ATOM 2750 C C . LYS A 1 339 ? -3.237 10.927 0.975 1.00 86.12 339 LYS A C 1
ATOM 2752 O O . LYS A 1 339 ? -3.775 10.714 -0.112 1.00 86.12 339 LYS A O 1
ATOM 2757 N N . ILE A 1 340 ? -3.916 11.161 2.089 1.00 87.56 340 ILE A N 1
ATOM 2758 C CA . ILE A 1 340 ? -5.373 11.227 2.157 1.00 87.56 340 ILE A CA 1
ATOM 2759 C C . ILE A 1 340 ? -5.780 12.681 2.354 1.00 87.56 340 ILE A C 1
ATOM 2761 O O . ILE A 1 340 ? -5.288 13.364 3.250 1.00 87.56 340 ILE A O 1
ATOM 2765 N N . HIS A 1 341 ? -6.687 13.157 1.509 1.00 87.50 341 HIS A N 1
ATOM 2766 C CA . HIS A 1 341 ? -7.343 14.441 1.697 1.00 87.50 341 HIS A CA 1
ATOM 2767 C C . HIS A 1 341 ? -8.852 14.235 1.707 1.00 87.50 341 HIS A C 1
ATOM 2769 O O . HIS A 1 341 ? -9.427 13.714 0.747 1.00 87.50 341 HIS A O 1
ATOM 2775 N N . ARG A 1 342 ? -9.478 14.626 2.815 1.00 86.44 342 ARG A N 1
ATOM 2776 C CA . ARG A 1 342 ? -10.898 14.425 3.076 1.00 86.44 342 ARG A CA 1
ATOM 2777 C C . ARG A 1 342 ? -11.590 15.770 3.243 1.00 86.44 342 ARG A C 1
ATOM 2779 O O . ARG A 1 342 ? -11.208 16.557 4.102 1.00 86.44 342 ARG A O 1
ATOM 2786 N N . ASP A 1 343 ? -12.633 15.981 2.456 1.00 85.81 343 ASP A N 1
ATOM 2787 C CA . ASP A 1 343 ? -13.552 17.108 2.550 1.00 85.81 343 ASP A CA 1
ATOM 2788 C C . ASP A 1 343 ? -14.948 16.557 2.850 1.00 85.81 343 ASP A C 1
ATOM 2790 O O . ASP A 1 343 ? -15.637 16.034 1.972 1.00 85.81 343 ASP A O 1
ATOM 2794 N N . ARG A 1 344 ? -15.358 16.646 4.118 1.00 86.88 344 ARG A N 1
ATOM 2795 C CA . ARG A 1 344 ? -16.661 16.135 4.564 1.00 86.88 344 ARG A CA 1
ATOM 2796 C C . ARG A 1 344 ? -17.829 16.967 4.047 1.00 86.88 344 ARG A C 1
ATOM 2798 O O . ARG A 1 344 ? -18.883 16.402 3.790 1.00 86.88 344 ARG A O 1
ATOM 2805 N N . PHE A 1 345 ? -17.644 18.273 3.843 1.00 85.75 345 PHE A N 1
ATOM 2806 C CA . PHE A 1 345 ? -18.705 19.143 3.332 1.00 85.75 345 PHE A CA 1
ATOM 2807 C C . PHE A 1 345 ? -19.095 18.748 1.905 1.00 85.75 345 PHE A C 1
ATOM 2809 O O . PHE A 1 345 ? -20.272 18.717 1.558 1.00 85.75 345 PHE A O 1
ATOM 2816 N N . ARG A 1 346 ? -18.100 18.380 1.091 1.00 82.75 346 ARG A N 1
ATOM 2817 C CA . ARG A 1 346 ? -18.307 17.886 -0.277 1.00 82.75 346 ARG A CA 1
ATOM 2818 C C . ARG A 1 346 ? -18.493 16.369 -0.365 1.00 82.75 346 ARG A C 1
ATOM 2820 O O . ARG A 1 346 ? -18.667 15.861 -1.471 1.00 82.75 346 ARG A O 1
ATOM 2827 N N . GLY A 1 347 ? -18.415 15.642 0.753 1.00 77.19 347 GLY A N 1
ATOM 2828 C CA . GLY A 1 347 ? -18.434 14.175 0.772 1.00 77.19 347 GLY A CA 1
ATOM 2829 C C . GLY A 1 347 ? -17.291 13.540 -0.034 1.00 77.19 347 GLY A C 1
ATOM 2830 O O . GLY A 1 347 ? -17.451 12.458 -0.596 1.00 77.19 347 GLY A O 1
ATOM 2831 N N . LEU A 1 348 ? -16.150 14.226 -0.148 1.00 80.25 348 LEU A N 1
ATOM 2832 C CA . LEU A 1 348 ? -15.016 13.814 -0.971 1.00 80.25 348 LEU A CA 1
ATOM 2833 C C . LEU A 1 348 ? -13.914 13.201 -0.101 1.00 80.25 348 LEU A C 1
ATOM 2835 O O . LEU A 1 348 ? -13.449 13.805 0.864 1.00 80.25 348 LEU A O 1
ATOM 2839 N N . LEU A 1 349 ? -13.418 12.032 -0.501 1.00 84.12 349 LEU A N 1
ATOM 2840 C CA . LEU A 1 349 ? -12.170 11.467 0.005 1.00 84.12 349 LEU A CA 1
ATOM 2841 C C . LEU A 1 349 ? -11.261 11.180 -1.186 1.00 84.12 349 LEU A C 1
ATOM 2843 O O . LEU A 1 349 ? -11.586 10.377 -2.058 1.00 84.12 349 LEU A O 1
ATOM 2847 N N . SER A 1 350 ? -10.129 11.870 -1.229 1.00 83.50 350 SER A N 1
ATOM 2848 C CA . SER A 1 350 ? -9.146 11.787 -2.305 1.00 83.50 350 SER A CA 1
ATOM 2849 C C . SER A 1 350 ? -7.867 11.116 -1.814 1.00 83.50 350 SER A C 1
ATOM 2851 O O . SER A 1 350 ? -7.417 11.335 -0.688 1.00 83.50 350 SER A O 1
ATOM 2853 N N . LEU A 1 351 ? -7.300 10.277 -2.678 1.00 84.31 351 LEU A N 1
ATOM 2854 C CA . LEU A 1 351 ? -6.056 9.552 -2.450 1.00 84.31 351 LEU A CA 1
ATOM 2855 C C . LEU A 1 351 ? -5.007 10.089 -3.424 1.00 84.31 351 LEU A C 1
ATOM 2857 O O . LEU A 1 351 ? -5.257 10.129 -4.627 1.00 84.31 351 LEU A O 1
ATOM 2861 N N . SER A 1 352 ? -3.840 10.487 -2.923 1.0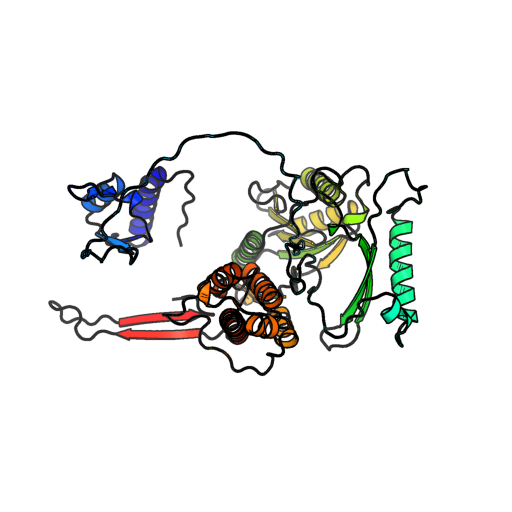0 83.38 352 SER A N 1
ATOM 2862 C CA . SER A 1 352 ? -2.764 11.055 -3.738 1.00 83.38 352 SER A CA 1
ATOM 2863 C C . SER A 1 352 ? -1.439 10.323 -3.529 1.00 83.38 352 SER A C 1
ATOM 2865 O O . SER A 1 352 ? -1.024 10.039 -2.407 1.00 83.38 352 SER A O 1
ATOM 2867 N N . GLN A 1 353 ? -0.759 10.048 -4.643 1.00 83.00 353 GLN A N 1
ATOM 2868 C CA . GLN A 1 353 ? 0.616 9.541 -4.704 1.00 83.00 353 GLN A CA 1
ATOM 2869 C C . GLN A 1 353 ? 1.583 10.579 -5.285 1.00 83.00 353 GLN A C 1
ATOM 2871 O O . GLN A 1 353 ? 2.669 10.229 -5.735 1.00 83.00 353 GLN A O 1
ATOM 2876 N N . GLU A 1 354 ? 1.216 11.858 -5.280 1.00 82.25 354 GLU A N 1
ATOM 2877 C CA . GLU A 1 354 ? 2.033 12.940 -5.840 1.00 82.25 354 GLU A CA 1
ATOM 2878 C C . GLU A 1 354 ? 3.468 12.929 -5.293 1.00 82.25 354 GLU A C 1
ATOM 2880 O O . GLU A 1 354 ? 4.431 12.926 -6.055 1.00 82.25 354 GLU A O 1
ATOM 2885 N N . THR A 1 355 ? 3.631 12.806 -3.972 1.00 81.19 355 THR A N 1
ATOM 2886 C CA . THR A 1 355 ? 4.954 12.732 -3.334 1.00 81.19 355 THR A CA 1
ATOM 2887 C C . THR A 1 355 ? 5.776 11.534 -3.815 1.00 81.19 355 THR A C 1
ATOM 2889 O O . THR A 1 355 ? 6.995 11.637 -3.931 1.00 81.19 355 THR A O 1
ATOM 2892 N N . TYR A 1 356 ? 5.133 10.397 -4.096 1.00 83.31 356 TYR A N 1
ATOM 2893 C CA . TYR A 1 356 ? 5.802 9.221 -4.651 1.00 83.31 356 TYR A CA 1
ATOM 2894 C C . TYR A 1 356 ? 6.228 9.456 -6.100 1.00 83.31 356 TYR A C 1
ATOM 2896 O O . TYR A 1 356 ? 7.386 9.240 -6.447 1.00 83.31 356 TYR A O 1
ATOM 2904 N N . ILE A 1 357 ? 5.299 9.932 -6.930 1.00 83.12 357 ILE A N 1
ATOM 2905 C CA . ILE A 1 357 ? 5.516 10.169 -8.360 1.00 83.12 357 ILE A CA 1
ATOM 2906 C C . ILE A 1 357 ? 6.633 11.198 -8.567 1.00 83.12 357 ILE A C 1
ATOM 2908 O O . ILE A 1 357 ? 7.541 10.955 -9.358 1.00 83.12 357 ILE A O 1
ATOM 2912 N N . ASN A 1 358 ? 6.641 12.284 -7.791 1.00 82.00 358 ASN A N 1
ATOM 2913 C CA . ASN A 1 358 ? 7.699 13.295 -7.841 1.00 82.00 358 ASN A CA 1
ATOM 2914 C C . ASN A 1 358 ? 9.082 12.708 -7.521 1.00 82.00 358 ASN A C 1
ATOM 2916 O O . ASN A 1 358 ? 10.056 13.029 -8.196 1.00 82.00 358 ASN A O 1
ATOM 2920 N N . LYS A 1 359 ? 9.174 11.785 -6.556 1.00 80.12 359 LYS A N 1
ATOM 2921 C CA . LYS A 1 359 ? 10.432 11.080 -6.255 1.00 80.12 359 LYS A CA 1
ATOM 2922 C C . LYS A 1 359 ? 10.859 10.149 -7.385 1.00 80.12 359 LYS A C 1
ATOM 2924 O O . LYS A 1 359 ? 12.035 10.111 -7.727 1.00 80.12 359 LYS A O 1
ATOM 2929 N N . VAL A 1 360 ? 9.919 9.413 -7.978 1.00 84.06 360 VAL A N 1
ATOM 2930 C CA . VAL A 1 360 ? 10.189 8.561 -9.149 1.00 84.06 360 VAL A CA 1
ATOM 2931 C C . VAL A 1 360 ? 10.735 9.406 -10.304 1.00 84.06 360 VAL A C 1
ATOM 2933 O O . VAL A 1 360 ? 11.735 9.035 -10.916 1.00 84.06 360 VAL A O 1
ATOM 2936 N N . LEU A 1 361 ? 10.143 10.576 -10.559 1.00 83.38 361 LEU A N 1
ATOM 2937 C CA . LEU A 1 361 ? 10.625 11.522 -11.568 1.00 83.38 361 LEU A CA 1
ATOM 2938 C C . LEU A 1 361 ? 12.043 12.017 -11.272 1.00 83.38 361 LEU A C 1
ATOM 2940 O O . LEU A 1 361 ? 12.863 12.075 -12.185 1.00 83.38 361 LEU A O 1
ATOM 2944 N N . GLU A 1 362 ? 12.356 12.351 -10.022 1.00 83.50 362 GLU A N 1
ATOM 2945 C CA . GLU A 1 362 ? 13.701 12.787 -9.628 1.00 83.50 362 GLU A CA 1
ATOM 2946 C C . GLU A 1 362 ? 14.746 11.683 -9.832 1.00 83.50 362 GLU A C 1
ATOM 2948 O O . GLU A 1 362 ? 15.791 11.931 -10.432 1.00 83.50 362 GLU A O 1
ATOM 2953 N N . ILE A 1 363 ? 14.440 10.451 -9.419 1.00 80.00 363 ILE A N 1
ATOM 2954 C CA . ILE A 1 363 ? 15.359 9.305 -9.502 1.00 80.00 363 ILE A CA 1
ATOM 2955 C C . ILE A 1 363 ? 15.709 8.962 -10.947 1.00 80.00 363 ILE A C 1
ATOM 2957 O O . ILE A 1 363 ? 16.870 8.704 -11.261 1.00 80.00 363 ILE A O 1
ATOM 2961 N N . PHE A 1 364 ? 14.726 9.004 -11.846 1.00 83.50 364 PHE A N 1
ATOM 2962 C CA . PHE A 1 364 ? 14.961 8.730 -13.263 1.00 83.50 364 PHE A CA 1
ATOM 2963 C C . PHE A 1 364 ? 15.380 9.975 -14.059 1.00 83.50 364 PHE A C 1
ATOM 2965 O O . PHE A 1 364 ? 15.500 9.895 -15.281 1.00 83.50 364 PHE A O 1
ATOM 2972 N N . ARG A 1 365 ? 15.647 11.107 -13.383 1.00 83.62 365 ARG A N 1
ATOM 2973 C CA . ARG A 1 365 ? 16.063 12.389 -13.983 1.00 83.62 365 ARG A CA 1
ATOM 2974 C C . ARG A 1 365 ? 15.064 12.895 -15.032 1.00 83.62 365 ARG A C 1
ATOM 2976 O O . ARG A 1 365 ? 15.434 13.332 -16.117 1.00 83.62 365 ARG A O 1
ATOM 2983 N N . MET A 1 366 ? 13.778 12.810 -14.697 1.00 82.56 366 MET A N 1
ATOM 2984 C CA . MET A 1 366 ? 12.641 13.113 -15.574 1.00 82.56 366 MET A CA 1
ATOM 2985 C C . MET A 1 366 ? 11.747 14.261 -15.076 1.00 82.56 366 MET A C 1
ATOM 2987 O O . MET A 1 366 ? 10.655 14.444 -15.607 1.00 82.56 366 MET A O 1
ATOM 2991 N N . LYS A 1 367 ? 12.186 15.045 -14.081 1.00 77.56 367 LYS A N 1
ATOM 2992 C CA . LYS A 1 367 ? 11.390 16.128 -13.468 1.00 77.56 367 LYS A CA 1
ATOM 2993 C C . LYS A 1 367 ? 10.912 17.183 -14.476 1.00 77.56 367 LYS A C 1
ATOM 2995 O O . LYS A 1 367 ? 9.754 17.578 -14.424 1.00 77.56 367 LYS A O 1
ATOM 3000 N N . ASP A 1 368 ? 11.769 17.545 -15.429 1.00 76.88 368 ASP A N 1
ATOM 3001 C CA . ASP A 1 368 ? 11.497 18.575 -16.445 1.00 76.88 368 ASP A CA 1
ATOM 3002 C C . ASP A 1 368 ? 11.028 17.988 -17.791 1.00 76.88 368 ASP A C 1
ATOM 3004 O O . ASP A 1 368 ? 11.059 18.650 -18.830 1.00 76.88 368 ASP A O 1
ATOM 3008 N N . CYS A 1 369 ? 10.629 16.713 -17.819 1.00 75.75 369 CYS A N 1
ATOM 3009 C CA . CYS A 1 369 ? 10.158 16.089 -19.051 1.00 75.75 369 CYS A CA 1
ATOM 3010 C C . CYS A 1 369 ? 8.764 16.596 -19.439 1.00 75.75 369 CYS A C 1
ATOM 3012 O O . CYS A 1 369 ? 7.861 16.666 -18.608 1.00 75.75 369 CYS A O 1
ATOM 3014 N N . SER A 1 370 ? 8.552 16.850 -20.735 1.00 72.38 370 SER A N 1
ATOM 3015 C CA . SER A 1 370 ? 7.223 17.203 -21.241 1.00 72.38 370 SER A CA 1
ATOM 3016 C C . SER A 1 370 ? 6.236 16.045 -21.043 1.00 72.38 370 SER A C 1
ATOM 3018 O O . SER A 1 370 ? 6.611 14.888 -21.280 1.00 72.38 370 SER A O 1
ATOM 3020 N N . PRO A 1 371 ? 4.988 16.314 -20.629 1.00 65.31 371 PRO A N 1
ATOM 3021 C CA . PRO A 1 371 ? 4.005 15.266 -20.396 1.00 65.31 371 PRO A CA 1
ATOM 3022 C C . PRO A 1 371 ? 3.705 14.492 -21.685 1.00 65.31 371 PRO A C 1
ATOM 3024 O O . PRO A 1 371 ? 3.677 15.055 -22.780 1.00 65.31 371 PRO A O 1
ATOM 3027 N N . SER A 1 372 ? 3.505 13.179 -21.558 1.00 65.00 372 SER A N 1
ATOM 3028 C CA . SER A 1 372 ? 3.046 12.343 -22.674 1.00 65.00 372 SER A CA 1
ATOM 3029 C C . SER A 1 372 ? 1.523 12.273 -22.671 1.00 65.00 372 SER A C 1
ATOM 3031 O O . SER A 1 372 ? 0.920 12.059 -21.622 1.00 65.00 372 SER A O 1
ATOM 3033 N N . ILE A 1 373 ? 0.898 12.389 -23.843 1.00 57.94 373 ILE A N 1
ATOM 3034 C CA . ILE A 1 373 ? -0.567 12.342 -24.001 1.00 57.94 373 ILE A CA 1
ATOM 3035 C C . ILE A 1 373 ? -1.102 10.914 -23.786 1.00 57.94 373 ILE A C 1
ATOM 3037 O O . ILE A 1 373 ? -2.209 10.737 -23.285 1.00 57.94 373 ILE A O 1
ATOM 3041 N N . ALA A 1 374 ? -0.301 9.885 -24.089 1.00 58.50 374 ALA A N 1
ATOM 3042 C CA . ALA A 1 374 ? -0.685 8.481 -23.943 1.00 58.50 374 ALA A CA 1
ATOM 3043 C C . ALA A 1 374 ? 0.474 7.599 -23.450 1.00 58.50 374 ALA A C 1
ATOM 3045 O O . ALA A 1 374 ? 1.649 7.898 -23.680 1.00 58.50 374 ALA A O 1
ATOM 3046 N N . HIS A 1 375 ? 0.120 6.492 -22.786 1.00 61.97 375 HIS A N 1
ATOM 3047 C CA . HIS A 1 375 ? 1.060 5.448 -22.347 1.00 61.97 375 HIS A CA 1
ATOM 3048 C C . HIS A 1 375 ? 1.507 4.536 -23.490 1.00 61.97 375 HIS A C 1
ATOM 3050 O O . HIS A 1 375 ? 2.660 4.121 -23.534 1.00 61.97 375 HIS A O 1
ATOM 3056 N N . ILE A 1 376 ? 0.560 4.211 -24.372 1.00 62.94 376 ILE A N 1
ATOM 3057 C CA . ILE A 1 376 ? 0.666 3.316 -25.526 1.00 62.94 376 ILE A CA 1
ATOM 3058 C C . ILE A 1 376 ? -0.236 3.890 -26.620 1.00 62.94 376 ILE A C 1
ATOM 3060 O O . ILE A 1 376 ? -1.356 4.318 -26.327 1.00 62.94 376 ILE A O 1
ATOM 3064 N N . VAL A 1 377 ? 0.218 3.860 -27.869 1.00 60.91 377 VAL A N 1
ATOM 3065 C CA . VAL A 1 377 ? -0.590 4.189 -29.048 1.00 60.91 377 VAL A CA 1
ATOM 3066 C C . VAL A 1 377 ? -1.056 2.895 -29.723 1.00 60.91 377 VAL A C 1
ATOM 3068 O O . VAL A 1 377 ? -0.391 1.859 -29.669 1.00 60.91 377 VAL A O 1
ATOM 3071 N N . LYS A 1 378 ? -2.235 2.925 -30.359 1.00 46.38 378 LYS A N 1
ATOM 3072 C CA . LYS A 1 378 ? -2.764 1.793 -31.136 1.00 46.38 378 LYS A CA 1
ATOM 3073 C C . LYS A 1 378 ? -1.740 1.380 -32.204 1.00 46.38 378 LYS A C 1
ATOM 3075 O O . LYS A 1 378 ? -1.574 2.084 -33.192 1.00 46.38 378 LYS A O 1
ATOM 3080 N N . GLY A 1 379 ? -1.080 0.239 -31.998 1.00 56.50 379 GLY A N 1
ATOM 3081 C CA . GLY A 1 379 ? -0.021 -0.268 -32.877 1.00 56.50 379 GLY A CA 1
ATOM 3082 C C . GLY A 1 379 ? 1.268 -0.653 -32.150 1.00 56.50 379 GLY A C 1
ATOM 3083 O O . GLY A 1 379 ? 2.010 -1.478 -32.680 1.00 56.50 379 GLY A O 1
ATOM 3084 N N . ASP A 1 380 ? 1.505 -0.150 -30.932 1.00 67.25 380 ASP A N 1
ATOM 3085 C CA . ASP A 1 380 ? 2.703 -0.518 -30.173 1.00 67.25 380 ASP A CA 1
ATOM 3086 C C . ASP A 1 380 ? 2.667 -2.010 -29.816 1.00 67.25 380 ASP A C 1
ATOM 3088 O O . ASP A 1 380 ? 1.765 -2.500 -29.128 1.00 67.25 380 ASP A O 1
ATOM 3092 N N . ARG A 1 381 ? 3.665 -2.752 -30.297 1.00 73.12 381 ARG A N 1
ATOM 3093 C CA . ARG A 1 381 ? 3.853 -4.172 -29.996 1.00 73.12 381 ARG A CA 1
ATOM 3094 C C . ARG A 1 381 ? 5.263 -4.378 -29.474 1.00 73.12 381 ARG A C 1
ATOM 3096 O O . ARG A 1 381 ? 6.228 -4.084 -30.174 1.00 73.12 381 ARG A O 1
ATOM 3103 N N . PHE A 1 382 ? 5.358 -4.930 -28.268 1.00 78.44 382 PHE A N 1
ATOM 3104 C CA . PHE A 1 382 ? 6.624 -5.392 -27.712 1.00 78.44 382 PHE A CA 1
ATOM 3105 C C . PHE A 1 382 ? 6.796 -6.883 -27.972 1.00 78.44 382 PHE A C 1
ATOM 3107 O O . PHE A 1 382 ? 5.847 -7.646 -27.771 1.00 78.44 382 PHE A O 1
ATOM 3114 N N . ASN A 1 383 ? 7.982 -7.300 -28.410 1.00 81.75 383 ASN A N 1
ATOM 3115 C CA . ASN A 1 383 ? 8.323 -8.700 -28.660 1.00 81.75 383 ASN A CA 1
ATOM 3116 C C . ASN A 1 383 ? 9.797 -8.995 -28.328 1.00 81.75 383 ASN A C 1
ATOM 3118 O O . ASN A 1 383 ? 10.615 -8.090 -28.175 1.00 81.75 383 ASN A O 1
ATOM 3122 N N . LEU A 1 384 ? 10.149 -10.284 -28.257 1.00 80.81 384 LEU A N 1
ATOM 3123 C CA . LEU A 1 384 ? 11.501 -10.734 -27.898 1.00 80.81 384 LEU A CA 1
ATOM 3124 C C . LEU A 1 384 ? 12.595 -10.267 -28.872 1.00 80.81 384 LEU A C 1
ATOM 3126 O O . LEU A 1 384 ? 13.767 -10.278 -28.507 1.00 80.81 384 LEU A O 1
ATOM 3130 N N . ASN A 1 385 ? 12.257 -9.833 -30.094 1.00 82.88 385 ASN A N 1
ATOM 3131 C CA . ASN A 1 385 ? 13.263 -9.312 -31.018 1.00 82.88 385 ASN A CA 1
ATOM 3132 C C . ASN A 1 385 ? 13.828 -7.957 -30.598 1.00 82.88 385 ASN A C 1
ATOM 3134 O O . ASN A 1 385 ? 14.902 -7.611 -31.074 1.00 82.88 385 ASN A O 1
ATOM 3138 N N . GLN A 1 386 ? 13.131 -7.230 -29.723 1.00 83.50 386 GLN A N 1
ATOM 3139 C CA . GLN A 1 386 ? 13.581 -5.951 -29.171 1.00 83.50 386 GLN A CA 1
ATOM 3140 C C . GLN A 1 386 ? 14.447 -6.122 -27.918 1.00 83.50 386 GLN A C 1
ATOM 3142 O O . GLN A 1 386 ? 14.931 -5.134 -27.370 1.00 83.50 386 GLN A O 1
ATOM 3147 N N . CYS A 1 387 ? 14.619 -7.352 -27.429 1.00 87.25 387 CYS A N 1
ATOM 3148 C CA . CYS A 1 387 ? 15.558 -7.655 -26.358 1.00 87.25 387 CYS A CA 1
ATOM 3149 C C . CYS A 1 387 ? 17.000 -7.670 -26.899 1.00 87.25 387 CYS A C 1
ATOM 3151 O O . CYS A 1 387 ? 17.191 -8.096 -28.037 1.00 87.25 387 CYS A O 1
ATOM 3153 N N . PRO A 1 388 ? 18.007 -7.289 -26.093 1.00 88.62 388 PRO A N 1
ATOM 3154 C CA . PRO A 1 388 ? 19.416 -7.368 -26.470 1.00 88.62 388 PRO A CA 1
ATOM 3155 C C . PRO A 1 388 ? 19.834 -8.767 -26.939 1.00 88.62 388 PRO A C 1
ATOM 3157 O O . PRO A 1 388 ? 19.582 -9.763 -26.245 1.00 88.62 388 PRO A O 1
ATOM 3160 N N . LYS A 1 389 ? 20.494 -8.836 -28.101 1.00 89.06 389 LYS A N 1
ATOM 3161 C CA . LYS A 1 389 ? 20.973 -10.076 -28.742 1.00 89.06 389 LYS A CA 1
ATOM 3162 C C . LYS A 1 389 ? 22.492 -10.145 -28.903 1.00 89.06 389 LYS A C 1
ATOM 3164 O O . LYS A 1 389 ? 23.021 -11.245 -29.031 1.00 89.06 389 LYS A O 1
ATOM 3169 N N . ASN A 1 390 ? 23.185 -9.007 -28.901 1.00 89.81 390 ASN A N 1
ATOM 3170 C CA . ASN A 1 390 ? 24.635 -8.915 -29.103 1.00 89.81 390 ASN A CA 1
ATOM 3171 C C . ASN A 1 390 ? 25.313 -8.080 -28.003 1.00 89.81 390 ASN A C 1
ATOM 3173 O O . ASN A 1 390 ? 24.647 -7.359 -27.260 1.00 89.81 390 ASN A O 1
ATOM 3177 N N . ASP A 1 391 ? 26.640 -8.177 -27.903 1.00 88.31 391 ASP A N 1
ATOM 3178 C CA . ASP A 1 391 ? 27.417 -7.515 -26.844 1.00 88.31 391 ASP A CA 1
ATOM 3179 C C . ASP A 1 391 ? 27.273 -5.986 -26.862 1.00 88.31 391 ASP A C 1
ATOM 3181 O O . ASP A 1 391 ? 27.252 -5.359 -25.805 1.00 88.31 391 ASP A O 1
ATOM 3185 N N . LEU A 1 392 ? 27.101 -5.382 -28.043 1.00 87.69 392 LEU A N 1
ATOM 3186 C CA . LEU A 1 392 ? 26.892 -3.939 -28.184 1.00 87.69 392 LEU A CA 1
ATOM 3187 C C . LEU A 1 392 ? 25.564 -3.497 -27.545 1.00 87.69 392 LEU A C 1
ATOM 3189 O O . LEU A 1 392 ? 25.536 -2.538 -26.778 1.00 87.69 392 LEU A O 1
ATOM 3193 N N . GLU A 1 393 ? 24.469 -4.203 -27.832 1.00 85.94 393 GLU A N 1
ATOM 3194 C CA . GLU A 1 393 ? 23.143 -3.947 -27.255 1.00 85.94 393 GLU A CA 1
ATOM 3195 C C . GLU A 1 393 ? 23.112 -4.237 -25.749 1.00 85.94 393 GLU A C 1
ATOM 3197 O O . GLU A 1 393 ? 22.471 -3.510 -24.986 1.00 85.94 393 GLU A O 1
ATOM 3202 N N . TRP A 1 394 ? 23.827 -5.274 -25.301 1.00 85.50 394 TRP A N 1
ATOM 3203 C CA . TRP A 1 394 ? 23.989 -5.568 -23.878 1.00 85.50 394 TRP A CA 1
ATOM 3204 C C . TRP A 1 394 ? 24.732 -4.448 -23.153 1.00 85.50 394 TRP A C 1
ATOM 3206 O O . TRP A 1 394 ? 24.269 -4.000 -22.104 1.00 85.50 394 TRP A O 1
ATOM 3216 N N . GLU A 1 395 ? 25.838 -3.953 -23.711 1.00 86.25 395 GLU A N 1
ATOM 3217 C CA . GLU A 1 395 ? 26.608 -2.864 -23.106 1.00 86.25 395 GLU A CA 1
ATOM 3218 C C . GLU A 1 395 ? 25.807 -1.549 -23.095 1.00 86.25 395 GLU A C 1
ATOM 3220 O O . GLU A 1 395 ? 25.864 -0.807 -22.115 1.00 86.25 395 GLU A O 1
ATOM 3225 N N . GLN A 1 396 ? 24.969 -1.300 -24.112 1.00 86.50 396 GLN A N 1
ATOM 3226 C CA . GLN A 1 396 ? 24.017 -0.179 -24.113 1.00 86.50 396 GLN A CA 1
ATOM 3227 C C . GLN A 1 396 ? 22.984 -0.275 -22.980 1.00 86.50 396 GLN A C 1
ATOM 3229 O O . GLN A 1 396 ? 22.647 0.740 -22.368 1.00 86.50 396 GLN A O 1
ATOM 3234 N N . MET A 1 397 ? 22.475 -1.476 -22.690 1.00 86.50 397 MET A N 1
ATOM 3235 C CA . MET A 1 397 ? 21.459 -1.689 -21.651 1.00 86.50 397 MET A CA 1
ATOM 3236 C C . MET A 1 397 ? 22.033 -1.837 -20.237 1.00 86.50 397 MET A C 1
ATOM 3238 O O . MET A 1 397 ? 21.301 -1.646 -19.269 1.00 86.50 397 MET A O 1
ATOM 3242 N N . LYS A 1 398 ? 23.328 -2.130 -20.093 1.00 80.38 398 LYS A N 1
ATOM 3243 C CA . LYS A 1 398 ? 23.992 -2.468 -18.821 1.00 80.38 398 LYS A CA 1
ATOM 3244 C C . LYS A 1 398 ? 23.791 -1.450 -17.698 1.00 80.38 398 LYS A C 1
ATOM 3246 O O . LYS A 1 398 ? 23.666 -1.842 -16.543 1.00 80.38 398 LYS A O 1
ATOM 3251 N N . ASN A 1 399 ? 23.739 -0.163 -18.039 1.00 80.25 399 ASN A N 1
ATOM 3252 C CA . 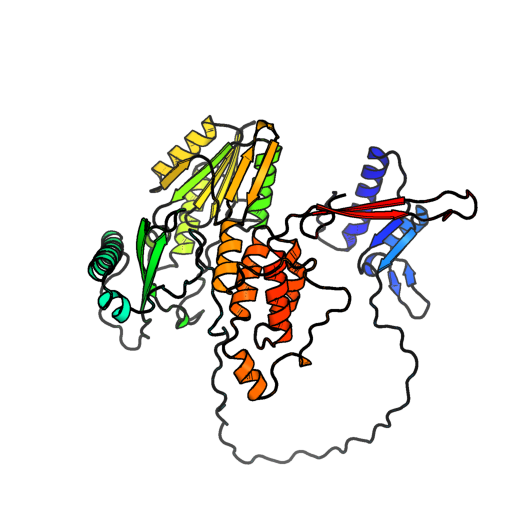ASN A 1 399 ? 23.575 0.936 -17.081 1.00 80.25 399 ASN A CA 1
ATOM 3253 C C . ASN A 1 399 ? 22.168 1.560 -17.110 1.00 80.25 399 ASN A C 1
ATOM 3255 O O . ASN A 1 399 ? 21.947 2.613 -16.512 1.00 80.25 399 ASN A O 1
ATOM 3259 N N . ILE A 1 400 ? 21.215 0.952 -17.824 1.00 83.75 400 ILE A N 1
ATOM 3260 C CA . ILE A 1 400 ? 19.839 1.445 -17.914 1.00 83.75 400 ILE A CA 1
ATOM 3261 C C . ILE A 1 400 ? 18.998 0.758 -16.828 1.00 83.75 400 ILE A C 1
ATOM 3263 O O . ILE A 1 400 ? 18.818 -0.458 -16.891 1.00 83.75 400 ILE A O 1
ATOM 3267 N N . PRO A 1 401 ? 18.424 1.506 -15.865 1.00 84.50 401 PRO A N 1
ATOM 3268 C CA . PRO A 1 401 ? 17.719 0.942 -14.711 1.00 84.50 401 PRO A CA 1
ATOM 3269 C C . PRO A 1 401 ? 16.279 0.523 -15.055 1.00 84.50 401 PRO A C 1
ATOM 3271 O O . PRO A 1 401 ? 15.314 0.929 -14.405 1.00 84.50 401 PRO A O 1
ATOM 3274 N N . SER A 1 402 ? 16.106 -0.263 -16.119 1.00 83.56 402 SER A N 1
ATOM 3275 C CA . SER A 1 402 ? 14.786 -0.603 -16.650 1.00 83.56 402 SER A CA 1
ATOM 3276 C C . SER A 1 402 ? 13.955 -1.423 -15.664 1.00 83.56 402 SER A C 1
ATOM 3278 O O . SER A 1 402 ? 12.747 -1.195 -15.568 1.00 83.56 402 SER A O 1
ATOM 3280 N N . ALA A 1 403 ? 14.555 -2.368 -14.933 1.00 79.88 403 ALA A N 1
ATOM 3281 C CA . ALA A 1 403 ? 13.806 -3.179 -13.978 1.00 79.88 403 ALA A CA 1
ATOM 3282 C C . ALA A 1 403 ? 13.384 -2.331 -12.767 1.00 79.88 403 ALA A C 1
ATOM 3284 O O . ALA A 1 403 ? 12.249 -2.454 -12.303 1.00 79.88 403 ALA A O 1
ATOM 3285 N N . SER A 1 404 ? 14.254 -1.418 -12.318 1.00 82.62 404 SER A N 1
ATOM 3286 C CA . SER A 1 404 ? 13.947 -0.439 -11.265 1.00 82.62 404 SER A CA 1
ATOM 3287 C C . SER A 1 404 ? 12.760 0.450 -11.635 1.00 82.62 404 SER A C 1
ATOM 3289 O O . SER A 1 404 ? 11.842 0.647 -10.837 1.00 82.62 404 SER A O 1
ATOM 3291 N N . THR A 1 405 ? 12.735 0.957 -12.870 1.00 85.44 405 THR A N 1
ATOM 3292 C CA . THR A 1 405 ? 11.634 1.790 -13.357 1.00 85.44 405 THR A CA 1
ATOM 3293 C C . THR A 1 405 ? 10.319 1.035 -13.420 1.00 85.44 405 THR A C 1
ATOM 3295 O O . THR A 1 405 ? 9.312 1.537 -12.920 1.00 85.44 405 THR A O 1
ATOM 3298 N N . VAL A 1 406 ? 10.308 -0.170 -13.999 1.00 85.19 406 VAL A N 1
ATOM 3299 C CA . VAL A 1 406 ? 9.090 -0.991 -14.051 1.00 85.19 406 VAL A CA 1
ATOM 3300 C C . VAL A 1 406 ? 8.606 -1.296 -12.633 1.00 85.19 406 VAL A C 1
ATOM 3302 O O . VAL A 1 406 ? 7.428 -1.094 -12.353 1.00 85.19 406 VAL A O 1
ATOM 3305 N N . GLY A 1 407 ? 9.505 -1.656 -11.711 1.00 83.38 407 GLY A N 1
ATOM 3306 C CA . GLY A 1 407 ? 9.175 -1.853 -10.296 1.00 83.38 407 GLY A CA 1
ATOM 3307 C C . GLY A 1 407 ? 8.594 -0.602 -9.623 1.00 83.38 407 GLY A C 1
ATOM 3308 O O . GLY A 1 407 ? 7.588 -0.691 -8.918 1.00 83.38 407 GLY A O 1
ATOM 3309 N N . SER A 1 408 ? 9.165 0.577 -9.893 1.00 84.44 408 SER A N 1
ATOM 3310 C CA . SER A 1 408 ? 8.663 1.858 -9.369 1.00 84.44 408 SER A CA 1
ATOM 3311 C C . SER A 1 408 ? 7.238 2.139 -9.858 1.00 84.44 408 SER A C 1
ATOM 3313 O O . SER A 1 408 ? 6.340 2.515 -9.104 1.00 84.44 408 SER A O 1
ATOM 3315 N N . LEU A 1 409 ? 6.987 1.912 -11.145 1.00 85.19 409 LEU A N 1
ATOM 3316 C CA . LEU A 1 409 ? 5.670 2.134 -11.734 1.00 85.19 409 LEU A CA 1
ATOM 3317 C C . LEU A 1 409 ? 4.651 1.078 -11.283 1.00 85.19 409 LEU A C 1
ATOM 3319 O O . LEU A 1 409 ? 3.484 1.415 -11.081 1.00 85.19 409 LEU A O 1
ATOM 3323 N N . MET A 1 410 ? 5.078 -0.167 -11.049 1.00 84.19 410 MET A N 1
ATOM 3324 C CA . MET A 1 410 ? 4.230 -1.213 -10.467 1.00 84.19 410 MET A CA 1
ATOM 3325 C C . MET A 1 410 ? 3.698 -0.810 -9.091 1.00 84.19 410 MET A C 1
ATOM 3327 O O . MET A 1 410 ? 2.532 -1.060 -8.794 1.00 84.19 410 MET A O 1
ATOM 3331 N N . TYR A 1 411 ? 4.498 -0.142 -8.259 1.00 82.81 411 TYR A N 1
ATOM 3332 C CA . TYR A 1 411 ? 4.013 0.349 -6.970 1.00 82.81 411 TYR A CA 1
ATOM 3333 C C . TYR A 1 411 ? 2.905 1.401 -7.131 1.00 82.81 411 TYR A C 1
ATOM 3335 O O . TYR A 1 411 ? 1.846 1.300 -6.505 1.00 82.81 411 TYR A O 1
ATOM 3343 N N . ALA A 1 412 ? 3.103 2.386 -8.017 1.00 82.75 412 ALA A N 1
ATOM 3344 C CA . ALA A 1 412 ? 2.071 3.381 -8.315 1.00 82.75 412 ALA A CA 1
ATOM 3345 C C . ALA A 1 412 ? 0.776 2.716 -8.822 1.00 82.75 412 ALA A C 1
ATOM 3347 O O . ALA A 1 412 ? -0.330 3.039 -8.373 1.00 82.75 412 ALA A O 1
ATOM 3348 N N . GLN A 1 413 ? 0.927 1.731 -9.712 1.00 81.88 413 GLN A N 1
ATOM 3349 C CA . GLN A 1 413 ? -0.164 0.927 -10.252 1.00 81.88 413 GLN A CA 1
ATOM 3350 C C . GLN A 1 413 ? -0.965 0.221 -9.154 1.00 81.88 413 GLN A C 1
ATOM 3352 O O . GLN A 1 413 ? -2.191 0.327 -9.112 1.00 81.88 413 GLN A O 1
ATOM 3357 N N . ILE A 1 414 ? -0.273 -0.511 -8.279 1.00 77.44 414 ILE A N 1
ATOM 3358 C CA . ILE A 1 414 ? -0.878 -1.340 -7.234 1.00 77.44 414 ILE A CA 1
ATOM 3359 C C . ILE A 1 414 ? -1.636 -0.476 -6.218 1.00 77.44 414 ILE A C 1
ATOM 3361 O O . ILE A 1 414 ? -2.674 -0.907 -5.715 1.00 77.44 414 ILE A O 1
ATOM 3365 N N . CYS A 1 415 ? -1.178 0.749 -5.959 1.00 78.44 415 CYS A N 1
ATOM 3366 C CA . CYS A 1 415 ? -1.762 1.648 -4.967 1.00 78.44 415 CYS A CA 1
ATOM 3367 C C . CYS A 1 415 ? -2.975 2.447 -5.467 1.00 78.44 415 CYS A C 1
ATOM 3369 O O . CYS A 1 415 ? -4.062 2.277 -4.912 1.00 78.44 415 CYS A O 1
ATOM 3371 N N . ILE A 1 416 ? -2.833 3.319 -6.477 1.00 75.38 416 ILE A N 1
ATOM 3372 C CA . ILE A 1 416 ? -3.952 4.165 -6.959 1.00 75.38 416 ILE A CA 1
ATOM 3373 C C . ILE A 1 416 ? -3.963 4.423 -8.476 1.00 75.38 416 ILE A C 1
ATOM 3375 O O . ILE A 1 416 ? -4.812 5.178 -8.945 1.00 75.38 416 ILE A O 1
ATOM 3379 N N . ARG A 1 417 ? -3.051 3.830 -9.264 1.00 76.50 417 ARG A N 1
ATOM 3380 C CA . ARG A 1 417 ? -2.933 4.079 -10.718 1.00 76.50 417 ARG A CA 1
ATOM 3381 C C . ARG A 1 417 ? -3.310 2.859 -11.568 1.00 76.50 417 ARG A C 1
ATOM 3383 O O . ARG A 1 417 ? -2.477 2.342 -12.310 1.00 76.50 417 ARG A O 1
ATOM 3390 N N . PRO A 1 418 ? -4.572 2.394 -11.545 1.00 72.75 418 PRO A N 1
ATOM 3391 C CA . PRO A 1 418 ? -4.980 1.260 -12.372 1.00 72.75 418 PRO A CA 1
ATOM 3392 C C . PRO A 1 418 ? -4.861 1.549 -13.882 1.00 72.75 418 PRO A C 1
ATOM 3394 O O . PRO A 1 418 ? -4.769 0.626 -14.686 1.00 72.75 418 PRO A O 1
ATOM 3397 N N . ASN A 1 419 ? -4.798 2.823 -14.283 1.00 67.69 419 ASN A N 1
ATOM 3398 C CA . ASN A 1 419 ? -4.664 3.232 -15.680 1.00 67.69 419 ASN A CA 1
ATOM 3399 C C . ASN A 1 419 ? -3.363 2.771 -16.355 1.00 67.69 419 ASN A C 1
ATOM 3401 O O . ASN A 1 419 ? -3.332 2.636 -17.574 1.00 67.69 419 ASN A O 1
ATOM 3405 N N . ILE A 1 420 ? -2.301 2.505 -15.586 1.00 78.81 420 ILE A N 1
ATOM 3406 C CA . ILE A 1 420 ? -1.017 2.037 -16.135 1.00 78.81 420 ILE A CA 1
ATOM 3407 C C . ILE A 1 420 ? -0.860 0.511 -16.090 1.00 78.81 420 ILE A C 1
ATOM 3409 O O . ILE A 1 420 ? 0.142 -0.007 -16.574 1.00 78.81 420 ILE A O 1
ATOM 3413 N N . VAL A 1 421 ? -1.851 -0.226 -15.566 1.00 75.50 421 VAL A N 1
ATOM 3414 C CA . VAL A 1 421 ? -1.783 -1.692 -15.383 1.00 75.50 421 VAL A CA 1
ATOM 3415 C C . VAL A 1 421 ? -1.406 -2.414 -16.668 1.00 75.50 421 VAL A C 1
ATOM 3417 O O . VAL A 1 421 ? -0.571 -3.315 -16.655 1.00 75.50 421 VAL A O 1
ATOM 3420 N N . PHE A 1 422 ? -2.010 -2.012 -17.784 1.00 75.31 422 PHE A N 1
ATOM 3421 C CA . PHE A 1 422 ? -1.811 -2.685 -19.059 1.00 75.31 422 PHE A CA 1
ATOM 3422 C C . PHE A 1 422 ? -0.363 -2.574 -19.558 1.00 75.31 422 PHE A C 1
ATOM 3424 O O . PHE A 1 422 ? 0.280 -3.594 -19.809 1.00 75.31 422 PHE A O 1
ATOM 3431 N N . ILE A 1 423 ? 0.177 -1.353 -19.646 1.00 77.88 423 ILE A N 1
ATOM 3432 C CA . ILE A 1 423 ? 1.548 -1.119 -20.129 1.00 77.88 423 ILE A CA 1
ATOM 3433 C C . ILE A 1 423 ? 2.587 -1.729 -19.187 1.00 77.88 423 ILE A C 1
ATOM 3435 O O . ILE A 1 423 ? 3.533 -2.364 -19.645 1.00 77.88 423 ILE A O 1
ATOM 3439 N N . ILE A 1 424 ? 2.391 -1.617 -17.874 1.00 83.75 424 ILE A N 1
ATOM 3440 C CA . ILE A 1 424 ? 3.310 -2.205 -16.900 1.00 83.75 424 ILE A CA 1
ATOM 3441 C C . ILE A 1 424 ? 3.278 -3.733 -16.962 1.00 83.75 424 ILE A C 1
ATOM 3443 O O . ILE A 1 424 ? 4.333 -4.365 -16.966 1.00 83.75 424 ILE A O 1
ATOM 3447 N N . GLY A 1 425 ? 2.096 -4.336 -17.124 1.00 78.00 425 GLY A N 1
ATOM 3448 C CA . GLY A 1 425 ? 1.960 -5.773 -17.354 1.00 78.00 425 GLY A CA 1
ATOM 3449 C C . GLY A 1 425 ? 2.607 -6.252 -18.661 1.00 78.00 425 GLY A C 1
ATOM 3450 O O . GLY A 1 425 ? 3.079 -7.386 -18.728 1.00 78.00 425 GLY A O 1
ATOM 3451 N N . MET A 1 426 ? 2.667 -5.411 -19.698 1.00 81.00 426 MET A N 1
ATOM 3452 C CA . MET A 1 426 ? 3.415 -5.711 -20.925 1.00 81.00 426 MET A CA 1
ATOM 3453 C C . MET A 1 426 ? 4.929 -5.617 -20.711 1.00 81.00 426 MET A C 1
ATOM 3455 O O . MET A 1 426 ? 5.644 -6.545 -21.082 1.00 81.00 426 MET A O 1
ATOM 3459 N N . LEU A 1 427 ? 5.414 -4.535 -20.094 1.00 83.50 427 LEU A N 1
ATOM 3460 C CA . LEU A 1 427 ? 6.843 -4.316 -19.839 1.00 83.50 427 LEU A CA 1
ATOM 3461 C C . LEU A 1 427 ? 7.432 -5.356 -18.879 1.00 83.50 427 LEU A C 1
ATOM 3463 O O . LEU A 1 427 ? 8.557 -5.808 -19.084 1.00 83.50 427 LEU A O 1
ATOM 3467 N N . GLY A 1 428 ? 6.654 -5.799 -17.886 1.00 81.75 428 GLY A N 1
ATOM 3468 C CA . GLY A 1 428 ? 7.064 -6.835 -16.936 1.00 81.75 428 GLY A CA 1
ATOM 3469 C C . GLY A 1 428 ? 7.455 -8.164 -17.595 1.00 81.75 428 GLY A C 1
ATOM 3470 O O . GLY A 1 428 ? 8.307 -8.876 -17.073 1.00 81.75 428 GLY A O 1
ATOM 3471 N N . ARG A 1 429 ? 6.927 -8.481 -18.789 1.00 81.62 429 ARG A N 1
ATOM 3472 C CA . ARG A 1 429 ? 7.274 -9.714 -19.530 1.00 81.62 429 ARG A CA 1
ATOM 3473 C C . ARG A 1 429 ? 8.730 -9.753 -19.994 1.00 81.62 429 ARG A C 1
ATOM 3475 O O . ARG A 1 429 ? 9.256 -10.832 -20.240 1.00 81.62 429 ARG A O 1
ATOM 3482 N N . TYR A 1 430 ? 9.364 -8.589 -20.115 1.00 84.00 430 TYR A N 1
ATOM 3483 C CA . TYR A 1 430 ? 10.728 -8.440 -20.621 1.00 84.00 430 TYR A CA 1
ATOM 3484 C C . TYR A 1 430 ? 11.724 -8.080 -19.518 1.00 84.00 430 TYR A C 1
ATOM 3486 O O . TYR A 1 430 ? 12.873 -7.771 -19.808 1.00 84.00 430 TYR A O 1
ATOM 3494 N N . GLN A 1 431 ? 11.317 -8.133 -18.248 1.00 80.81 431 GLN A N 1
ATOM 3495 C CA . GLN A 1 431 ? 12.121 -7.658 -17.120 1.00 80.81 431 GLN A CA 1
ATOM 3496 C C . GLN A 1 431 ? 13.457 -8.399 -16.947 1.00 80.81 431 GLN A C 1
ATOM 3498 O O . GLN A 1 431 ? 14.422 -7.816 -16.461 1.00 80.81 431 GLN A O 1
ATOM 3503 N N . SER A 1 432 ? 13.540 -9.664 -17.365 1.00 80.81 432 SER A N 1
ATOM 3504 C CA . SER A 1 432 ? 14.780 -10.449 -17.316 1.00 80.81 432 SER A CA 1
ATOM 3505 C C . SER A 1 432 ? 15.795 -10.068 -18.398 1.00 80.81 432 SER A C 1
ATOM 3507 O O . SER A 1 432 ? 16.975 -10.382 -18.260 1.00 80.81 432 SER A O 1
ATOM 3509 N N . ASN A 1 433 ? 15.341 -9.458 -19.497 1.00 83.50 433 ASN A N 1
ATOM 3510 C CA . ASN A 1 433 ? 16.185 -9.021 -20.609 1.00 83.50 433 ASN A CA 1
ATOM 3511 C C . ASN A 1 433 ? 15.552 -7.809 -21.329 1.00 83.50 433 ASN A C 1
ATOM 3513 O O . ASN A 1 433 ? 15.067 -7.944 -22.459 1.00 83.50 433 ASN A O 1
ATOM 3517 N N . PRO A 1 434 ? 15.466 -6.639 -20.669 1.00 87.06 434 PRO A N 1
ATOM 3518 C CA . PRO A 1 434 ? 14.830 -5.467 -21.249 1.00 87.06 434 PRO A CA 1
ATOM 3519 C C . PRO A 1 434 ? 15.708 -4.885 -22.357 1.00 87.06 434 PRO A C 1
ATOM 3521 O O . PRO A 1 434 ? 16.928 -5.010 -22.341 1.00 87.06 434 PRO A O 1
ATOM 3524 N N . GLY A 1 435 ? 15.076 -4.213 -23.314 1.00 87.62 435 GLY A N 1
ATOM 3525 C CA . GLY A 1 435 ? 15.745 -3.593 -24.456 1.00 87.62 435 GLY A CA 1
ATOM 3526 C C . GLY A 1 435 ? 15.428 -2.111 -24.546 1.00 87.62 435 GLY A C 1
ATOM 3527 O O . GLY A 1 435 ? 14.612 -1.594 -23.777 1.00 87.62 435 GLY A O 1
ATOM 3528 N N . ILE A 1 436 ? 16.049 -1.418 -25.499 1.00 88.25 436 ILE A N 1
ATOM 3529 C CA . ILE A 1 436 ? 15.973 0.045 -25.560 1.00 88.25 436 ILE A CA 1
ATOM 3530 C C . ILE A 1 436 ? 14.545 0.556 -25.800 1.00 88.25 436 ILE A C 1
ATOM 3532 O O . ILE A 1 436 ? 14.156 1.588 -25.256 1.00 88.25 436 ILE A O 1
ATOM 3536 N N . ASP A 1 437 ? 13.733 -0.178 -26.561 1.00 86.19 437 ASP A N 1
ATOM 3537 C CA . ASP A 1 437 ? 12.341 0.198 -26.816 1.00 86.19 437 ASP A CA 1
ATOM 3538 C C . ASP A 1 437 ? 11.454 -0.026 -25.586 1.00 86.19 437 ASP A C 1
ATOM 3540 O O . ASP A 1 437 ? 10.610 0.818 -25.279 1.00 86.19 437 ASP A O 1
ATOM 3544 N N . HIS A 1 438 ? 11.717 -1.084 -24.811 1.00 87.31 438 HIS A N 1
ATOM 3545 C CA . HIS A 1 438 ? 11.087 -1.298 -23.505 1.00 87.31 438 HIS A CA 1
ATOM 3546 C C . HIS A 1 438 ? 11.411 -0.141 -22.546 1.00 87.31 438 HIS A C 1
ATOM 3548 O O . HIS A 1 438 ? 10.525 0.373 -21.862 1.00 87.31 438 HIS A O 1
ATOM 3554 N N . TRP A 1 439 ? 12.661 0.336 -22.551 1.00 87.56 439 TRP A N 1
ATOM 3555 C CA . TRP A 1 439 ? 13.079 1.493 -21.758 1.00 87.56 439 TRP A CA 1
ATOM 3556 C C . TRP A 1 439 ? 12.391 2.795 -22.193 1.00 87.56 439 TRP A C 1
ATOM 3558 O O . TRP A 1 439 ? 11.886 3.546 -21.356 1.00 87.56 439 TRP A O 1
ATOM 3568 N N . LYS A 1 440 ? 12.326 3.075 -23.502 1.00 86.88 440 LYS A N 1
ATOM 3569 C CA . LYS A 1 440 ? 11.613 4.253 -24.033 1.00 86.88 440 LYS A CA 1
ATOM 3570 C C . LYS A 1 440 ? 10.141 4.246 -23.621 1.00 86.88 440 LYS A C 1
ATOM 3572 O O . LYS A 1 440 ? 9.624 5.278 -23.197 1.00 86.88 440 LYS A O 1
ATOM 3577 N N . ALA A 1 441 ? 9.492 3.089 -23.699 1.00 84.38 441 ALA A N 1
ATOM 3578 C CA . ALA A 1 441 ? 8.108 2.924 -23.281 1.00 84.38 441 ALA A CA 1
ATOM 3579 C C . ALA A 1 441 ? 7.931 3.164 -21.775 1.00 84.38 441 ALA A C 1
ATOM 3581 O O . ALA A 1 441 ? 7.054 3.930 -21.381 1.00 84.38 441 ALA A O 1
ATOM 3582 N N . ALA A 1 442 ? 8.812 2.613 -20.934 1.00 86.44 442 ALA A N 1
ATOM 3583 C CA . ALA A 1 442 ? 8.801 2.856 -19.490 1.00 86.44 442 ALA A CA 1
ATOM 3584 C C . ALA A 1 442 ? 8.932 4.355 -19.149 1.00 86.44 442 ALA A C 1
ATOM 3586 O O . ALA A 1 442 ? 8.171 4.884 -18.337 1.00 86.44 442 ALA A O 1
ATOM 3587 N N . LYS A 1 443 ? 9.831 5.073 -19.837 1.00 86.12 443 LYS A N 1
ATOM 3588 C CA . LYS A 1 443 ? 9.958 6.535 -19.719 1.00 86.12 443 LYS A CA 1
ATOM 3589 C C . LYS A 1 443 ? 8.690 7.278 -20.140 1.00 86.12 443 LYS A C 1
ATOM 3591 O O . LYS A 1 443 ? 8.316 8.254 -19.495 1.00 86.12 443 LYS A O 1
ATOM 3596 N N . ASN A 1 444 ? 8.008 6.838 -21.195 1.00 83.62 444 ASN A N 1
ATOM 3597 C CA . ASN A 1 444 ? 6.749 7.459 -21.614 1.00 83.62 444 ASN A CA 1
ATOM 3598 C C . ASN A 1 444 ? 5.649 7.312 -20.554 1.00 83.62 444 ASN A C 1
ATOM 3600 O O . ASN A 1 444 ? 4.913 8.271 -20.320 1.00 83.62 444 ASN A O 1
ATOM 3604 N N . VAL A 1 445 ? 5.590 6.174 -19.852 1.00 82.62 445 VAL A N 1
ATOM 3605 C CA . VAL A 1 445 ? 4.669 5.996 -18.717 1.00 82.62 445 VAL A CA 1
ATOM 3606 C C . VAL A 1 445 ? 4.982 6.990 -17.602 1.00 82.62 445 VAL A C 1
ATOM 3608 O O . VAL A 1 445 ? 4.068 7.664 -17.128 1.00 82.62 445 VAL A O 1
ATOM 3611 N N . ILE A 1 446 ? 6.261 7.151 -17.228 1.00 81.44 446 ILE A N 1
ATOM 3612 C CA . ILE A 1 446 ? 6.682 8.149 -16.229 1.00 81.44 446 ILE A CA 1
ATOM 3613 C C . ILE A 1 446 ? 6.193 9.549 -16.632 1.00 81.44 446 ILE A C 1
ATOM 3615 O O . ILE A 1 446 ? 5.564 10.238 -15.832 1.00 81.44 446 ILE A O 1
ATOM 3619 N N . ARG A 1 447 ? 6.389 9.952 -17.892 1.00 76.19 447 ARG A N 1
ATOM 3620 C CA . ARG A 1 447 ? 5.965 11.273 -18.396 1.00 76.19 447 ARG A CA 1
ATOM 3621 C C . ARG A 1 447 ? 4.459 11.501 -18.307 1.00 76.19 447 ARG A C 1
ATOM 3623 O O . ARG A 1 447 ? 4.026 12.629 -18.109 1.00 76.19 447 ARG A O 1
ATOM 3630 N N . HIS A 1 448 ? 3.652 10.454 -18.453 1.00 70.50 448 HIS A N 1
ATOM 3631 C CA . HIS A 1 448 ? 2.198 10.556 -18.326 1.00 70.50 448 HIS A CA 1
ATOM 3632 C C . HIS A 1 448 ? 1.721 10.554 -16.862 1.00 70.50 448 HIS A C 1
ATOM 3634 O O . HIS A 1 448 ? 0.578 10.911 -16.576 1.00 70.50 448 HIS A O 1
ATOM 3640 N N . THR A 1 449 ? 2.558 10.170 -15.889 1.00 61.97 449 THR A N 1
ATOM 3641 C CA . THR A 1 449 ? 2.107 10.104 -14.487 1.00 61.97 449 THR A CA 1
ATOM 3642 C C . THR A 1 449 ? 1.720 11.453 -13.872 1.00 61.97 449 THR A C 1
ATOM 3644 O O . THR A 1 449 ? 0.973 11.441 -12.893 1.00 61.97 449 THR A O 1
ATOM 3647 N N . ASN A 1 450 ? 2.082 12.576 -14.499 1.00 56.88 450 ASN A N 1
ATOM 3648 C CA . ASN A 1 450 ? 1.740 13.932 -14.053 1.00 56.88 450 ASN A CA 1
ATOM 3649 C C . ASN A 1 450 ? 0.397 14.486 -14.561 1.00 56.88 450 ASN A C 1
ATOM 3651 O O . ASN A 1 450 ? -0.058 15.496 -14.031 1.00 56.88 450 ASN A O 1
ATOM 3655 N N . ASN A 1 451 ? -0.273 13.850 -15.530 1.00 53.47 451 ASN A N 1
ATOM 3656 C CA . ASN A 1 451 ? -1.510 14.405 -16.093 1.00 53.47 451 ASN A CA 1
ATOM 3657 C C . ASN A 1 451 ? -2.762 13.785 -15.450 1.00 53.47 451 ASN A C 1
ATOM 3659 O O . ASN A 1 451 ? -3.150 12.656 -15.753 1.00 53.47 451 ASN A O 1
ATOM 3663 N N . LEU A 1 452 ? -3.422 14.558 -14.582 1.00 56.09 452 LEU A N 1
ATOM 3664 C CA . LEU A 1 452 ? -4.806 14.347 -14.125 1.00 56.09 452 LEU A CA 1
ATOM 3665 C C . LEU A 1 452 ? -5.773 15.224 -14.938 1.00 56.09 452 LEU A C 1
ATOM 3667 O O . LEU A 1 452 ? -6.646 15.892 -14.390 1.00 56.09 452 LEU A O 1
ATOM 3671 N N . GLU A 1 453 ? -5.579 15.270 -16.251 1.00 50.91 453 GLU A N 1
ATOM 3672 C CA . GLU A 1 453 ? -6.407 16.080 -17.138 1.00 50.91 453 GLU A CA 1
ATOM 3673 C C . GLU A 1 453 ? -7.688 15.319 -17.507 1.00 50.91 453 GLU A C 1
ATOM 3675 O O . GLU A 1 453 ? -7.649 14.120 -17.809 1.00 50.91 453 GLU A O 1
ATOM 3680 N N . VAL A 1 454 ? -8.830 16.008 -17.445 1.00 51.72 454 VAL A N 1
ATOM 3681 C CA . VAL A 1 454 ? -10.095 15.509 -17.994 1.00 51.72 454 VAL A CA 1
ATOM 3682 C C . VAL A 1 454 ? -10.070 15.773 -19.493 1.00 51.72 454 VAL A C 1
ATOM 3684 O O . VAL A 1 454 ? -10.087 16.925 -19.916 1.00 51.72 454 VAL A O 1
ATOM 3687 N N . ILE A 1 455 ? -10.041 14.713 -20.295 1.00 58.72 455 ILE A N 1
ATOM 3688 C CA . ILE A 1 455 ? -10.007 14.799 -21.756 1.00 58.72 455 ILE A CA 1
ATOM 3689 C C . ILE A 1 455 ? -11.370 14.366 -22.294 1.00 58.72 455 ILE A C 1
ATOM 3691 O O . ILE A 1 455 ? -11.772 13.218 -22.114 1.00 58.72 455 ILE A O 1
ATOM 3695 N N . GLY A 1 456 ? -12.090 15.285 -22.936 1.00 61.44 456 GLY A N 1
ATOM 3696 C CA . GLY A 1 456 ? -13.372 15.013 -23.586 1.00 61.44 456 GLY A CA 1
ATOM 3697 C C . GLY A 1 456 ? -13.210 14.728 -25.077 1.00 61.44 456 GLY A C 1
ATOM 3698 O O . GLY A 1 456 ? -12.567 15.493 -25.791 1.00 61.44 456 GLY A O 1
ATOM 3699 N N . TYR A 1 457 ? -13.835 13.657 -25.550 1.00 67.62 457 TYR A N 1
ATOM 3700 C CA . TYR A 1 457 ? -14.024 13.341 -26.962 1.00 67.62 457 TYR A CA 1
ATOM 3701 C C . TYR A 1 457 ? -15.506 13.482 -27.278 1.00 67.62 457 TYR A C 1
ATOM 3703 O O . TYR A 1 457 ? -16.342 13.030 -26.501 1.00 67.62 457 TYR A O 1
ATOM 3711 N N . SER A 1 458 ? -15.841 14.088 -28.410 1.00 72.12 458 SER A N 1
ATOM 3712 C CA . SER A 1 458 ? -17.210 14.148 -28.915 1.00 72.12 458 SER A CA 1
ATOM 3713 C C . SER A 1 458 ? -17.185 13.781 -30.386 1.00 72.12 458 SER A C 1
ATOM 3715 O O . SER A 1 458 ? -16.317 14.251 -31.116 1.00 72.12 458 SER A O 1
ATOM 3717 N N . ASP A 1 459 ? -18.137 12.960 -30.804 1.00 73.12 459 ASP A N 1
ATOM 3718 C CA . ASP A 1 459 ? -18.343 12.603 -32.201 1.00 73.12 459 ASP A CA 1
ATOM 3719 C C . ASP A 1 459 ? -19.840 12.620 -32.518 1.00 73.12 459 ASP A C 1
ATOM 3721 O O . ASP A 1 459 ? -20.693 12.482 -31.635 1.00 73.12 459 ASP A O 1
ATOM 3725 N N . SER A 1 460 ? -20.172 12.827 -33.782 1.00 73.38 460 SER A N 1
ATOM 3726 C CA . SER A 1 460 ? -21.552 12.829 -34.241 1.00 73.38 460 SER A CA 1
ATOM 3727 C C . SER A 1 460 ? -21.637 12.395 -35.687 1.00 73.38 460 SER A C 1
ATOM 3729 O O . SER A 1 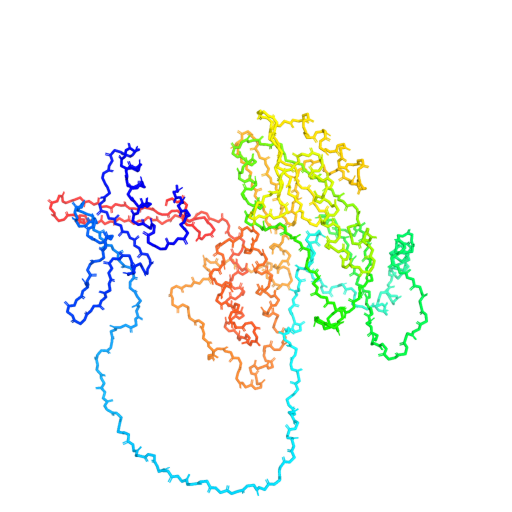460 ? -20.894 12.900 -36.527 1.00 73.38 460 SER A O 1
ATOM 3731 N N . ASP A 1 461 ? -22.598 11.527 -35.985 1.00 71.69 461 ASP A N 1
ATOM 3732 C CA . ASP A 1 461 ? -22.941 11.206 -37.360 1.00 71.69 461 ASP A CA 1
ATOM 3733 C C . ASP A 1 461 ? -23.935 12.224 -37.945 1.00 71.69 461 ASP A C 1
ATOM 3735 O O . ASP A 1 461 ? -24.660 12.939 -37.241 1.00 71.69 461 ASP A O 1
ATOM 3739 N N . TYR A 1 462 ? -23.970 12.297 -39.273 1.00 64.19 462 TYR A N 1
ATOM 3740 C CA . TYR A 1 462 ? -24.970 13.064 -40.001 1.00 64.19 462 TYR A CA 1
ATOM 3741 C C . TYR A 1 462 ? -25.947 12.102 -40.672 1.00 64.19 462 TYR A C 1
ATOM 3743 O O . TYR A 1 462 ? -25.566 11.382 -41.591 1.00 64.19 462 TYR A O 1
ATOM 3751 N N . VAL A 1 463 ? -27.208 12.105 -40.222 1.00 76.12 463 VAL A N 1
ATOM 3752 C CA . VAL A 1 463 ? -28.299 11.313 -40.819 1.00 76.12 463 VAL A CA 1
ATOM 3753 C C . VAL A 1 463 ? -27.980 9.804 -40.812 1.00 76.12 463 VAL A C 1
ATOM 3755 O O . VAL A 1 463 ? -28.280 9.086 -41.761 1.00 76.12 463 VAL A O 1
ATOM 3758 N N . GLY A 1 464 ? -27.373 9.296 -39.731 1.00 57.88 464 GLY A N 1
ATOM 3759 C CA . GLY A 1 464 ? -26.966 7.888 -39.628 1.00 57.88 464 GLY A CA 1
ATOM 3760 C C . GLY A 1 464 ? -28.123 6.880 -39.694 1.00 57.88 464 GLY A C 1
ATOM 3761 O O . GLY A 1 464 ? -27.932 5.738 -40.111 1.00 57.88 464 GLY A O 1
ATOM 3762 N N . CYS A 1 465 ? -29.345 7.289 -39.333 1.00 54.50 465 CYS A N 1
ATOM 3763 C CA . CYS A 1 465 ? -30.547 6.474 -39.512 1.00 54.50 465 CYS A CA 1
ATOM 3764 C C . CYS A 1 465 ? -31.191 6.734 -40.883 1.00 54.50 465 CYS A C 1
ATOM 3766 O O . CYS A 1 465 ? -31.799 7.787 -41.088 1.00 54.50 465 CYS A O 1
ATOM 3768 N N . ILE A 1 466 ? -31.111 5.754 -41.789 1.00 51.91 466 ILE A N 1
ATOM 3769 C CA . ILE A 1 466 ? -31.602 5.852 -43.177 1.00 51.91 466 ILE A CA 1
ATOM 3770 C C . ILE A 1 466 ? -33.115 6.125 -43.239 1.00 51.91 466 ILE A C 1
ATOM 3772 O O . ILE A 1 466 ? -33.555 6.952 -44.037 1.00 51.91 466 ILE A O 1
ATOM 3776 N N . ASP A 1 467 ? -33.901 5.507 -42.357 1.00 54.78 467 ASP A N 1
ATOM 3777 C CA . ASP A 1 467 ? -35.365 5.610 -42.399 1.00 54.78 467 ASP A CA 1
ATOM 3778 C C . ASP A 1 467 ? -35.886 6.899 -41.755 1.00 54.78 467 ASP A C 1
ATOM 3780 O O . ASP A 1 467 ? -36.759 7.578 -42.292 1.00 54.78 467 ASP A O 1
ATOM 3784 N N . SER A 1 468 ? -35.349 7.264 -40.586 1.00 71.19 468 SER A N 1
ATOM 3785 C CA . SER A 1 468 ? -35.853 8.407 -39.815 1.00 71.19 468 SER A CA 1
ATOM 3786 C C . SER A 1 468 ? -35.043 9.689 -40.004 1.00 71.19 468 SER A C 1
ATOM 3788 O O . SER A 1 468 ? -35.362 10.696 -39.373 1.00 71.19 468 SER A O 1
ATOM 3790 N N . ARG A 1 469 ? -33.959 9.641 -40.788 1.00 71.00 469 ARG A N 1
ATOM 3791 C CA . ARG A 1 469 ? -32.996 10.730 -41.021 1.00 71.00 469 ARG A CA 1
ATOM 3792 C C . ARG A 1 469 ? -32.421 11.380 -39.757 1.00 71.00 469 ARG A C 1
ATOM 3794 O O . ARG A 1 469 ? -32.060 12.554 -39.756 1.00 71.00 469 ARG A O 1
ATOM 3801 N N . LYS A 1 470 ? -32.356 10.629 -38.657 1.00 59.03 470 LYS A N 1
ATOM 3802 C CA . LYS A 1 470 ? -31.853 11.131 -37.370 1.00 59.03 470 LYS A CA 1
ATOM 3803 C C . LYS A 1 470 ? -30.343 10.948 -37.287 1.00 59.03 470 LYS A C 1
ATOM 3805 O O . LYS A 1 470 ? -29.830 9.919 -37.721 1.00 59.03 470 LYS A O 1
ATOM 3810 N N . SER A 1 471 ? -29.685 11.940 -36.699 1.00 68.81 471 SER A N 1
ATOM 3811 C CA . SER A 1 471 ? -28.280 11.884 -36.306 1.00 68.81 471 SER A CA 1
ATOM 3812 C C . SER A 1 471 ? -28.118 11.337 -34.893 1.00 68.81 471 SER A C 1
ATOM 3814 O O . SER A 1 471 ? -28.962 11.581 -34.027 1.00 68.81 471 SER A O 1
ATOM 3816 N N . THR A 1 472 ? -27.006 10.656 -34.654 1.00 58.69 472 THR A N 1
ATOM 3817 C CA . THR A 1 472 ? -26.551 10.210 -33.341 1.00 58.69 472 THR A CA 1
ATOM 3818 C C . THR A 1 472 ? -25.278 10.964 -32.988 1.00 58.69 472 THR A C 1
ATOM 3820 O O . THR A 1 472 ? -24.311 10.943 -33.745 1.00 58.69 472 THR A O 1
ATOM 3823 N N . SER A 1 473 ? -25.257 11.615 -31.828 1.00 55.75 473 SER A N 1
ATOM 3824 C CA . SER A 1 473 ? -24.034 12.151 -31.235 1.00 55.75 473 SER A CA 1
ATOM 3825 C C . SER A 1 473 ? -23.690 11.403 -29.955 1.00 55.75 473 SER A C 1
ATOM 3827 O O . SER A 1 473 ? -24.565 10.889 -29.253 1.00 55.75 473 SER A O 1
ATOM 3829 N N . GLY A 1 474 ? -22.398 11.319 -29.668 1.00 55.94 474 GLY A N 1
ATOM 3830 C CA . GLY A 1 474 ? -21.860 10.710 -28.467 1.00 55.94 474 GLY A CA 1
ATOM 3831 C C . GLY A 1 474 ? -20.669 11.507 -27.964 1.00 55.94 474 GLY A C 1
ATOM 3832 O O . GLY A 1 474 ? -19.956 12.147 -28.733 1.00 55.94 474 GLY A O 1
ATOM 3833 N N . TYR A 1 475 ? -20.449 11.458 -26.660 1.00 60.66 475 TYR A N 1
ATOM 3834 C CA . TYR A 1 475 ? -19.259 12.011 -26.038 1.00 60.66 475 TYR A CA 1
ATOM 3835 C C . TYR A 1 475 ? -18.706 11.022 -25.018 1.00 60.66 475 TYR A C 1
ATOM 3837 O O . TYR A 1 475 ? -19.440 10.207 -24.461 1.00 60.66 475 TYR A O 1
ATOM 3845 N N . VAL A 1 476 ? -17.400 11.093 -24.794 1.00 60.78 476 VAL A N 1
ATOM 3846 C CA . VAL A 1 476 ? -16.669 10.296 -23.816 1.00 60.78 476 VAL A CA 1
ATOM 3847 C C . VAL A 1 476 ? -15.677 11.210 -23.116 1.00 60.78 476 VAL A C 1
ATOM 3849 O O . VAL A 1 476 ? -14.783 11.767 -23.745 1.00 60.78 476 VAL A O 1
ATOM 3852 N N . PHE A 1 477 ? -15.804 11.338 -21.805 1.00 54.47 477 PHE A N 1
ATOM 3853 C CA . PHE A 1 477 ? -14.823 11.977 -20.948 1.00 54.47 477 PHE A CA 1
ATOM 3854 C C . PHE A 1 477 ? -13.904 10.916 -20.358 1.00 54.47 477 PHE A C 1
ATOM 3856 O O . PHE A 1 477 ? -14.353 9.896 -19.833 1.00 54.47 477 PHE A O 1
ATOM 3863 N N . MET A 1 478 ? -12.604 11.170 -20.430 1.00 58.78 478 MET A N 1
ATOM 3864 C CA . MET A 1 478 ? -11.570 10.358 -19.812 1.00 58.78 478 MET A CA 1
ATOM 3865 C C . MET A 1 478 ? -10.891 11.147 -18.697 1.00 58.78 478 MET A C 1
ATOM 3867 O O . MET A 1 478 ? -10.503 12.291 -18.903 1.00 58.78 478 MET A O 1
ATOM 3871 N N . LEU A 1 479 ? -10.698 10.533 -17.531 1.00 50.59 479 LEU A N 1
ATOM 3872 C CA . LEU A 1 479 ? -9.868 11.067 -16.452 1.00 50.59 479 LEU A CA 1
ATOM 3873 C C . LEU A 1 479 ? -8.718 10.095 -16.208 1.00 50.59 479 LEU A C 1
ATOM 3875 O O . LEU A 1 479 ? -8.938 8.904 -15.986 1.00 50.59 479 LEU A O 1
ATOM 3879 N N . ALA A 1 480 ? -7.483 10.597 -16.266 1.00 53.03 480 ALA A N 1
ATOM 3880 C CA . ALA A 1 480 ? -6.277 9.782 -16.101 1.00 53.03 480 ALA A CA 1
ATOM 3881 C C . ALA A 1 480 ? -6.241 8.545 -17.032 1.00 53.03 480 ALA A C 1
ATOM 3883 O O . ALA A 1 480 ? -5.722 7.495 -16.657 1.00 53.03 480 ALA A O 1
ATOM 3884 N N . GLY A 1 481 ? -6.809 8.638 -18.239 1.00 53.03 481 GLY A N 1
ATOM 3885 C CA . GLY A 1 481 ? -6.857 7.540 -19.214 1.00 53.03 481 GLY A CA 1
ATOM 3886 C C . GLY A 1 481 ? -7.937 6.476 -18.970 1.00 53.03 481 GLY A C 1
ATOM 3887 O O . GLY A 1 481 ? -7.952 5.474 -19.678 1.00 53.03 481 GLY A O 1
ATOM 3888 N N . GLY A 1 482 ? -8.833 6.667 -17.994 1.00 48.22 482 GLY A N 1
ATOM 3889 C CA . GLY A 1 482 ? -10.040 5.852 -17.814 1.00 48.22 482 GLY A CA 1
ATOM 3890 C C . GLY A 1 482 ? -11.301 6.622 -18.208 1.00 48.22 482 GLY A C 1
ATOM 3891 O O . GLY A 1 482 ? -11.397 7.811 -17.921 1.00 48.22 482 GLY A O 1
ATOM 3892 N N . VAL A 1 483 ? -12.269 5.956 -18.844 1.00 46.25 483 VAL A N 1
ATOM 3893 C CA . VAL A 1 483 ? -13.571 6.557 -19.184 1.00 46.25 483 VAL A CA 1
ATOM 3894 C C . VAL A 1 483 ? -14.375 6.819 -17.908 1.00 46.25 483 VAL A C 1
ATOM 3896 O O . VAL A 1 483 ? -14.528 5.922 -17.079 1.00 46.25 483 VAL A O 1
ATOM 3899 N N . VAL A 1 484 ? -14.874 8.047 -17.753 1.00 52.66 484 VAL A N 1
ATOM 3900 C CA . VAL A 1 484 ? -15.657 8.504 -16.590 1.00 52.66 484 VAL A CA 1
ATOM 3901 C C . VAL A 1 484 ? -17.076 8.969 -16.934 1.00 52.66 484 VAL A C 1
ATOM 3903 O O . VAL A 1 484 ? -17.821 9.306 -16.016 1.00 52.66 484 VAL A O 1
ATOM 3906 N N . SER A 1 485 ? -17.463 8.971 -18.215 1.00 38.25 485 SER A N 1
ATOM 3907 C CA . SER A 1 485 ? -18.819 9.311 -18.682 1.00 38.25 485 SER A CA 1
ATOM 3908 C C . SER A 1 485 ? -19.461 8.213 -19.507 1.00 38.25 485 SER A C 1
ATOM 3910 O O . SER A 1 485 ? -18.726 7.666 -20.363 1.00 38.25 485 SER A O 1
#

Radius of gyration: 29.59 Å; chains: 1; bounding box: 73×71×78 Å

InterPro domains:
  IPR012337 Ribonuclease H-like superfamily [SSF53098] (2-71)
  IPR013103 Reverse transcriptase, RNA-dependent DNA polymerase [PF07727] (162-257)
  IPR013103 Reverse transcriptase, RNA-dependent DNA polymerase [PF07727] (259-375)
  IPR043502 DNA/RNA polymerase superfamily [SSF56672] (162-346)

Organism: Vitis vinifera (NCBI:txid29760)

Foldseek 3Di:
DDDDDDPDPVCVLVVVVVVQVVCCVVVVDHAAEDEDEVPLVQQADQDPVGGDGDPNVVVCVVRNHHYDYDDDPPPPDDDDDDDDDDDDDDDDDDDDDDDDDPDDPDDDDDPDDPLADDPPDLPDDPDDDPPWDFALVSCCPDPCVVQQVVQVVVQVVVCVVLVVDDDDDDDPPDDDFDKGKGWDFDADPVRHGPGIHIDIGTNCVVDDDPPRAPDQDDFFFALVVVVVLLVVCLVVVWAKWKKFFPDQQSPDDPVHHRRNVSLVVVLVLVVVVPWDADPVGRQWTWHDDPPKIWIWGDGRRMIMITIPDPVVVVVVVVSDVVSGVMDTPTGDQDDSQWGWDDDVVVSDIDTDNPVLLCVLCVRQVNNPPAAAPDLDDVPDDDDPVQFDDDPVQCVVCVPQSLNHLLNSVVVVCSNPQVLCVVLSVRLVVCSVTDGPVSSVSSSNVSRNPPDQDWDKDKDKDQLPPVPPSDIDIDMFIDTSNHTDD

Secondary structure (DSSP, 8-state):
------SSGGGHHHHHHHHHHHHHHHHS----EEEEESTHHHHEEEETTEEEE-HHHHHHHHTTPEEEEE--S----------PPPPPPP--------------------SS-TT------TTTT----TTS--SHHHHHTSTTHHHHHHHHHHHHHHHHHTT-----PPPTTPPP--EEEEEEEEE-TTS-EEEEEEEEEE-GGG--BTTTBS--PPP---HHHHHHHHHHHHHTT-EEEEEEES-GGGSS-TTS-HHHHHHHHHHHHHHHTT-EEETTEEEEEEEEETTEEEEEEEETBEEEEEES-HHHHHHHHHHHHHHS-EEEEEE-SEETTEEEEEETTTTEEEEE-HHHHHHHHHHTT-TTPPPPS-SS-TT----GGGS--SHHHHHHHTT--HHHHHHHHHHHHHHT-GGGHHHHHHHGGGTTS--HHHHHHHHHHHHHTT---EEEEEEE-SS--TTT----EEEEEEETTEE--